Protein 1NR0 (pdb70)

Solvent-accessible surface area: 22633 Å² total; per-residue (Å²): 147,40,65,55,80,80,16,1,3,20,0,3,0,86,17,47,185,46,67,35,19,27,6,0,47,21,55,53,1,46,58,0,2,1,8,11,27,18,8,1,2,16,2,12,29,75,27,41,37,92,11,73,43,5,28,78,2,84,66,74,0,32,0,0,28,17,1,64,47,18,131,46,0,0,0,0,1,60,100,1,32,0,41,0,7,25,35,88,112,132,84,28,118,60,98,20,64,17,98,1,9,65,15,44,0,77,0,0,6,21,1,50,65,14,111,29,0,0,0,0,0,77,7,216,109,88,46,3,15,0,0,51,28,62,89,19,72,68,25,22,79,4,95,46,14,78,122,0,2,11,2,0,23,7,10,45,36,163,71,9,20,0,0,0,0,0,17,33,47,30,1,0,0,0,50,22,60,100,4,118,81,65,33,73,37,64,80,8,102,116,77,0,33,7,0,47,13,8,66,99,0,60,43,0,0,0,0,0,11,26,2,32,0,3,9,1,41,0,52,54,0,75,98,76,13,56,6,86,12,118,96,55,173,124,41,0,2,87,23,24,0,12,6,4,12,14,6,59,107,16,73,61,0,0,0,0,0,20,33,54,16,0,8,0,0,41,16,98,79,39,68,41,64,76,66,2,94,36,26,122,114,83,45,20,40,0,0,1,15,19,34,8,149,103,19,2,0,0,0,1,15,32,0,23,3,2,17,9,30,33,138,136,16,43,47,113,55,44,21,54,0,2,25,72,12,0,30,9,5,10,30,22,80,100,35,120,34,0,17,0,0,1,27,80,0,42,2,0,19,11,50,32,95,58,4,102,16,79,32,9,112,63,67,15,4,100,47,40,0,29,6,1,77,24,5,74,146,38,22,2,10,0,0,0,121,47,37,46,0,45,19,7,43,48,76,61,108,50,20,8,18,67,80,51,60,53,27,149,4,71,10,59,0,46,8,11,8,24,8,72,57,16,78,27,0,0,0,0,0,102,95,34,0,0,1,24,17,171,52,61,47,45,52,37,101,20,115,23,38,0,24,11,11,7,22,4,99,90,50,86,30,0,0,0,0,0,65,49,24,70,0,12,0,16,88,14,85,58,46,66,25,70,78,68,48,59,11,106,7,96,22,64,2,23,11,14,14,19,0,80,90,24,36,44,0,0,0,0,0,77,34,99,55,1,15,2,6,28,21,105,85,82,9,80,98,35,22,128,57,67,5,59,72,4,110,29,74,0,27,13,17,18,20,0,61,40,28,38,13,0,0,0,0,0,84,31,37,6,0,1,4,1,48,18,113,100,34,86,60,126,13,42,58,2,82,44,2,0,39,105,8,16,0,30,11,5,24,20,47,67,81,36,25,0,0,0,0,0,100,25,3,1,0,17,9,13,55,0,58,162

Sequence (610 aa):
SEFSQTALFPSLPRTARGTAVVLGNTPAGDKIQYCNGTSVYTVPVGSLTDTEIYTEHSHQTTVAKTSPSGYYCASGDVHGNVRIWDTTQTTHILKTTIPVFSGPVKDISWDSESKRIAAVGEGRERFGHVFLFDTGTSNGNLTGQARAMNSVDFKPSRPFRIISGSDDNTVAIFEGPPFKFKSTFGEHTKFVHSVRYNPDGSLFASTGGDGTIVLYNGVDGTKTGVFEDDSLKNVAHSGSVFGLTWSPDGTKIASASADKTIKIWNVATLKVEKTIPVGTRIEDQQLGIIWTKQALVSISANGFINFVNPELGSIDQVRYGHNKAITALSSSADGKTLFSADAEGHINSWDISTGISNRVFPDVHATMITGIKTTSKGDLFTVSWDDHLKVVPAGGSGVDSSKAVANKLSSQPLGLAVSADGDIAVAACYKHIAIYSHGKLTEVPISYNSSCVALSNDKQFVAVGGQDSKVHVYKLSGASVSEVKTIVHPAEITSVAFSNNGAFLVATDQSRKVIPYSVANNFELAHTNSWTFHTAKVACVSWSPDNVRLATGSLDNSVIVWNMNKPSDHPIIIKGAHAMSSVNSVIWLNETTIVSAGQDSNIKFWNVPF

Organism: Caenorhabditis elegans (NCBI:txid6239)

Radius of gyration: 26.97 Å; Cα contacts (8 Å, |Δi|>4): 1955; chains: 1; bounding box: 70×38×78 Å

B-factor: mean 19.41, std 8.91, range [6.77, 59.66]

InterPro domains:
  IPR001680 WD40 repeat [PF00400] (55-87)
  IPR001680 WD40 r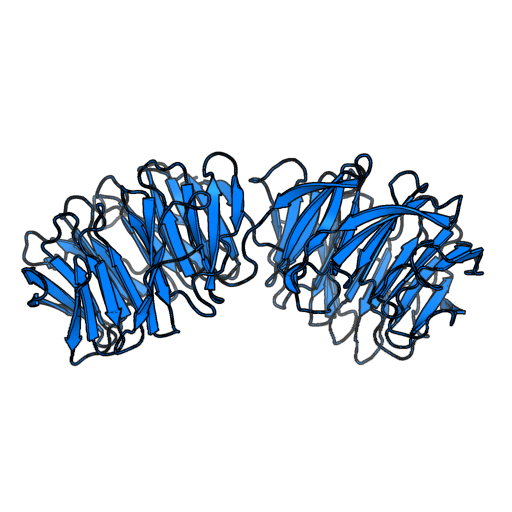epeat [PF00400] (141-175)
  IPR001680 WD40 repeat [PF00400] (181-218)
  IPR001680 WD40 repeat [PF00400] (237-267)
  IPR001680 WD40 repeat [PF00400] (320-352)
  IPR001680 WD40 repeat [PF00400] (452-475)
  IPR001680 WD40 repeat [PF00400] (486-512)
  IPR001680 WD40 repeat [PF00400] (531-564)
  IPR001680 WD40 repeat [PF00400] (578-608)
  IPR001680 WD40 repeat [PS50082] (55-96)
  IPR001680 WD40 repeat [PS50082] (186-218)
  IPR001680 WD40 repeat [PS50082] (235-276)
  IPR001680 WD40 repeat [PS50082] (320-361)
  IPR001680 WD40 repeat [PS50082] (532-566)
  IPR001680 WD40 repeat [PS50082] (595-611)
  IPR001680 WD40 repeat [SM00320] (48-87)
  IPR001680 WD40 repeat [SM00320] (92-135)
  IPR001680 WD40 repeat [SM00320] (136-176)
  IPR001680 WD40 repeat [SM00320] (179-218)
  IPR001680 WD40 repeat [SM00320] (221-267)

CATH classification: 2.130.10.10 (+1 more: 2.130.10.10)

Secondary structure (DSSP, 8-state):
---EEEEEEPPPPP--TT-----EE-TTSSEEEEEETTEEEEEETT-SS--EEE---SS-EEEEEE-TTSSEEEEEETTSEEEEEESSSTT--EEEEEE-SSS-EEEEEE-TTS-EEEEEE--SS-SEEEEETTT--B-B-----SS-EEEEEE-SSSSPEEEEEETTS-EEEEETTTBEEEEEE---SS-EEEEEE-TTSSEEEEEETTS-EEEEETTT--EEEE-B-TTSSS-SSSS-EEEEEE-TTSSEEEEEETTSEEEEEETTTTEEEEEEE--SSGGG-EEEEEE-SS-EEEEETT--EEEEETTTTEEEEEE---SS-EEEEEE-TTSSEEEEEETTS-EEEEETTT--EEE-SS-S-SS-EEEEEE-TTS-EEEEETTTEEEEE-SSSSSS-TTS--EEE-SS-EEEEEE-TTSS-EEEEESSEEEEEETTEEEEEE-SS-EEEEEE-TTS-EEEEEETTSEEEEEEEETTEEEEEEEEE-SS-EEEEEE-TTSSEEEEEETTS-EEEEEGGGTTEES--------SS-EEEEEE-TTSSEEEEEETTS-EEEEETT-TTSPPEEETTSSTTS-EEEEEEEETTEEEEEETTS-EEEEE---

Structure (mmCIF, N/CA/C/O backbone):
data_1NR0
#
_entry.id   1NR0
#
_cell.length_a   64.845
_cell.length_b   65.174
_cell.length_c   69.240
_cell.angle_alpha   90.00
_cell.angle_beta   98.28
_cell.angle_gamma   90.00
#
_symmetry.space_group_name_H-M   'P 1 21 1'
#
loop_
_entity.id
_entity.type
_entity.pdbx_description
1 polymer 'Actin interacting protein 1'
2 non-polymer 'MANGANESE (II) ION'
3 water water
#
loop_
_atom_site.group_PDB
_atom_site.id
_atom_site.type_symbol
_atom_site.label_atom_id
_atom_site.label_alt_id
_atom_site.label_comp_id
_atom_site.label_asym_id
_atom_site.label_entity_id
_atom_site.label_seq_id
_atom_site.pdbx_PDB_ins_code
_atom_site.Cartn_x
_atom_site.Cartn_y
_atom_site.Cartn_z
_atom_site.occupancy
_atom_site.B_iso_or_equiv
_atom_site.auth_seq_id
_atom_site.auth_comp_id
_atom_site.auth_asym_id
_atom_site.auth_atom_id
_atom_site.pdbx_PDB_model_num
ATOM 1 N N . SER A 1 2 ? -32.228 79.608 29.700 1.00 50.99 2 SER A N 1
ATOM 2 C CA . SER A 1 2 ? -32.665 80.856 29.014 1.00 48.77 2 SER A CA 1
ATOM 3 C C . SER A 1 2 ? -34.155 80.775 28.713 1.00 48.01 2 SER A C 1
ATOM 4 O O . SER A 1 2 ? -34.899 81.745 28.874 1.00 48.88 2 SER A O 1
ATOM 6 N N . GLU A 1 3 ? -34.582 79.593 28.291 1.00 44.63 3 GLU A N 1
ATOM 7 C CA . GLU A 1 3 ? -35.963 79.349 27.920 1.00 40.84 3 GLU A CA 1
ATOM 8 C C . GLU A 1 3 ? -36.945 79.190 29.068 1.00 36.49 3 GLU A C 1
ATOM 9 O O . GLU A 1 3 ? -38.149 79.265 28.856 1.00 36.20 3 GLU A O 1
ATOM 11 N N . PHE A 1 4 ? -36.442 78.998 30.281 1.00 30.42 4 PHE A N 1
ATOM 12 C CA . PHE A 1 4 ? -37.324 78.763 31.416 1.00 24.02 4 PHE A CA 1
ATOM 13 C C . PHE A 1 4 ? -36.543 78.957 32.698 1.00 22.24 4 PHE A C 1
ATOM 14 O O . PHE A 1 4 ? -35.320 79.014 32.674 1.00 18.66 4 PHE A O 1
ATOM 22 N N . SER A 1 5 ? -37.249 79.044 33.815 1.00 21.10 5 SER A N 1
ATOM 23 C CA . SER A 1 5 ? -36.585 79.157 35.103 1.00 20.03 5 SER A CA 1
ATOM 24 C C . SER A 1 5 ? -37.524 78.622 36.166 1.00 20.12 5 SER A C 1
ATOM 25 O O . SER A 1 5 ? -38.747 78.764 36.058 1.00 18.41 5 SER A O 1
ATOM 28 N N . GLN A 1 6 ? -36.958 77.976 37.178 1.00 20.87 6 GLN A N 1
ATOM 29 C CA . GLN A 1 6 ? -37.770 77.460 38.269 1.00 20.07 6 GLN A CA 1
ATOM 30 C C . GLN A 1 6 ? -38.002 78.647 39.187 1.00 19.54 6 GLN A C 1
ATOM 31 O O . GLN A 1 6 ? -37.048 79.246 39.659 1.00 22.39 6 GLN A O 1
ATOM 37 N N . THR A 1 7 ? -39.261 78.979 39.444 1.00 17.42 7 THR A N 1
ATOM 38 C CA . THR A 1 7 ? -39.589 80.128 40.286 1.00 17.73 7 THR A CA 1
ATOM 39 C C . THR A 1 7 ? -39.935 79.761 41.722 1.00 14.97 7 THR A C 1
ATOM 40 O O . THR A 1 7 ? -39.903 80.610 42.615 1.00 17.24 7 THR A O 1
ATOM 44 N N . ALA A 1 8 ? -40.273 78.495 41.956 1.00 14.84 8 ALA A N 1
ATOM 45 C CA . ALA A 1 8 ? -40.633 78.058 43.297 1.00 12.54 8 ALA A CA 1
ATOM 46 C C . ALA A 1 8 ? -40.601 76.544 43.410 1.00 12.54 8 ALA A C 1
ATOM 47 O O . ALA A 1 8 ? -40.704 75.838 42.410 1.00 12.93 8 ALA A O 1
ATOM 49 N N . LEU A 1 9 ? -40.470 76.075 44.647 1.00 11.12 9 LEU A N 1
ATOM 50 C CA . LEU A 1 9 ? -40.455 74.650 44.976 1.00 9.84 9 LEU A CA 1
ATOM 51 C C . LEU A 1 9 ? -41.271 74.437 46.248 1.00 10.92 9 LEU A C 1
ATOM 52 O O . LEU A 1 9 ? -41.058 75.137 47.234 1.00 11.82 9 LEU A O 1
ATOM 57 N N . PHE A 1 10 ? -42.218 73.503 46.212 1.00 12.21 10 PHE A N 1
ATOM 58 C CA . PHE A 1 10 ? -42.980 73.126 47.409 1.00 11.74 10 PHE A CA 1
ATOM 59 C C . PHE A 1 10 ? -42.305 71.770 47.564 1.00 9.96 10 PHE A C 1
ATOM 60 O O . PHE A 1 10 ? -42.651 70.821 46.890 1.00 12.31 10 PHE A O 1
ATOM 68 N N . PRO A 1 11 ? -41.312 71.679 48.455 1.00 11.30 11 PRO A N 1
ATOM 69 C CA . PRO A 1 11 ? -40.551 70.458 48.680 1.00 10.10 11 PRO A CA 1
ATOM 70 C C . PRO A 1 11 ? -41.110 69.269 49.421 1.00 9.97 11 PRO A C 1
ATOM 71 O O . PRO A 1 11 ? -41.993 69.370 50.265 1.00 12.35 11 PRO A O 1
ATOM 75 N N . SER A 1 12 ? -40.514 68.129 49.088 1.00 9.63 12 SER A N 1
ATOM 76 C CA . SER A 1 12 ? -40.812 66.855 49.712 1.00 11.53 12 SER A CA 1
ATOM 77 C C . SER A 1 12 ? -40.555 66.975 51.204 1.00 12.38 12 SER A C 1
ATOM 78 O O . SER A 1 12 ? -39.683 67.730 51.633 1.00 10.69 12 SER A O 1
ATOM 81 N N . LEU A 1 13 ? -41.313 66.212 51.979 1.00 14.09 13 LEU A N 1
ATOM 82 C CA . LEU A 1 13 ? -41.125 66.163 53.417 1.00 14.03 13 LEU A CA 1
ATOM 83 C C . LEU A 1 13 ? -40.025 65.125 53.606 1.00 13.91 13 LEU A C 1
ATOM 84 O O . LEU A 1 13 ? -39.661 64.410 52.668 1.00 14.14 13 LEU A O 1
ATOM 89 N N . PRO A 1 14 ? -39.479 65.023 54.821 1.00 14.33 14 PRO A N 1
ATOM 90 C CA . PRO A 1 14 ? -38.432 64.029 55.016 1.00 12.97 14 PRO A CA 1
ATOM 91 C C . PRO A 1 14 ? -39.010 62.620 54.977 1.00 12.37 14 PRO A C 1
ATOM 92 O O . PRO A 1 14 ? -40.179 62.402 55.312 1.00 13.15 14 PRO A O 1
ATOM 96 N N . ARG A 1 15 ? -38.190 61.681 54.540 1.00 9.55 15 ARG A N 1
ATOM 97 C CA . ARG A 1 15 ? -38.588 60.279 54.530 1.00 9.28 15 ARG A CA 1
ATOM 98 C C . ARG A 1 15 ? -38.720 59.872 55.997 1.00 15.66 15 ARG A C 1
ATOM 99 O O . ARG A 1 15 ? -37.873 60.223 56.820 1.00 16.46 15 ARG A O 1
ATOM 107 N N . THR A 1 16 ? -39.789 59.159 56.333 1.00 14.37 16 THR A N 1
ATOM 108 C CA . THR A 1 16 ? -39.973 58.691 57.706 1.00 15.15 16 THR A CA 1
ATOM 109 C C . THR A 1 16 ? -40.505 57.267 57.687 1.00 15.08 16 THR A C 1
ATOM 110 O O . THR A 1 16 ? -41.149 56.835 56.721 1.00 17.89 16 THR A O 1
ATOM 114 N N . ALA A 1 17 ? -40.234 56.545 58.761 1.00 13.43 17 ALA A N 1
ATOM 115 C CA . ALA A 1 17 ? -40.708 55.170 58.905 1.00 14.10 17 ALA A CA 1
ATOM 116 C C . ALA A 1 17 ? -41.144 55.072 60.353 1.00 17.87 17 ALA A C 1
ATOM 117 O O . ALA A 1 17 ? -40.460 55.588 61.236 1.00 18.30 17 ALA A O 1
ATOM 119 N N . ARG A 1 18 ? -42.284 54.436 60.602 1.00 17.22 18 ARG A N 1
ATOM 120 C CA . ARG A 1 18 ? -42.765 54.313 61.971 1.00 18.43 18 ARG A CA 1
ATOM 121 C C . ARG A 1 18 ? -41.685 53.802 62.914 1.00 17.08 18 ARG A C 1
ATOM 122 O O . ARG A 1 18 ? -40.923 52.887 62.570 1.00 15.70 18 ARG A O 1
ATOM 130 N N . GLY A 1 19 ? -41.633 54.400 64.104 1.00 15.91 19 GLY A N 1
ATOM 131 C CA . GLY A 1 19 ? -40.676 53.994 65.118 1.00 15.28 19 GLY A CA 1
ATOM 132 C C . GLY A 1 19 ? -39.216 54.022 64.718 1.00 13.85 19 GLY A C 1
ATOM 133 O O . GLY A 1 19 ? -38.414 53.264 65.254 1.00 14.87 19 GLY A O 1
ATOM 134 N N . THR A 1 20 ? -38.867 54.912 63.800 1.00 13.96 20 THR A N 1
ATOM 135 C CA . THR A 1 20 ? -37.493 55.031 63.313 1.00 13.92 20 THR A CA 1
ATOM 136 C C . THR A 1 20 ? -37.058 56.485 63.442 1.00 12.58 20 THR A C 1
ATOM 137 O O . THR A 1 20 ? -37.781 57.376 63.004 1.00 14.60 20 THR A O 1
ATOM 141 N N . ALA A 1 21 ? -35.888 56.729 64.033 1.00 12.64 21 ALA A N 1
ATOM 142 C CA . ALA A 1 21 ? -35.426 58.117 64.189 1.00 12.99 21 ALA A CA 1
ATOM 143 C C . ALA A 1 21 ? -35.103 58.767 62.860 1.00 13.15 21 ALA A C 1
ATOM 144 O O . ALA A 1 21 ? -34.631 58.100 61.934 1.00 15.65 21 ALA A O 1
ATOM 146 N N . VAL A 1 22 ? -35.360 60.074 62.780 1.00 12.68 22 VAL A N 1
ATOM 147 C CA . VAL A 1 22 ? -35.053 60.879 61.600 1.00 15.19 22 VAL A CA 1
ATOM 148 C C . VAL A 1 22 ? -33.976 61.846 62.087 1.00 14.69 22 VAL A C 1
ATOM 149 O O . VAL A 1 22 ? -34.134 62.464 63.137 1.00 14.93 22 VAL A O 1
ATOM 153 N N . VAL A 1 23 ? -32.882 61.969 61.348 1.00 13.97 23 VAL A N 1
ATOM 154 C CA . VAL A 1 23 ? -31.815 62.855 61.780 1.00 12.28 23 VAL A CA 1
ATOM 155 C C . VAL A 1 23 ? -31.718 64.052 60.865 1.00 12.38 23 VAL A C 1
ATOM 156 O O . VAL A 1 23 ? -31.671 63.923 59.647 1.00 13.77 23 VAL A O 1
ATOM 160 N N . LEU A 1 24 ? -31.673 65.217 61.485 1.00 8.81 24 LEU A N 1
ATOM 161 C CA . LEU A 1 24 ? -31.611 66.483 60.776 1.00 12.29 24 LEU A CA 1
ATOM 162 C C . LEU A 1 24 ? -30.233 67.146 60.825 1.00 13.36 24 LEU A C 1
ATOM 163 O O . LEU A 1 24 ? -29.441 66.907 61.734 1.00 14.51 24 LEU A O 1
ATOM 168 N N . GLY A 1 25 ? -29.987 68.021 59.848 1.00 13.48 25 GLY A N 1
ATOM 169 C CA . GLY A 1 25 ? -28.752 68.775 59.791 1.00 11.20 25 GLY A CA 1
ATOM 170 C C . GLY A 1 25 ? -29.130 70.254 59.757 1.00 9.41 25 GLY A C 1
ATOM 171 O O . GLY A 1 25 ? -30.320 70.596 59.771 1.00 12.29 25 GLY A O 1
ATOM 172 N N . ASN A 1 26 ? -28.132 71.129 59.734 1.00 9.22 26 ASN A N 1
ATOM 173 C CA . ASN A 1 26 ? -28.413 72.566 59.675 1.00 10.81 26 ASN A CA 1
ATOM 174 C C . ASN A 1 26 ? -27.216 73.388 59.239 1.00 12.20 26 ASN A C 1
ATOM 175 O O . ASN A 1 26 ? -26.079 72.949 59.353 1.00 14.42 26 ASN A O 1
ATOM 180 N N . THR A 1 27 ? -27.487 74.592 58.733 1.00 13.00 27 THR A N 1
ATOM 181 C CA . THR A 1 27 ? -26.428 75.489 58.311 1.00 15.00 27 THR A CA 1
ATOM 182 C C . THR A 1 27 ? -25.946 76.207 59.576 1.00 15.76 27 THR A C 1
ATOM 183 O O . THR A 1 27 ? -26.701 76.366 60.535 1.00 14.98 27 THR A O 1
ATOM 187 N N . PRO A 1 28 ? -24.689 76.664 59.584 1.00 17.24 28 PRO A N 1
ATOM 188 C CA . PRO A 1 28 ? -24.104 77.357 60.740 1.00 18.06 28 PRO A CA 1
ATOM 189 C C . PRO A 1 28 ? -25.007 78.386 61.429 1.00 18.15 28 PRO A C 1
ATOM 190 O O . PRO A 1 28 ? -25.171 78.372 62.658 1.00 18.75 28 PRO A O 1
ATOM 194 N N . ALA A 1 29 ? -25.588 79.280 60.641 1.00 15.20 29 ALA A N 1
ATOM 195 C CA . ALA A 1 29 ? -26.436 80.323 61.199 1.00 14.29 29 ALA A CA 1
ATOM 196 C C . ALA A 1 29 ? -27.794 79.800 61.662 1.00 13.47 29 ALA A C 1
ATOM 197 O O . ALA A 1 29 ? -28.540 80.504 62.340 1.00 13.72 29 ALA A O 1
ATOM 199 N N . GLY A 1 30 ? -28.114 78.562 61.294 1.00 12.83 30 GLY A N 1
ATOM 200 C CA . GLY A 1 30 ? -29.385 77.988 61.700 1.00 14.14 30 GLY A CA 1
ATOM 201 C C . GLY A 1 30 ? -30.565 78.426 60.859 1.00 14.83 30 GLY A C 1
ATOM 202 O O . GLY A 1 30 ? -31.700 78.171 61.220 1.00 15.24 30 GLY A O 1
ATOM 203 N N . ASP A 1 31 ? -30.299 79.076 59.729 1.00 14.45 31 ASP A N 1
ATOM 204 C CA . ASP A 1 31 ? -31.362 79.565 58.865 1.00 13.06 31 ASP A CA 1
ATOM 205 C C . ASP A 1 31 ? -31.951 78.494 57.966 1.00 12.18 31 ASP A C 1
ATOM 206 O O . ASP A 1 31 ? -32.966 78.718 57.324 1.00 13.21 31 ASP A O 1
ATOM 211 N N . LYS A 1 32 ? -31.323 77.324 57.934 1.00 11.71 32 LYS A N 1
ATOM 212 C CA . LYS A 1 32 ? -31.814 76.237 57.095 1.00 11.07 32 LYS A CA 1
ATOM 213 C C . LYS A 1 32 ? -31.591 74.920 57.799 1.00 11.07 32 LYS A C 1
ATOM 214 O O . LYS A 1 32 ? -30.590 74.742 58.489 1.00 12.47 32 LYS A O 1
ATOM 220 N N . ILE A 1 33 ? -32.531 74.004 57.612 1.00 9.70 33 ILE A N 1
ATOM 221 C CA . ILE A 1 33 ? -32.386 72.673 58.180 1.00 11.28 33 ILE A CA 1
ATOM 222 C C . ILE A 1 33 ? -32.144 71.739 57.007 1.00 11.77 33 ILE A C 1
ATOM 223 O O . ILE A 1 33 ? -32.323 72.119 55.847 1.00 14.18 33 ILE A O 1
ATOM 228 N N . GLN A 1 34 ? -31.724 70.518 57.302 1.00 11.78 34 GLN A N 1
ATOM 229 C CA . GLN A 1 34 ? -31.473 69.567 56.244 1.00 12.08 34 GLN A CA 1
ATOM 230 C C . GLN A 1 34 ? -32.039 68.229 56.615 1.00 12.73 34 GLN A C 1
ATOM 231 O O . GLN A 1 34 ? -31.980 67.827 57.776 1.00 12.81 34 GLN A O 1
ATOM 237 N N . TYR A 1 35 ? -32.631 67.569 55.624 1.00 10.70 35 TYR A N 1
ATOM 238 C CA . TYR A 1 35 ? -33.188 66.237 55.813 1.00 8.93 35 TYR A CA 1
ATOM 239 C C . TYR A 1 35 ? -33.163 65.520 54.463 1.00 9.39 35 TYR A C 1
ATOM 240 O O . TYR A 1 35 ? -32.869 66.118 53.432 1.00 11.59 35 TYR A O 1
ATOM 249 N N . CYS A 1 36 ? -33.451 64.228 54.484 1.00 10.48 36 CYS A N 1
ATOM 250 C CA . CYS A 1 36 ? -33.388 63.428 53.283 1.00 12.95 36 CYS A CA 1
ATOM 251 C C . CYS A 1 36 ? -34.661 62.726 52.861 1.00 13.74 36 CYS A C 1
ATOM 252 O O . CYS A 1 36 ? -35.508 62.400 53.681 1.00 12.65 36 CYS A O 1
ATOM 255 N N . ASN A 1 37 ? -34.778 62.508 51.557 1.00 13.51 37 ASN A N 1
ATOM 256 C CA . ASN A 1 37 ? -35.868 61.710 50.987 1.00 11.28 37 ASN A CA 1
ATOM 257 C C . ASN A 1 37 ? -35.383 61.257 49.626 1.00 8.93 37 ASN A C 1
ATOM 258 O O . ASN A 1 37 ? -34.557 61.936 49.008 1.00 10.46 37 ASN A O 1
ATOM 263 N N . GLY A 1 38 ? -35.850 60.087 49.175 1.00 10.99 38 GLY A N 1
ATOM 264 C CA . GLY A 1 38 ? -35.397 59.587 47.886 1.00 13.08 38 GLY A CA 1
ATOM 265 C C . GLY A 1 38 ? -33.880 59.470 47.906 1.00 13.96 38 GLY A C 1
ATOM 266 O O . GLY A 1 38 ? -33.316 58.947 48.877 1.00 13.56 38 GLY A O 1
ATOM 267 N N . THR A 1 39 ? -33.216 59.936 46.851 1.00 12.44 39 THR A N 1
ATOM 268 C CA . THR A 1 39 ? -31.744 59.893 46.799 1.00 12.63 39 THR A CA 1
ATOM 269 C C . THR A 1 39 ? -31.241 61.324 46.932 1.00 12.40 39 THR A C 1
ATOM 270 O O . THR A 1 39 ? -30.122 61.643 46.523 1.00 15.40 39 THR A O 1
ATOM 274 N N . SER A 1 40 ? -32.073 62.158 47.543 1.00 11.33 40 SER A N 1
ATOM 275 C CA . SER A 1 40 ? -31.772 63.572 47.686 1.00 10.37 40 SER A CA 1
ATOM 276 C C . SER A 1 40 ? -31.534 64.106 49.080 1.00 11.92 40 SER A C 1
ATOM 277 O O . SER A 1 40 ? -31.932 63.510 50.080 1.00 11.35 40 SER A O 1
ATOM 280 N N . VAL A 1 41 ? -30.904 65.281 49.116 1.00 11.45 41 VAL A N 1
ATOM 281 C CA . VAL A 1 41 ? -30.644 65.987 50.361 1.00 12.15 41 VAL A CA 1
ATOM 282 C C . VAL A 1 41 ? -31.344 67.320 50.171 1.00 12.44 41 VAL A C 1
ATOM 283 O O . VAL A 1 41 ? -31.129 67.983 49.163 1.00 11.65 41 VAL A O 1
ATOM 287 N N . TYR A 1 42 ? -32.216 67.669 51.116 1.00 10.71 42 TYR A N 1
ATOM 288 C CA . TYR A 1 42 ? -32.967 68.926 51.079 1.00 9.59 42 TYR A CA 1
ATOM 289 C C . TYR A 1 42 ? -32.429 69.908 52.103 1.00 10.46 42 TYR A C 1
ATOM 290 O O . TYR A 1 42 ? -32.270 69.553 53.265 1.00 12.21 42 TYR A O 1
ATOM 299 N N . THR A 1 43 ? -32.157 71.136 51.665 1.00 9.86 43 THR A N 1
ATOM 300 C CA . THR A 1 43 ? -31.684 72.192 52.550 1.00 12.35 43 THR A CA 1
ATOM 301 C C . THR A 1 43 ? -32.860 73.149 52.510 1.00 13.42 43 THR A C 1
ATOM 302 O O . THR A 1 43 ? -33.067 73.872 51.529 1.00 12.84 43 THR A O 1
ATOM 306 N N . VAL A 1 44 ? -33.632 73.113 53.592 1.00 12.89 44 VAL A N 1
ATOM 307 C CA . VAL A 1 44 ? -34.882 73.856 53.732 1.00 13.66 44 VAL A CA 1
ATOM 308 C C . VAL A 1 44 ? -34.773 75.086 54.612 1.00 13.05 44 VAL A C 1
ATOM 309 O O . VAL A 1 44 ? -34.446 74.988 55.789 1.00 14.47 44 VAL A O 1
ATOM 313 N N . PRO A 1 45 ? -35.062 76.263 54.046 1.00 12.39 45 PRO A N 1
ATOM 314 C CA . PRO A 1 45 ? -34.976 77.492 54.833 1.00 12.03 45 PRO A CA 1
ATOM 315 C C . PRO A 1 45 ? -36.072 77.661 55.881 1.00 14.43 45 PRO A C 1
ATOM 316 O O . PRO A 1 45 ? -37.229 77.311 55.659 1.00 12.65 45 PRO A O 1
ATOM 320 N N . VAL A 1 46 ? -35.702 78.214 57.024 1.00 14.77 46 VAL A N 1
ATOM 321 C CA . VAL A 1 46 ? -36.674 78.431 58.077 1.00 16.62 46 VAL A CA 1
ATOM 322 C C . VAL A 1 46 ? -37.579 79.608 57.704 1.00 17.66 46 VAL A C 1
ATOM 323 O O . VAL A 1 46 ? -38.736 79.657 58.124 1.00 19.97 46 VAL A O 1
ATOM 327 N N . GLY A 1 47 ? -37.064 80.544 56.909 1.00 18.36 47 GLY A N 1
ATOM 328 C CA . GLY A 1 47 ? -37.846 81.717 56.534 1.00 18.47 47 GLY A CA 1
ATOM 329 C C . GLY A 1 47 ? -38.434 81.777 55.131 1.00 18.11 47 GLY A C 1
ATOM 330 O O . GLY A 1 47 ? -38.812 82.853 54.657 1.00 20.97 47 GLY A O 1
ATOM 331 N N . SER A 1 48 ? -38.508 80.643 54.448 1.00 17.36 48 SER A N 1
ATOM 332 C CA . SER A 1 48 ? -39.068 80.620 53.102 1.00 17.85 48 SER A CA 1
ATOM 333 C C . SER A 1 48 ? -39.732 79.286 52.807 1.00 15.08 48 SER A C 1
ATOM 334 O O . SER A 1 48 ? -39.212 78.225 53.167 1.00 15.03 48 SER A O 1
ATOM 337 N N . LEU A 1 49 ? -40.887 79.347 52.154 1.00 14.64 49 LEU A N 1
ATOM 338 C CA . LEU A 1 49 ? -41.621 78.143 51.787 1.00 14.20 49 LEU A CA 1
ATOM 339 C C . LEU A 1 49 ? -41.415 77.789 50.320 1.00 14.06 49 LEU A C 1
ATOM 340 O O . LEU A 1 49 ? -41.962 76.791 49.832 1.00 14.77 49 LEU A O 1
ATOM 345 N N . THR A 1 50 ? -40.611 78.579 49.620 1.00 16.27 50 THR A N 1
ATOM 346 C CA . THR A 1 50 ? -40.399 78.355 48.195 1.00 16.20 50 THR A CA 1
ATOM 347 C C . THR A 1 50 ? -38.967 78.206 47.700 1.00 17.71 50 THR A C 1
ATOM 348 O O . THR A 1 50 ? -38.754 77.828 46.544 1.00 17.04 50 THR A O 1
ATOM 352 N N . ASP A 1 51 ? -37.987 78.473 48.557 1.00 16.11 51 ASP A N 1
ATOM 353 C CA . ASP A 1 51 ? -36.594 78.421 48.124 1.00 16.86 51 ASP A CA 1
ATOM 354 C C . ASP A 1 51 ? -35.732 77.281 48.629 1.00 14.66 51 ASP A C 1
ATOM 355 O O . ASP A 1 51 ? -34.518 77.421 48.763 1.00 17.25 51 ASP A O 1
ATOM 360 N N . THR A 1 52 ? -36.348 76.141 48.903 1.00 14.09 52 THR A N 1
ATOM 361 C CA . THR A 1 52 ? -35.573 74.993 49.334 1.00 14.60 52 THR A CA 1
ATOM 362 C C . THR A 1 52 ? -34.610 74.589 48.210 1.00 15.08 52 THR A C 1
ATOM 363 O O . THR A 1 52 ? -34.921 74.752 47.029 1.00 13.02 52 THR A O 1
ATOM 367 N N . GLU A 1 53 ? -33.422 74.122 48.593 1.00 13.98 53 GLU A N 1
ATOM 368 C CA . GLU A 1 53 ? -32.405 73.679 47.646 1.00 12.03 53 GLU A CA 1
ATOM 369 C C . GLU A 1 53 ? -32.369 72.154 47.724 1.00 11.80 53 GLU A C 1
ATOM 370 O O . GLU A 1 53 ? -32.630 71.585 48.778 1.00 14.34 53 GLU A O 1
ATOM 376 N N . ILE A 1 54 ? -32.017 71.514 46.619 1.00 10.36 54 ILE A N 1
ATOM 377 C CA . ILE A 1 54 ? -31.957 70.052 46.584 1.00 10.16 54 ILE A CA 1
ATOM 378 C C . ILE A 1 54 ? -30.634 69.591 45.982 1.00 12.80 54 ILE A C 1
ATOM 379 O O . ILE A 1 54 ? -30.172 70.170 44.998 1.00 14.49 54 ILE A O 1
ATOM 384 N N . TYR A 1 55 ? -30.038 68.541 46.551 1.00 12.83 55 TYR A N 1
ATOM 385 C CA . TYR A 1 55 ? -28.781 67.984 46.029 1.00 12.00 55 TYR A CA 1
ATOM 386 C C . TYR A 1 55 ? -29.157 66.559 45.672 1.00 11.67 55 TYR A C 1
ATOM 387 O O . TYR A 1 55 ? -29.581 65.814 46.555 1.00 13.87 55 TYR A O 1
ATOM 396 N N . THR A 1 56 ? -29.011 66.164 44.411 1.00 12.20 56 THR A N 1
ATOM 397 C CA . THR A 1 56 ? -29.408 64.804 44.043 1.00 12.75 56 THR A CA 1
ATOM 398 C C . THR A 1 56 ? -28.315 64.075 43.279 1.00 15.68 56 THR A C 1
ATOM 399 O O . THR A 1 56 ? -28.317 64.065 42.050 1.00 17.58 56 THR A O 1
ATOM 403 N N . GLU A 1 57 ? -27.387 63.456 44.003 1.00 14.89 57 GLU A N 1
ATOM 404 C CA . GLU A 1 57 ? -26.284 62.759 43.351 1.00 13.38 57 GLU A CA 1
ATOM 405 C C . GLU A 1 57 ? -26.033 61.365 43.889 1.00 12.63 57 GLU A C 1
ATOM 406 O O . GLU A 1 57 ? -25.300 60.603 43.270 1.00 13.87 57 GLU A O 1
ATOM 412 N N . HIS A 1 58 ? -26.617 61.043 45.039 1.00 13.30 58 HIS A N 1
ATOM 413 C CA . HIS A 1 58 ? -26.495 59.685 45.602 1.00 11.95 58 HIS A CA 1
ATOM 414 C C . HIS A 1 58 ? -27.287 58.768 44.684 1.00 12.22 58 HIS A C 1
ATOM 415 O O . HIS A 1 58 ? -28.299 59.181 44.115 1.00 14.13 58 HIS A O 1
ATOM 422 N N . SER A 1 59 ? -26.851 57.516 44.555 1.00 14.08 59 SER A N 1
ATOM 423 C CA . SER A 1 59 ? -27.571 56.561 43.720 1.00 16.59 59 SER A CA 1
ATOM 424 C C . SER A 1 59 ? -28.465 55.713 44.623 1.00 15.60 59 SER A C 1
ATOM 425 O O . SER A 1 59 ? -29.437 55.115 44.166 1.00 15.91 59 SER A O 1
ATOM 428 N N . HIS A 1 60 ? -28.141 55.695 45.916 1.00 15.04 60 HIS A N 1
ATOM 429 C CA . HIS A 1 60 ? -28.911 54.954 46.900 1.00 13.34 60 HIS A CA 1
ATOM 430 C C . HIS A 1 60 ? -29.682 55.918 47.796 1.00 11.71 60 HIS A C 1
ATOM 431 O O . HIS A 1 60 ? -29.334 57.116 47.891 1.00 12.00 60 HIS A O 1
ATOM 438 N N . GLN A 1 61 ? -30.719 55.404 48.455 1.00 13.20 61 GLN A N 1
ATOM 439 C CA . GLN A 1 61 ? -31.541 56.217 49.347 1.00 14.36 61 GLN A CA 1
ATOM 440 C C . GLN A 1 61 ? -30.700 56.910 50.410 1.00 12.50 61 GLN A C 1
ATOM 441 O O . GLN A 1 61 ? -29.879 56.291 51.087 1.00 13.05 61 GLN A O 1
ATOM 447 N N . THR A 1 62 ? -30.901 58.218 50.525 1.00 10.84 62 THR A N 1
ATOM 448 C CA . THR A 1 62 ? -30.181 59.027 51.487 1.00 11.14 62 THR A CA 1
ATOM 449 C C . THR A 1 62 ? -30.735 58.849 52.894 1.00 13.63 62 THR A C 1
ATOM 450 O O . THR A 1 62 ? -31.933 58.674 53.087 1.00 13.12 62 THR A O 1
ATOM 454 N N . THR A 1 63 ? -29.850 58.911 53.880 1.00 13.63 63 THR A N 1
ATOM 455 C CA . THR A 1 63 ? -30.234 58.714 55.262 1.00 12.48 63 THR A CA 1
ATOM 456 C C . THR A 1 63 ? -30.085 59.949 56.138 1.00 13.22 63 THR A C 1
ATOM 457 O O . THR A 1 63 ? -31.037 60.376 56.783 1.00 14.75 63 THR A O 1
ATOM 461 N N . VAL A 1 64 ? -28.880 60.500 56.170 1.00 10.68 64 VAL A N 1
ATOM 462 C CA . VAL A 1 64 ? -28.600 61.682 56.980 1.00 11.16 64 VAL A CA 1
ATOM 463 C C . VAL A 1 64 ? -27.653 62.649 56.263 1.00 9.99 64 VAL A C 1
ATOM 464 O O . VAL A 1 64 ? -26.777 62.217 55.518 1.00 12.57 64 VAL A O 1
ATOM 468 N N . ALA A 1 65 ? -27.828 63.955 56.482 1.00 10.64 65 ALA A N 1
ATOM 469 C CA . ALA A 1 65 ? -26.960 64.940 55.856 1.00 12.24 65 ALA A CA 1
ATOM 470 C C . ALA A 1 65 ? -26.642 66.044 56.867 1.00 11.93 65 ALA A C 1
ATOM 471 O O . ALA A 1 65 ? -27.538 66.546 57.561 1.00 11.07 65 ALA A O 1
ATOM 473 N N . LYS A 1 66 ? -25.361 66.403 56.956 1.00 11.11 66 LYS A N 1
ATOM 474 C CA . LYS A 1 66 ? -24.914 67.451 57.878 1.00 12.82 66 LYS A CA 1
ATOM 475 C C . LYS A 1 66 ? -23.978 68.455 57.202 1.00 9.91 66 LYS A C 1
ATOM 476 O O . LYS A 1 66 ? -23.048 68.079 56.490 1.00 13.22 66 LYS A O 1
ATOM 482 N N . THR A 1 67 ? -24.209 69.740 57.448 1.00 10.62 67 THR A N 1
ATOM 483 C CA . THR A 1 67 ? -23.341 70.772 56.902 1.00 14.92 67 THR A CA 1
ATOM 484 C C . THR A 1 67 ? -22.260 71.088 57.938 1.00 17.44 67 THR A C 1
ATOM 485 O O . THR A 1 67 ? -22.532 71.165 59.142 1.00 15.82 67 THR A O 1
ATOM 489 N N . SER A 1 68 ? -21.032 71.260 57.463 1.00 16.35 68 SER A N 1
ATOM 490 C CA . SER A 1 68 ? -19.896 71.559 58.337 1.00 14.85 68 SER A CA 1
ATOM 491 C C . SER A 1 68 ? -20.089 72.874 59.091 1.00 13.12 68 SER A C 1
ATOM 492 O O . SER A 1 68 ? -20.890 73.714 58.691 1.00 13.22 68 SER A O 1
ATOM 495 N N . PRO A 1 69 ? -19.362 73.053 60.204 1.00 13.08 69 PRO A N 1
ATOM 496 C CA . PRO A 1 69 ? -19.471 74.290 60.987 1.00 12.29 69 PRO A CA 1
ATOM 497 C C . PRO A 1 69 ? -19.074 75.493 60.143 1.00 10.65 69 PRO A C 1
ATOM 498 O O . PRO A 1 69 ? -19.562 76.605 60.365 1.00 13.29 69 PRO A O 1
ATOM 502 N N . SER A 1 70 ? -18.181 75.275 59.180 1.00 11.96 70 SER A N 1
ATOM 503 C CA . SER A 1 70 ? -17.718 76.357 58.306 1.00 13.25 70 SER A CA 1
ATOM 504 C C . SER A 1 70 ? -18.797 76.729 57.308 1.00 12.14 70 SER A C 1
ATOM 505 O O . SER A 1 70 ? -18.753 77.812 56.710 1.00 13.61 70 SER A O 1
ATOM 508 N N . GLY A 1 71 ? -19.748 75.812 57.114 1.00 14.38 71 GLY A N 1
ATOM 509 C CA . GLY A 1 71 ? -20.841 76.023 56.178 1.00 13.54 71 GLY A CA 1
ATOM 510 C C . GLY A 1 71 ? -20.508 75.725 54.722 1.00 14.42 71 GLY A C 1
ATOM 511 O O . GLY A 1 71 ? -21.398 75.757 53.884 1.00 14.15 71 GLY A O 1
ATOM 512 N N . TYR A 1 72 ? -19.250 75.395 54.431 1.00 14.43 72 TYR A N 1
ATOM 513 C CA . TYR A 1 72 ? -18.795 75.147 53.059 1.00 13.75 72 TYR A CA 1
ATOM 514 C C . TYR A 1 72 ? -19.012 73.761 52.470 1.00 13.21 72 TYR A C 1
ATOM 515 O O . TYR A 1 72 ? -18.958 73.588 51.249 1.00 13.44 72 TYR A O 1
ATOM 524 N N . TYR A 1 73 ? -19.223 72.773 53.322 1.00 12.18 73 TYR A N 1
ATOM 525 C CA . TYR A 1 73 ? -19.397 71.402 52.840 1.00 12.91 73 TYR A CA 1
ATOM 526 C C . TYR A 1 73 ? -20.536 70.712 53.544 1.00 15.36 73 TYR A C 1
ATOM 527 O O . TYR A 1 73 ? -20.868 71.037 54.681 1.00 15.39 73 TYR A O 1
ATOM 536 N N . CYS A 1 74 ? -21.120 69.740 52.855 1.00 13.97 74 CYS A N 1
ATOM 537 C CA . CYS A 1 74 ? -22.187 68.954 53.422 1.00 12.38 74 CYS A CA 1
ATOM 538 C C . CYS A 1 74 ? -21.724 67.523 53.257 1.00 12.92 74 CYS A C 1
ATOM 539 O O . CYS A 1 74 ? -21.200 67.169 52.205 1.00 13.00 74 CYS A O 1
ATOM 542 N N . ALA A 1 75 ? -21.869 66.728 54.309 1.00 11.43 75 ALA A N 1
ATOM 543 C CA . ALA A 1 75 ? -21.514 65.305 54.259 1.00 12.73 75 ALA A CA 1
ATOM 544 C C . ALA A 1 75 ? -22.853 64.570 54.354 1.00 13.59 75 ALA A C 1
ATOM 545 O O . ALA A 1 75 ? -23.607 64.772 55.302 1.00 13.00 75 ALA A O 1
ATOM 547 N N . SER A 1 76 ? -23.164 63.726 53.371 1.00 11.65 76 SER A N 1
ATOM 548 C CA . SER A 1 76 ? -24.447 63.031 53.392 1.00 11.36 76 SER A CA 1
ATOM 549 C C . SER A 1 76 ? -24.233 61.543 53.204 1.00 10.36 76 SER A C 1
ATOM 550 O O . SER A 1 76 ? -23.397 61.122 52.403 1.00 13.37 76 SER A O 1
ATOM 553 N N . GLY A 1 77 ? -24.992 60.765 53.955 1.00 6.77 77 GLY A N 1
ATOM 554 C CA . GLY A 1 77 ? -24.864 59.319 53.865 1.00 6.89 77 GLY A CA 1
ATOM 555 C C . GLY A 1 77 ? -26.047 58.663 53.193 1.00 7.09 77 GLY A C 1
ATOM 556 O O . GLY A 1 77 ? -27.103 59.268 53.028 1.00 10.90 77 GLY A O 1
ATOM 557 N N . ASP A 1 78 ? -25.889 57.391 52.826 1.00 11.13 78 ASP A N 1
ATOM 558 C CA . ASP A 1 78 ? -26.987 56.670 52.210 1.00 10.63 78 ASP A CA 1
ATOM 559 C C . ASP A 1 78 ? -27.035 55.248 52.776 1.00 11.33 78 ASP A C 1
ATOM 560 O O . ASP A 1 78 ? -26.193 54.858 53.588 1.00 13.29 78 ASP A O 1
ATOM 565 N N . VAL A 1 79 ? -28.037 54.487 52.361 1.00 9.89 79 VAL A N 1
ATOM 566 C CA . VAL A 1 79 ? -28.214 53.132 52.883 1.00 9.98 79 VAL A CA 1
ATOM 567 C C . VAL A 1 79 ? -27.150 52.136 52.468 1.00 9.38 79 VAL A C 1
ATOM 568 O O . VAL A 1 79 ? -27.102 51.008 52.995 1.00 11.38 79 VAL A O 1
ATOM 572 N N . HIS A 1 80 ? -26.294 52.539 51.538 1.00 12.24 80 HIS A N 1
ATOM 573 C CA . HIS A 1 80 ? -25.231 51.679 51.043 1.00 12.43 80 HIS A CA 1
ATOM 574 C C . HIS A 1 80 ? -23.965 51.820 51.892 1.00 11.48 80 HIS A C 1
ATOM 575 O O . HIS A 1 80 ? -23.106 50.941 51.898 1.00 14.99 80 HIS A O 1
ATOM 582 N N . GLY A 1 81 ? -23.846 52.932 52.613 1.00 13.26 81 GLY A N 1
ATOM 583 C CA . GLY A 1 81 ? -22.666 53.125 53.433 1.00 13.34 81 GLY A CA 1
ATOM 584 C C . GLY A 1 81 ? -21.726 54.167 52.869 1.00 14.02 81 GLY A C 1
ATOM 585 O O . GLY A 1 81 ? -20.576 54.269 53.305 1.00 14.44 81 GLY A O 1
ATOM 586 N N . ASN A 1 82 ? -22.201 54.926 51.885 1.00 14.82 82 ASN A N 1
ATOM 587 C CA . ASN A 1 82 ? -21.397 55.986 51.284 1.00 14.96 82 ASN A CA 1
ATOM 588 C C . ASN A 1 82 ? -21.638 57.273 52.039 1.00 13.27 82 ASN A C 1
ATOM 589 O O . ASN A 1 82 ? -22.743 57.515 52.510 1.00 15.96 82 ASN A O 1
ATOM 594 N N . VAL A 1 83 ? -20.585 58.075 52.172 1.00 12.42 83 VAL A N 1
ATOM 595 C CA . VAL A 1 83 ? -20.725 59.408 52.746 1.00 11.30 83 VAL A CA 1
ATOM 596 C C . VAL A 1 83 ? -20.104 60.295 51.677 1.00 12.51 83 VAL A C 1
ATOM 597 O O . VAL A 1 83 ? -18.900 60.218 51.408 1.00 13.26 83 VAL A O 1
ATOM 601 N N . ARG A 1 84 ? -20.931 61.114 51.035 1.00 13.51 84 ARG A N 1
ATOM 602 C CA . ARG A 1 84 ? -20.442 62.017 49.997 1.00 12.61 84 ARG A CA 1
ATOM 603 C C . ARG A 1 84 ? -20.247 63.353 50.666 1.00 11.76 84 ARG A C 1
ATOM 604 O O . ARG A 1 84 ? -21.100 63.767 51.437 1.00 12.41 84 ARG A O 1
ATOM 612 N N . ILE A 1 85 ? -19.113 63.998 50.392 1.00 9.70 85 ILE A N 1
ATOM 613 C CA . ILE A 1 85 ? -18.822 65.308 50.976 1.00 10.78 85 ILE A CA 1
ATOM 614 C C . ILE A 1 85 ? -18.724 66.246 49.799 1.00 11.57 85 ILE A C 1
ATOM 615 O O . ILE A 1 85 ? -17.836 66.107 48.947 1.00 13.89 85 ILE A O 1
ATOM 620 N N . TRP A 1 86 ? -19.634 67.211 49.753 1.00 11.75 86 TRP A N 1
ATOM 621 C CA . TRP A 1 86 ? -19.699 68.097 48.609 1.00 11.44 86 TRP A CA 1
ATOM 622 C C . TRP A 1 86 ? -19.780 69.565 48.947 1.00 10.81 86 TRP A C 1
ATOM 623 O O . TRP A 1 86 ? -20.178 69.952 50.055 1.00 12.94 86 TRP A O 1
ATOM 634 N N . ASP A 1 87 ? -19.401 70.372 47.968 1.00 9.33 87 ASP A N 1
ATOM 635 C CA . ASP A 1 87 ? -19.451 71.832 48.103 1.00 9.35 87 ASP A CA 1
ATOM 636 C C . ASP A 1 87 ? -20.903 72.300 48.187 1.00 11.74 87 ASP A C 1
ATOM 637 O O . ASP A 1 87 ? -21.740 71.882 47.386 1.00 11.26 87 ASP A O 1
ATOM 642 N N . THR A 1 88 ? -21.180 73.208 49.128 1.00 12.56 88 THR A N 1
ATOM 643 C CA . THR A 1 88 ? -22.526 73.732 49.343 1.00 12.37 88 THR A CA 1
ATOM 644 C C . THR A 1 88 ? -22.677 75.124 48.746 1.00 12.18 88 THR A C 1
ATOM 645 O O . THR A 1 88 ? -23.781 75.586 48.509 1.00 13.58 88 THR A O 1
ATOM 649 N N . THR A 1 89 ? -21.551 75.765 48.478 1.00 14.60 89 THR A N 1
ATOM 650 C CA . THR A 1 89 ? -21.570 77.151 48.009 1.00 14.45 89 THR A CA 1
ATOM 651 C C . THR A 1 89 ? -22.021 77.427 46.590 1.00 11.81 89 THR A C 1
ATOM 652 O O . THR A 1 89 ? -22.490 78.535 46.296 1.00 11.29 89 THR A O 1
ATOM 656 N N . GLN A 1 90 ? -21.875 76.448 45.704 1.00 13.69 90 GLN A N 1
ATOM 657 C CA . GLN A 1 90 ? -22.259 76.653 44.312 1.00 15.21 90 GLN A CA 1
ATOM 658 C C . GLN A 1 90 ? -23.226 75.591 43.815 1.00 14.58 90 GLN A C 1
ATOM 659 O O . GLN A 1 90 ? -23.211 74.448 44.299 1.00 15.00 90 GLN A O 1
ATOM 665 N N . THR A 1 91 ? -24.051 75.958 42.840 1.00 16.35 91 THR A N 1
ATOM 666 C CA . THR A 1 91 ? -25.054 75.030 42.311 1.00 17.64 91 THR A CA 1
ATOM 667 C C . THR A 1 91 ? -24.457 73.786 41.675 1.00 16.39 91 THR A C 1
ATOM 668 O O . THR A 1 91 ? -25.154 72.783 41.486 1.00 16.59 91 THR A O 1
ATOM 672 N N . THR A 1 92 ? -23.172 73.837 41.336 1.00 15.32 92 THR A N 1
ATOM 673 C CA . THR A 1 92 ? -22.510 72.680 40.742 1.00 13.73 92 THR A CA 1
ATOM 674 C C . THR A 1 92 ? -22.217 71.617 41.803 1.00 11.57 92 THR A C 1
ATOM 675 O O . THR A 1 92 ? -22.021 70.440 41.473 1.00 13.12 92 THR A O 1
ATOM 679 N N . HIS A 1 93 ? -22.177 72.028 43.070 1.00 11.64 93 HIS A N 1
ATOM 680 C CA . HIS A 1 93 ? -21.953 71.107 44.199 1.00 11.46 93 HIS A CA 1
ATOM 681 C C . HIS A 1 93 ? -20.853 70.073 43.971 1.00 11.39 93 HIS A C 1
ATOM 682 O O . HIS A 1 93 ? -21.025 68.878 44.277 1.00 13.40 93 HIS A O 1
ATOM 689 N N . ILE A 1 94 ? -19.709 70.513 43.467 1.00 12.91 94 ILE A N 1
ATOM 690 C CA . ILE A 1 94 ? -18.624 69.591 43.191 1.00 12.65 94 ILE A CA 1
ATOM 691 C C . ILE A 1 94 ? -18.242 68.684 44.354 1.00 11.46 94 ILE A C 1
ATOM 692 O O . ILE A 1 94 ? -18.034 69.130 45.484 1.00 13.89 94 ILE A O 1
ATOM 697 N N . LEU A 1 95 ? -18.159 67.394 44.063 1.00 10.79 95 LEU A N 1
ATOM 698 C CA . LEU A 1 95 ? -17.799 66.408 45.063 1.00 12.41 95 LEU A CA 1
ATOM 699 C C . LEU A 1 95 ? -16.350 66.538 45.512 1.00 15.15 95 LEU A C 1
ATOM 700 O O . LEU A 1 95 ? -15.437 66.531 44.699 1.00 16.61 95 LEU A O 1
ATOM 705 N N . LYS A 1 96 ? -16.142 66.643 46.815 1.00 14.78 96 LYS A N 1
ATOM 706 C CA . LYS A 1 96 ? -14.792 66.736 47.350 1.00 14.93 96 LYS A CA 1
ATOM 707 C C . LYS A 1 96 ? -14.226 65.330 47.553 1.00 16.29 96 LYS A C 1
ATOM 708 O O . LYS A 1 96 ? -13.098 65.023 47.139 1.00 17.95 96 LYS A O 1
ATOM 714 N N . THR A 1 97 ? -15.033 64.479 48.173 1.00 15.64 97 THR A N 1
ATOM 715 C CA . THR A 1 97 ? -14.628 63.116 48.505 1.00 17.49 97 THR A CA 1
ATOM 716 C C . THR A 1 97 ? -15.878 62.267 48.679 1.00 15.25 97 THR A C 1
ATOM 717 O O . THR A 1 97 ? -16.915 62.777 49.073 1.00 15.48 97 THR A O 1
ATOM 721 N N . THR A 1 98 ? -15.789 60.978 48.367 1.00 15.72 98 THR A N 1
ATOM 722 C CA . THR A 1 98 ? -16.900 60.093 48.673 1.00 15.75 98 THR A CA 1
ATOM 723 C C . THR A 1 98 ? -16.185 58.922 49.307 1.00 16.28 98 THR A C 1
ATOM 724 O O . THR A 1 98 ? -15.193 58.418 48.768 1.00 15.80 98 THR A O 1
ATOM 728 N N . ILE A 1 99 ? -16.646 58.524 50.483 1.00 15.56 99 ILE A N 1
ATOM 729 C CA . ILE A 1 99 ? -15.991 57.436 51.183 1.00 17.65 99 ILE A CA 1
ATOM 730 C C . ILE A 1 99 ? -16.926 56.338 51.638 1.00 14.76 99 ILE A C 1
ATOM 731 O O . ILE A 1 99 ? -17.953 56.590 52.266 1.00 18.87 99 ILE A O 1
ATOM 736 N N . PRO A 1 100 ? -16.590 55.090 51.297 1.00 14.49 100 PRO A N 1
ATOM 737 C CA . PRO A 1 100 ? -17.429 53.967 51.706 1.00 15.61 100 PRO A CA 1
ATOM 738 C C . PRO A 1 100 ? -17.026 53.655 53.150 1.00 15.99 100 PRO A C 1
ATOM 739 O O . PRO A 1 100 ? -16.052 52.939 53.394 1.00 16.58 100 PRO A O 1
ATOM 743 N N . VAL A 1 101 ? -17.761 54.211 54.108 1.00 15.62 101 VAL A N 1
ATOM 744 C CA . VAL A 1 101 ? -17.408 54.016 55.509 1.00 14.34 101 VAL A CA 1
ATOM 745 C C . VAL A 1 101 ? -17.591 52.594 56.005 1.00 13.28 101 VAL A C 1
ATOM 746 O O . VAL A 1 101 ? -16.845 52.144 56.865 1.00 17.66 101 VAL A O 1
ATOM 750 N N . PHE A 1 102 ? -18.590 51.907 55.468 1.00 12.97 102 PHE A N 1
ATOM 751 C CA . PHE A 1 102 ? -18.858 50.519 55.836 1.00 13.76 102 PHE A CA 1
ATOM 752 C C . PHE A 1 102 ? -19.977 50.021 54.937 1.00 14.38 102 PHE A C 1
ATOM 753 O O . PHE A 1 102 ? -20.574 50.806 54.213 1.00 16.15 102 PHE A O 1
ATOM 761 N N . SER A 1 103 ? -20.230 48.715 54.944 1.00 14.92 103 SER A N 1
ATOM 762 C CA . SER A 1 103 ? -21.284 48.143 54.116 1.00 16.16 103 SER A CA 1
ATOM 763 C C . SER A 1 103 ? -22.575 48.120 54.920 1.00 16.97 103 SER A C 1
ATOM 764 O O . SER A 1 103 ? -22.788 47.225 55.733 1.00 18.10 103 SER A O 1
ATOM 767 N N . GLY A 1 104 ? -23.439 49.097 54.685 1.00 16.89 104 GLY A N 1
ATOM 768 C CA . GLY A 1 104 ? -24.685 49.162 55.418 1.00 12.65 104 GLY A CA 1
ATOM 769 C C . GLY A 1 104 ? -25.110 50.602 55.542 1.00 12.96 104 GLY A C 1
ATOM 770 O O . GLY A 1 104 ? -24.365 51.491 55.148 1.00 13.50 104 GLY A O 1
ATOM 771 N N . PRO A 1 105 ? -26.297 50.868 56.098 1.00 11.52 105 PRO A N 1
ATOM 772 C CA . PRO A 1 105 ? -26.761 52.247 56.230 1.00 10.28 105 PRO A CA 1
ATOM 773 C C . PRO A 1 105 ? -26.094 53.162 57.250 1.00 11.74 105 PRO A C 1
ATOM 774 O O . PRO A 1 105 ? -25.839 52.785 58.403 1.00 14.61 105 PRO A O 1
ATOM 778 N N . VAL A 1 106 ? -25.819 54.383 56.804 1.00 11.17 106 VAL A N 1
ATOM 779 C CA . VAL A 1 106 ? -25.237 55.391 57.671 1.00 12.40 106 VAL A CA 1
ATOM 780 C C . VAL A 1 106 ? -26.432 55.963 58.445 1.00 15.00 106 VAL A C 1
ATOM 781 O O . VAL A 1 106 ? -27.411 56.408 57.832 1.00 15.18 106 VAL A O 1
ATOM 785 N N . LYS A 1 107 ? -26.353 55.963 59.772 1.00 13.79 107 LYS A N 1
ATOM 786 C CA . LYS A 1 107 ? -27.438 56.477 60.595 1.00 11.42 107 LYS A CA 1
ATOM 787 C C . LYS A 1 107 ? -27.192 57.898 61.105 1.00 11.38 107 LYS A C 1
ATOM 788 O O . LYS A 1 107 ? -28.135 58.651 61.268 1.00 11.49 107 LYS A O 1
ATOM 794 N N . ASP A 1 108 ? -25.934 58.254 61.368 1.00 10.37 108 ASP A N 1
ATOM 795 C CA . ASP A 1 108 ? -25.639 59.619 61.832 1.00 11.04 108 ASP A CA 1
ATOM 796 C C . ASP A 1 108 ? -24.241 60.051 61.393 1.00 6.77 108 ASP A C 1
ATOM 797 O O . ASP A 1 108 ? -23.358 59.233 61.152 1.00 10.44 108 ASP A O 1
ATOM 802 N N . ILE A 1 109 ? -24.048 61.368 61.293 1.00 8.05 109 ILE A N 1
ATOM 803 C CA . ILE A 1 109 ? -22.780 61.920 60.852 1.00 10.12 109 ILE A CA 1
ATOM 804 C C . ILE A 1 109 ? -22.485 63.127 61.738 1.00 11.05 109 ILE A C 1
ATOM 805 O O . ILE A 1 109 ? -23.402 63.847 62.113 1.00 13.03 109 ILE A O 1
ATOM 810 N N . SER A 1 110 ? -21.218 63.312 62.100 1.00 10.27 110 SER A N 1
ATOM 811 C CA . SER A 1 110 ? -20.824 64.448 62.924 1.00 11.16 110 SER A CA 1
ATOM 812 C C . SER A 1 110 ? -19.525 65.069 62.431 1.00 8.91 110 SER A C 1
ATOM 813 O O . SER A 1 110 ? -18.544 64.364 62.198 1.00 12.48 110 SER A O 1
ATOM 816 N N . TRP A 1 111 ? -19.531 66.390 62.261 1.00 9.98 111 TRP A N 1
ATOM 817 C CA . TRP A 1 111 ? -18.335 67.128 61.873 1.00 13.91 111 TRP A CA 1
ATOM 818 C C . TRP A 1 111 ? -17.692 67.648 63.162 1.00 15.59 111 TRP A C 1
ATOM 819 O O . TRP A 1 111 ? -18.399 68.009 64.112 1.00 12.61 111 TRP A O 1
ATOM 830 N N . ASP A 1 112 ? -16.364 67.706 63.199 1.00 16.09 112 ASP A N 1
ATOM 831 C CA . ASP A 1 112 ? -15.716 68.226 64.386 1.00 14.97 112 ASP A CA 1
ATOM 832 C C . ASP A 1 112 ? -15.790 69.742 64.249 1.00 15.10 112 ASP A C 1
ATOM 833 O O . ASP A 1 112 ? -16.180 70.256 63.199 1.00 16.12 112 ASP A O 1
ATOM 838 N N . SER A 1 113 ? -15.432 70.461 65.302 1.00 13.65 113 SER A N 1
ATOM 839 C CA . SER A 1 113 ? -15.538 71.921 65.279 1.00 13.36 113 SER A CA 1
ATOM 840 C C . SER A 1 113 ? -14.643 72.643 64.283 1.00 12.99 113 SER A C 1
ATOM 841 O O . SER A 1 113 ? -14.918 73.794 63.909 1.00 14.12 113 SER A O 1
ATOM 844 N N . GLU A 1 114 ? -13.581 71.985 63.844 1.00 16.55 114 GLU A N 1
ATOM 845 C CA . GLU A 1 114 ? -12.655 72.605 62.902 1.00 19.68 114 GLU A CA 1
ATOM 846 C C . GLU A 1 114 ? -13.043 72.342 61.451 1.00 19.18 114 GLU A C 1
ATOM 847 O O . GLU A 1 114 ? -12.353 72.782 60.530 1.00 18.94 114 GLU A O 1
ATOM 853 N N . SER A 1 115 ? -14.154 71.637 61.248 1.00 18.16 115 SER A N 1
ATOM 854 C CA . SER A 1 115 ? -14.606 71.291 59.897 1.00 17.99 115 SER A CA 1
ATOM 855 C C . SER A 1 115 ? -13.496 70.502 59.204 1.00 20.63 115 SER A C 1
ATOM 856 O O . SER A 1 115 ? -13.273 70.647 57.998 1.00 21.27 115 SER A O 1
ATOM 859 N N . LYS A 1 116 ? -12.804 69.658 59.969 1.00 20.06 116 LYS A N 1
ATOM 860 C CA . LYS A 1 116 ? -11.713 68.846 59.424 1.00 19.41 116 LYS A CA 1
ATOM 861 C C . LYS A 1 116 ? -11.954 67.348 59.484 1.00 17.94 116 LYS A C 1
ATOM 862 O O . LYS A 1 116 ? -11.427 66.593 58.661 1.00 19.70 116 LYS A O 1
ATOM 868 N N . ARG A 1 117 ? -12.727 66.913 60.469 1.00 16.29 117 ARG A N 1
ATOM 869 C CA . ARG A 1 117 ? -12.974 65.490 60.650 1.00 14.08 117 ARG A CA 1
ATOM 870 C C . ARG A 1 117 ? -14.456 65.152 60.581 1.00 13.41 117 ARG A C 1
ATOM 871 O O . ARG A 1 117 ? -15.314 65.987 60.846 1.00 15.03 117 ARG A O 1
ATOM 879 N N . ILE A 1 118 ? -14.737 63.899 60.248 1.00 15.90 118 ILE A N 1
ATOM 880 C CA . ILE A 1 118 ? -16.106 63.426 60.165 1.00 16.39 118 ILE A CA 1
ATOM 881 C C . ILE A 1 118 ? -16.174 62.050 60.802 1.00 14.43 118 ILE A C 1
ATOM 882 O O . ILE A 1 118 ? -15.325 61.205 60.545 1.00 13.67 118 ILE A O 1
ATOM 887 N N . ALA A 1 119 ? -17.161 61.855 61.672 1.00 13.82 119 ALA A N 1
ATOM 888 C CA . ALA A 1 119 ? -17.387 60.561 62.294 1.00 12.60 119 ALA A CA 1
ATOM 889 C C . ALA A 1 119 ? -18.720 60.129 61.696 1.00 11.07 119 ALA A C 1
ATOM 890 O O . ALA A 1 119 ? -19.676 60.895 61.697 1.00 15.39 119 ALA A O 1
ATOM 892 N N . ALA A 1 120 ? -18.783 58.918 61.157 1.00 13.24 120 ALA A N 1
ATOM 893 C CA . ALA A 1 120 ? -20.032 58.434 60.587 1.00 11.62 120 ALA A CA 1
ATOM 894 C C . ALA A 1 120 ? -20.322 57.095 61.235 1.00 10.29 120 ALA A C 1
ATOM 895 O O . ALA A 1 120 ? -19.423 56.286 61.415 1.00 10.93 120 ALA A O 1
ATOM 897 N N . VAL A 1 121 ? -21.577 56.871 61.602 1.00 11.70 121 VAL A N 1
ATOM 898 C CA . VAL A 1 121 ? -21.963 55.626 62.267 1.00 11.31 121 VAL A CA 1
ATOM 899 C C . VAL A 1 121 ? -23.213 55.033 61.665 1.00 9.50 121 VAL A C 1
ATOM 900 O O . VAL A 1 121 ? -24.015 55.742 61.061 1.00 12.74 121 VAL A O 1
ATOM 904 N N . GLY A 1 122 ? -23.370 53.724 61.832 1.00 10.94 122 GLY A N 1
ATOM 905 C CA . GLY A 1 122 ? -24.553 53.068 61.313 1.00 14.62 122 GLY A CA 1
ATOM 906 C C . GLY A 1 122 ? -24.487 51.572 61.577 1.00 16.47 122 GLY A C 1
ATOM 907 O O . GLY A 1 122 ? -23.924 51.100 62.548 1.00 16.48 122 GLY A O 1
ATOM 908 N N . GLU A 1 123 ? -25.110 50.821 60.686 1.00 16.63 123 GLU A N 1
ATOM 909 C CA . GLU A 1 123 ? -25.164 49.361 60.734 1.00 19.34 123 GLU A CA 1
ATOM 910 C C . GLU A 1 123 ? -24.184 48.942 59.642 1.00 21.70 123 GLU A C 1
ATOM 911 O O . GLU A 1 123 ? -24.456 49.112 58.482 1.00 26.34 123 GLU A O 1
ATOM 917 N N . GLY A 1 124 ? -23.020 48.436 59.990 1.00 20.22 124 GLY A N 1
ATOM 918 C CA . GLY A 1 124 ? -22.074 48.071 58.950 1.00 20.60 124 GLY A CA 1
ATOM 919 C C . GLY A 1 124 ? -21.584 46.655 59.143 1.00 20.46 124 GLY A C 1
ATOM 920 O O . GLY A 1 124 ? -21.489 46.186 60.276 1.00 20.03 124 GLY A O 1
ATOM 921 N N . ARG A 1 125 ? -21.269 45.960 58.056 1.00 20.67 125 ARG A N 1
ATOM 922 C CA . ARG A 1 125 ? -20.797 44.585 58.189 1.00 20.32 125 ARG A CA 1
ATOM 923 C C . ARG A 1 125 ? -19.424 44.495 58.853 1.00 20.84 125 ARG A C 1
ATOM 924 O O . ARG A 1 125 ? -19.204 43.648 59.724 1.00 19.88 125 ARG A O 1
ATOM 932 N N . GLU A 1 126 ? -18.500 45.359 58.446 1.00 23.41 126 GLU A N 1
ATOM 933 C CA . GLU A 1 126 ? -17.155 45.292 58.999 1.00 26.05 126 GLU A CA 1
ATOM 934 C C . GLU A 1 126 ? -16.885 46.153 60.232 1.00 25.18 126 GLU A C 1
ATOM 935 O O . GLU A 1 126 ? -15.918 45.916 60.956 1.00 26.33 126 GLU A O 1
ATOM 941 N N . ARG A 1 127 ? -17.744 47.137 60.472 1.00 23.61 127 ARG A N 1
ATOM 942 C CA . ARG A 1 127 ? -17.621 48.022 61.630 1.00 20.84 127 ARG A CA 1
ATOM 943 C C . ARG A 1 127 ? -18.895 48.867 61.701 1.00 21.33 127 ARG A C 1
ATOM 944 O O . ARG A 1 127 ? -19.644 48.932 60.725 1.00 18.73 127 ARG A O 1
ATOM 952 N N . PHE A 1 128 ? -19.138 49.513 62.844 1.00 18.41 128 PHE A N 1
ATOM 953 C CA . PHE A 1 128 ? -20.339 50.319 63.000 1.00 15.43 128 PHE A CA 1
ATOM 954 C C . PHE A 1 128 ? -20.038 51.806 62.936 1.00 16.69 128 PHE A C 1
ATOM 955 O O . PHE A 1 128 ? -20.960 52.621 62.904 1.00 17.27 128 PHE A O 1
ATOM 963 N N . GLY A 1 129 ? -18.755 52.155 62.922 1.00 15.58 129 GLY A N 1
ATOM 964 C CA . GLY A 1 129 ? -18.392 53.562 62.876 1.00 14.83 129 GLY A CA 1
ATOM 965 C C . GLY A 1 129 ? -17.024 53.792 62.272 1.00 14.54 129 GLY A C 1
ATOM 966 O O . GLY A 1 129 ? -16.174 52.904 62.296 1.00 14.86 129 GLY A O 1
ATOM 967 N N . HIS A 1 130 ? -16.810 54.992 61.744 1.00 14.97 130 HIS A N 1
ATOM 968 C CA . HIS A 1 130 ? -15.534 55.344 61.128 1.00 16.99 130 HIS A CA 1
ATOM 969 C C . HIS A 1 130 ? -15.329 56.850 61.293 1.00 15.47 130 HIS A C 1
ATOM 970 O O . HIS A 1 130 ? -16.283 57.626 61.149 1.00 15.91 130 HIS A O 1
ATOM 977 N N . VAL A 1 131 ? -14.100 57.259 61.608 1.00 13.93 131 VAL A N 1
ATOM 978 C CA . VAL A 1 131 ? -13.788 58.681 61.755 1.00 13.49 131 VAL A CA 1
ATOM 979 C C . VAL A 1 131 ? -12.659 58.942 60.751 1.00 13.14 131 VAL A C 1
ATOM 980 O O . VAL A 1 131 ? -11.744 58.126 60.629 1.00 15.81 131 VAL A O 1
ATOM 984 N N . PHE A 1 132 ? -12.722 60.062 60.030 1.00 14.22 132 PHE A N 1
ATOM 985 C CA . PHE A 1 132 ? -11.738 60.337 58.974 1.00 15.83 132 PHE A CA 1
ATOM 986 C C . PHE A 1 132 ? -11.661 61.811 58.588 1.00 15.85 132 PHE A C 1
ATOM 987 O O . PHE A 1 132 ? -12.427 62.629 59.095 1.00 15.98 132 PHE A O 1
ATOM 995 N N . LEU A 1 133 ? -10.730 62.164 57.697 1.00 17.92 133 LEU A N 1
ATOM 996 C CA . LEU A 1 133 ? -10.617 63.561 57.256 1.00 17.41 133 LEU A CA 1
ATOM 997 C C . LEU A 1 133 ? -11.565 63.794 56.066 1.00 17.72 133 LEU A C 1
ATOM 998 O O . LEU A 1 133 ? -11.542 63.021 55.114 1.00 17.41 133 LEU A O 1
ATOM 1003 N N . PHE A 1 134 ? -12.376 64.856 56.122 1.00 19.61 134 PHE A N 1
ATOM 1004 C CA . PHE A 1 134 ? -13.395 65.159 55.095 1.00 21.63 134 PHE A CA 1
ATOM 1005 C C . PHE A 1 134 ? -12.894 65.316 53.681 1.00 22.88 134 PHE A C 1
ATOM 1006 O O . PHE A 1 134 ? -13.575 64.982 52.709 1.00 23.10 134 PHE A O 1
ATOM 1014 N N . ASP A 1 135 ? -11.686 65.852 53.598 1.00 23.83 135 ASP A N 1
ATOM 1015 C CA . ASP A 1 135 ? -11.071 66.167 52.336 1.00 25.12 135 ASP A CA 1
ATOM 1016 C C . ASP A 1 135 ? -10.222 65.082 51.707 1.00 25.14 135 ASP A C 1
ATOM 1017 O O . ASP A 1 135 ? -9.954 65.131 50.511 1.00 27.34 135 ASP A O 1
ATOM 1022 N N . THR A 1 136 ? -9.797 64.094 52.480 1.00 23.47 136 THR A N 1
ATOM 1023 C CA . THR A 1 136 ? -8.989 63.051 51.876 1.00 21.51 136 THR A CA 1
ATOM 1024 C C . THR A 1 136 ? -9.477 61.641 52.164 1.00 20.67 136 THR A C 1
ATOM 1025 O O . THR A 1 136 ? -9.107 60.696 51.463 1.00 21.93 136 THR A O 1
ATOM 1029 N N . GLY A 1 137 ? -10.314 61.499 53.188 1.00 18.73 137 GLY A N 1
ATOM 1030 C CA . GLY A 1 137 ? -10.809 60.186 53.546 1.00 18.17 137 GLY A CA 1
ATOM 1031 C C . GLY A 1 137 ? -9.821 59.479 54.456 1.00 19.61 137 GLY A C 1
ATOM 1032 O O . GLY A 1 137 ? -10.012 58.317 54.796 1.00 22.37 137 GLY A O 1
ATOM 1033 N N . THR A 1 138 ? -8.763 60.183 54.854 1.00 22.28 138 THR A N 1
ATOM 1034 C CA . THR A 1 138 ? -7.738 59.616 55.731 1.00 22.48 138 THR A CA 1
ATOM 1035 C C . THR A 1 138 ? -8.305 59.210 57.103 1.00 21.05 138 THR A C 1
ATOM 1036 O O . THR A 1 138 ? -8.892 60.030 57.800 1.00 20.98 138 THR A O 1
ATOM 1040 N N . SER A 1 139 ? -8.128 57.949 57.490 1.00 20.46 139 SER A N 1
ATOM 1041 C CA . SER A 1 139 ? -8.601 57.478 58.808 1.00 22.40 139 SER A CA 1
ATOM 1042 C C . SER A 1 139 ? -7.984 58.288 59.942 1.00 23.71 139 SER A C 1
ATOM 1043 O O . SER A 1 139 ? -6.784 58.558 59.938 1.00 23.42 139 SER A O 1
ATOM 1046 N N . ASN A 1 140 ? -8.805 58.691 60.907 1.00 20.74 140 ASN A N 1
ATOM 1047 C CA . ASN A 1 140 ? -8.323 59.523 62.008 1.00 19.75 140 ASN A CA 1
ATOM 1048 C C . ASN A 1 140 ? -8.545 58.828 63.335 1.00 17.70 140 ASN A C 1
ATOM 1049 O O . ASN A 1 140 ? -8.581 59.460 64.388 1.00 19.27 140 ASN A O 1
ATOM 1054 N N . GLY A 1 141 ? -8.665 57.509 63.288 1.00 17.95 141 GLY A N 1
ATOM 1055 C CA . GLY A 1 141 ? -8.870 56.766 64.504 1.00 21.56 141 GLY A CA 1
ATOM 1056 C C . GLY A 1 141 ? -9.619 55.477 64.263 1.00 22.29 141 GLY A C 1
ATOM 1057 O O . GLY A 1 141 ? -9.690 54.962 63.146 1.00 22.03 141 GLY A O 1
ATOM 1058 N N . ASN A 1 142 ? -10.180 54.952 65.341 1.00 22.20 142 ASN A N 1
ATOM 1059 C CA . ASN A 1 142 ? -10.935 53.718 65.293 1.00 22.96 142 ASN A CA 1
ATOM 1060 C C . ASN A 1 142 ? -12.098 53.936 66.245 1.00 23.48 142 ASN A C 1
ATOM 1061 O O . ASN A 1 142 ? -11.923 54.534 67.306 1.00 23.54 142 ASN A O 1
ATOM 1066 N N . LEU A 1 143 ? -13.289 53.488 65.865 1.00 22.20 143 LEU A N 1
ATOM 1067 C CA . LEU A 1 143 ? -14.445 53.652 66.741 1.00 20.06 143 LEU A CA 1
ATOM 1068 C C . LEU A 1 143 ? -14.982 52.310 67.216 1.00 19.11 143 LEU A C 1
ATOM 1069 O O . LEU A 1 143 ? -16.165 52.187 67.535 1.00 20.19 143 LEU A O 1
ATOM 1074 N N . THR A 1 144 ? -14.108 51.311 67.277 1.00 20.58 144 THR A N 1
ATOM 1075 C CA . THR A 1 144 ? -14.495 49.977 67.731 1.00 21.95 144 THR A CA 1
ATOM 1076 C C . THR A 1 144 ? -14.894 50.047 69.198 1.00 22.35 144 THR A C 1
ATOM 1077 O O . THR A 1 144 ? -14.319 50.821 69.958 1.00 23.08 144 THR A O 1
ATOM 1081 N N . GLY A 1 145 ? -15.875 49.249 69.602 1.00 21.84 145 GLY A N 1
ATOM 1082 C CA . GLY A 1 145 ? -16.272 49.278 70.998 1.00 22.52 145 GLY A CA 1
ATOM 1083 C C . GLY A 1 145 ? -17.711 48.909 71.288 1.00 23.28 145 GLY A C 1
ATOM 1084 O O . GLY A 1 145 ? -18.019 48.429 72.383 1.00 23.93 145 GLY A O 1
ATOM 1085 N N . GLN A 1 146 ? -18.606 49.151 70.336 1.00 20.81 146 GLN A N 1
ATOM 1086 C CA . GLN A 1 146 ? -19.998 48.797 70.554 1.00 19.82 146 GLN A CA 1
ATOM 1087 C C . GLN A 1 146 ? -20.338 47.557 69.741 1.00 18.91 146 GLN A C 1
ATOM 1088 O O . GLN A 1 146 ? -19.759 47.328 68.681 1.00 19.61 146 GLN A O 1
ATOM 1094 N N . ALA A 1 147 ? -21.256 46.753 70.270 1.00 17.07 147 ALA A N 1
ATOM 1095 C CA . ALA A 1 147 ? -21.622 45.460 69.685 1.00 16.50 147 ALA A CA 1
ATOM 1096 C C . ALA A 1 147 ? -22.724 45.396 68.638 1.00 15.61 147 ALA A C 1
ATOM 1097 O O . ALA A 1 147 ? -22.920 44.360 68.000 1.00 17.11 147 ALA A O 1
ATOM 1099 N N . ARG A 1 148 ? -23.462 46.482 68.469 1.00 16.52 148 ARG A N 1
ATOM 1100 C CA . ARG A 1 148 ? -24.537 46.519 67.491 1.00 16.66 148 ARG A CA 1
ATOM 1101 C C . ARG A 1 148 ? -24.553 47.907 66.875 1.00 15.51 148 ARG A C 1
ATOM 1102 O O . ARG A 1 148 ? -23.795 48.774 67.296 1.00 16.03 148 ARG A O 1
ATOM 1110 N N . ALA A 1 149 ? -25.420 48.104 65.889 1.00 14.69 149 ALA A N 1
ATOM 1111 C CA . ALA A 1 149 ? -25.513 49.375 65.178 1.00 14.27 149 ALA A CA 1
ATOM 1112 C C . ALA A 1 149 ? -25.356 50.603 66.054 1.00 14.52 149 ALA A C 1
ATOM 1113 O O . ALA A 1 149 ? -25.951 50.692 67.129 1.00 15.37 149 ALA A O 1
ATOM 1115 N N . MET A 1 150 ? -24.554 51.551 65.567 1.00 14.25 150 MET A N 1
ATOM 1116 C CA . MET A 1 150 ? -24.330 52.824 66.250 1.00 12.83 150 MET A CA 1
ATOM 1117 C C . MET A 1 150 ? -25.325 53.744 65.559 1.00 14.57 150 MET A C 1
ATOM 1118 O O . MET A 1 150 ? -25.287 53.913 64.334 1.00 14.11 150 MET A O 1
ATOM 1123 N N . ASN A 1 151 ? -26.216 54.321 66.365 1.00 12.62 151 ASN A N 1
ATOM 1124 C CA . ASN A 1 151 ? -27.325 55.141 65.894 1.00 11.04 151 ASN A CA 1
ATOM 1125 C C . ASN A 1 151 ? -27.134 56.639 65.937 1.00 11.09 151 ASN A C 1
ATOM 1126 O O . ASN A 1 151 ? -27.822 57.373 65.236 1.00 10.41 151 ASN A O 1
ATOM 1131 N N . SER A 1 152 ? -26.198 57.088 66.751 1.00 9.25 152 SER A N 1
ATOM 1132 C CA . SER A 1 152 ? -26.006 58.530 66.921 1.00 9.30 152 SER A CA 1
ATOM 1133 C C . SER A 1 152 ? -24.541 58.757 67.266 1.00 8.53 152 SER A C 1
ATOM 1134 O O . SER A 1 152 ? -23.941 57.945 67.959 1.00 11.80 152 SER A O 1
ATOM 1137 N N . VAL A 1 153 ? -23.971 59.858 66.785 1.00 10.35 153 VAL A N 1
ATOM 1138 C CA . VAL A 1 153 ? -22.566 60.164 67.059 1.00 10.41 153 VAL A CA 1
ATOM 1139 C C . VAL A 1 153 ? -22.424 61.675 67.146 1.00 9.81 153 VAL A C 1
ATOM 1140 O O . VAL A 1 153 ? -23.175 62.395 66.505 1.00 12.50 153 VAL A O 1
ATOM 1144 N N . ASP A 1 154 ? -21.455 62.147 67.934 1.00 8.93 154 ASP A N 1
ATOM 1145 C CA . ASP A 1 154 ? -21.256 63.588 68.058 1.00 10.56 154 ASP A CA 1
ATOM 1146 C C . ASP A 1 154 ? -19.865 63.912 68.596 1.00 12.62 154 ASP A C 1
ATOM 1147 O O . ASP A 1 154 ? -19.381 63.266 69.517 1.00 15.07 154 ASP A O 1
ATOM 1152 N N . PHE A 1 155 ? -19.237 64.920 68.001 1.00 14.02 155 PHE A N 1
ATOM 1153 C CA . PHE A 1 155 ? -17.917 65.389 68.411 1.00 15.49 155 PHE A CA 1
ATOM 1154 C C . PHE A 1 155 ? -18.059 66.388 69.568 1.00 15.82 155 PHE A C 1
ATOM 1155 O O . PHE A 1 155 ? -19.047 67.127 69.636 1.00 14.86 155 PHE A O 1
ATOM 1163 N N . LYS A 1 156 ? -17.074 66.409 70.467 1.00 16.21 156 LYS A N 1
ATOM 1164 C CA . LYS A 1 156 ? -17.055 67.394 71.540 1.00 14.34 156 LYS A CA 1
ATOM 1165 C C . LYS A 1 156 ? -16.519 68.604 70.772 1.00 15.51 156 LYS A C 1
ATOM 1166 O O . LYS A 1 156 ? -15.472 68.512 70.134 1.00 18.52 156 LYS A O 1
ATOM 1172 N N . PRO A 1 157 ? -17.227 69.745 70.807 1.00 15.75 157 PRO A N 1
ATOM 1173 C CA . PRO A 1 157 ? -16.751 70.925 70.072 1.00 16.50 157 PRO A CA 1
ATOM 1174 C C . PRO A 1 157 ? -15.531 71.626 70.655 1.00 19.84 157 PRO A C 1
ATOM 1175 O O . PRO A 1 157 ? -14.958 72.524 70.035 1.00 22.04 157 PRO A O 1
ATOM 1179 N N . SER A 1 158 ? -15.131 71.210 71.844 1.00 19.34 158 SER A N 1
ATOM 1180 C CA . SER A 1 158 ? -13.993 71.832 72.503 1.00 19.83 158 SER A CA 1
ATOM 1181 C C . SER A 1 158 ? -12.899 70.831 72.817 1.00 16.61 158 SER A C 1
ATOM 1182 O O . SER A 1 158 ? -13.083 69.616 72.723 1.00 16.84 158 SER A O 1
ATOM 1185 N N . ARG A 1 159 ? -11.736 71.348 73.185 1.00 19.87 159 ARG A N 1
ATOM 1186 C CA . ARG A 1 159 ? -10.651 70.467 73.552 1.00 19.72 159 ARG A CA 1
ATOM 1187 C C . ARG A 1 159 ? -10.668 70.241 75.042 1.00 19.19 159 ARG A C 1
ATOM 1188 O O . ARG A 1 159 ? -11.164 71.085 75.795 1.00 19.43 159 ARG A O 1
ATOM 1196 N N . PRO A 1 160 ? -10.183 69.072 75.487 1.00 19.28 160 PRO A N 1
ATOM 1197 C CA . PRO A 1 160 ? -9.654 68.020 74.613 1.00 19.10 160 PRO A CA 1
ATOM 1198 C C . PRO A 1 160 ? -10.795 67.361 73.824 1.00 19.50 160 PRO A C 1
ATOM 1199 O O . PRO A 1 160 ? -11.922 67.250 74.310 1.00 19.08 160 PRO A O 1
ATOM 1203 N N . PHE A 1 161 ? -10.495 66.935 72.602 1.00 20.07 161 PHE A N 1
ATOM 1204 C CA . PHE A 1 161 ? -11.497 66.332 71.732 1.00 17.81 161 PHE A CA 1
ATOM 1205 C C . PHE A 1 161 ? -11.972 64.939 72.116 1.00 14.66 161 PHE A C 1
ATOM 1206 O O . PHE A 1 161 ? -11.195 64.084 72.551 1.00 14.02 161 PHE A O 1
ATOM 1214 N N . ARG A 1 162 ? -13.273 64.722 71.933 1.00 13.11 162 ARG A N 1
ATOM 1215 C CA . ARG A 1 162 ? -13.906 63.441 72.230 1.00 12.37 162 ARG A CA 1
ATOM 1216 C C . ARG A 1 162 ? -15.001 63.194 71.196 1.00 11.25 162 ARG A C 1
ATOM 1217 O O . ARG A 1 162 ? -15.468 64.114 70.525 1.00 14.48 162 ARG A O 1
ATOM 1225 N N . ILE A 1 163 ? -15.405 61.939 71.089 1.00 11.34 163 ILE A N 1
ATOM 1226 C CA . ILE A 1 163 ? -16.506 61.555 70.216 1.00 13.47 163 ILE A CA 1
ATOM 1227 C C . ILE A 1 163 ? -17.397 60.664 71.090 1.00 13.35 163 ILE A C 1
ATOM 1228 O O . ILE A 1 163 ? -16.897 59.807 71.822 1.00 13.54 163 ILE A O 1
ATOM 1233 N N . ILE A 1 164 ? -18.708 60.875 71.027 1.00 14.13 164 ILE A N 1
ATOM 1234 C CA . ILE A 1 164 ? -19.622 60.043 71.790 1.00 13.58 164 ILE A CA 1
ATOM 1235 C C . ILE A 1 164 ? -20.547 59.332 70.822 1.00 12.85 164 ILE A C 1
ATOM 1236 O O . ILE A 1 164 ? -20.799 59.823 69.724 1.00 14.54 164 ILE A O 1
ATOM 1241 N N . SER A 1 165 ? -21.025 58.158 71.212 1.00 12.83 165 SER A N 1
ATOM 1242 C CA . SER A 1 165 ? -21.930 57.411 70.351 1.00 14.65 165 SER A CA 1
ATOM 1243 C C . SER A 1 165 ? -22.964 56.641 71.160 1.00 16.04 165 SER A C 1
ATOM 1244 O O . SER A 1 165 ? -22.728 56.306 72.320 1.00 15.98 165 SER A O 1
ATOM 1247 N N . GLY A 1 166 ? -24.114 56.386 70.534 1.00 14.17 166 GLY A N 1
ATOM 1248 C CA . GLY A 1 166 ? -25.184 55.630 71.164 1.00 12.82 166 GLY A CA 1
ATOM 1249 C C . GLY A 1 166 ? -25.421 54.414 70.287 1.00 13.91 166 GLY A C 1
ATOM 1250 O O . GLY A 1 166 ? -25.382 54.521 69.058 1.00 13.63 166 GLY A O 1
ATOM 1251 N N . SER A 1 167 ? -25.691 53.264 70.894 1.00 13.27 167 SER A N 1
ATOM 1252 C CA . SER A 1 167 ? -25.864 52.043 70.108 1.00 14.18 167 SER A CA 1
ATOM 1253 C C . SER A 1 167 ? -27.064 51.156 70.473 1.00 16.04 167 SER A C 1
ATOM 1254 O O . SER A 1 167 ? -27.663 51.292 71.546 1.00 15.79 167 SER A O 1
ATOM 1257 N N . ASP A 1 168 ? -27.401 50.246 69.559 1.00 14.26 168 ASP A N 1
ATOM 1258 C CA . ASP A 1 168 ? -28.490 49.298 69.764 1.00 16.56 168 ASP A CA 1
ATOM 1259 C C . ASP A 1 168 ? -28.103 48.307 70.864 1.00 16.97 168 ASP A C 1
ATOM 1260 O O . ASP A 1 168 ? -28.924 47.488 71.280 1.00 17.29 168 ASP A O 1
ATOM 1265 N N . ASP A 1 169 ? -26.850 48.352 71.317 1.00 19.46 169 ASP A N 1
ATOM 1266 C CA . ASP A 1 169 ? -26.438 47.450 72.391 1.00 18.14 169 ASP A CA 1
ATOM 1267 C C . ASP A 1 169 ? -26.742 48.088 73.750 1.00 16.86 169 ASP A C 1
ATOM 1268 O O . ASP A 1 169 ? -26.330 47.593 74.798 1.00 16.50 169 ASP A O 1
ATOM 1273 N N . ASN A 1 170 ? -27.475 49.200 73.700 1.00 15.93 170 ASN A N 1
ATOM 1274 C CA . ASN A 1 170 ? -27.905 49.957 74.879 1.00 16.03 170 ASN A CA 1
ATOM 1275 C C . ASN A 1 170 ? -26.853 50.820 75.554 1.00 16.47 170 ASN A C 1
ATOM 1276 O O . ASN A 1 170 ? -27.159 51.473 76.548 1.00 15.38 170 ASN A O 1
ATOM 1281 N N . THR A 1 171 ? -25.636 50.839 75.021 1.00 17.07 171 THR A N 1
ATOM 1282 C CA . THR A 1 171 ? -24.576 51.616 75.646 1.00 16.21 171 THR A CA 1
ATOM 1283 C C . THR A 1 171 ? -24.288 52.951 74.987 1.00 16.34 171 THR A C 1
ATOM 1284 O O . THR A 1 171 ? -24.679 53.206 73.849 1.00 17.90 171 THR A O 1
ATOM 1288 N N . VAL A 1 172 ? -23.600 53.800 75.738 1.00 14.08 172 VAL A N 1
ATOM 1289 C CA . VAL A 1 172 ? -23.144 55.095 75.242 1.00 14.29 172 VAL A CA 1
ATOM 1290 C C . VAL A 1 172 ? -21.632 54.943 75.361 1.00 17.40 172 VAL A C 1
ATOM 1291 O O . VAL A 1 172 ? -21.132 54.526 76.412 1.00 17.44 172 VAL A O 1
ATOM 1295 N N . ALA A 1 173 ? -20.904 55.236 74.293 1.00 15.00 173 ALA A N 1
ATOM 1296 C CA . ALA A 1 173 ? -19.449 55.101 74.321 1.00 13.31 173 ALA A CA 1
ATOM 1297 C C . ALA A 1 173 ? -18.779 56.444 74.109 1.00 12.33 173 ALA A C 1
ATOM 1298 O O . ALA A 1 173 ? -19.354 57.348 73.498 1.00 13.10 173 ALA A O 1
ATOM 1300 N N . ILE A 1 174 ? -17.564 56.588 74.631 1.00 13.29 174 ILE A N 1
ATOM 1301 C CA . ILE A 1 174 ? -16.845 57.834 74.441 1.00 14.17 174 ILE A CA 1
ATOM 1302 C C . ILE A 1 174 ? -15.450 57.471 73.975 1.00 14.02 174 ILE A C 1
ATOM 1303 O O . ILE A 1 174 ? -14.876 56.471 74.428 1.00 14.51 174 ILE A O 1
ATOM 1308 N N . PHE A 1 175 ? -14.940 58.259 73.035 1.00 15.40 175 PHE A N 1
ATOM 1309 C CA . PHE A 1 175 ? -13.620 58.044 72.446 1.00 13.12 175 PHE A CA 1
ATOM 1310 C C . PHE A 1 175 ? -12.793 59.310 72.608 1.00 12.21 175 PHE A C 1
ATOM 1311 O O . PHE A 1 175 ? -13.327 60.425 72.548 1.00 12.57 175 PHE A O 1
ATOM 1319 N N . GLU A 1 176 ? -11.487 59.148 72.826 1.00 15.88 176 GLU A N 1
ATOM 1320 C CA . GLU A 1 176 ? -10.633 60.309 72.979 1.00 15.79 176 GLU A CA 1
ATOM 1321 C C . GLU A 1 176 ? -9.651 60.349 71.821 1.00 14.22 176 GLU A C 1
ATOM 1322 O O . GLU A 1 176 ? -9.305 59.311 71.264 1.00 16.33 176 GLU A O 1
ATOM 1328 N N . GLY A 1 177 ? -9.231 61.551 71.442 1.00 16.34 177 GLY A N 1
ATOM 1329 C CA . GLY A 1 177 ? -8.295 61.700 70.344 1.00 15.12 177 GLY A CA 1
ATOM 1330 C C . GLY A 1 177 ? -8.042 63.158 70.021 1.00 18.14 177 GLY A C 1
ATOM 1331 O O . GLY A 1 177 ? -8.436 64.052 70.782 1.00 19.72 177 GLY A O 1
ATOM 1332 N N . PRO A 1 178 ? -7.429 63.444 68.863 1.00 20.37 178 PRO A N 1
ATOM 1333 C CA . PRO A 1 178 ? -6.977 62.478 67.863 1.00 20.69 178 PRO A CA 1
ATOM 1334 C C . PRO A 1 178 ? -5.566 61.952 68.094 1.00 22.51 178 PRO A C 1
ATOM 1335 O O . PRO A 1 178 ? -4.762 62.591 68.763 1.00 23.47 178 PRO A O 1
ATOM 1339 N N . PRO A 1 179 ? -5.265 60.750 67.580 1.00 23.06 179 PRO A N 1
ATOM 1340 C CA . PRO A 1 179 ? -6.176 59.886 66.822 1.00 22.47 179 PRO A CA 1
ATOM 1341 C C . PRO A 1 179 ? -7.199 59.320 67.791 1.00 21.27 179 PRO A C 1
ATOM 1342 O O . PRO A 1 179 ? -6.896 59.117 68.956 1.00 21.90 179 PRO A O 1
ATOM 1346 N N . PHE A 1 180 ? -8.409 59.059 67.316 1.00 19.66 180 PHE A N 1
ATOM 1347 C CA . PHE A 1 180 ? -9.455 58.564 68.198 1.00 17.23 180 PHE A CA 1
ATOM 1348 C C . PHE A 1 180 ? -9.424 57.087 68.531 1.00 17.21 180 PHE A C 1
ATOM 1349 O O . PHE A 1 180 ? -9.178 56.239 67.672 1.00 17.83 180 PHE A O 1
ATOM 1357 N N . LYS A 1 181 ? -9.654 56.803 69.810 1.00 18.36 181 LYS A N 1
ATOM 1358 C CA . LYS A 1 181 ? -9.669 55.439 70.317 1.00 19.30 181 LYS A CA 1
ATOM 1359 C C . LYS A 1 181 ? -10.643 55.343 71.489 1.00 19.61 181 LYS A C 1
ATOM 1360 O O . LYS A 1 181 ? -10.934 56.335 72.165 1.00 17.46 181 LYS A O 1
ATOM 1366 N N . PHE A 1 182 ? -11.136 54.136 71.726 1.00 21.05 182 PHE A N 1
ATOM 1367 C CA . PHE A 1 182 ? -12.087 53.885 72.799 1.00 21.78 182 PHE A CA 1
ATOM 1368 C C . PHE A 1 182 ? -11.564 54.336 74.161 1.00 23.51 182 PHE A C 1
ATOM 1369 O O . PHE A 1 182 ? -10.399 54.115 74.494 1.00 24.13 182 PHE A O 1
ATOM 1377 N N . LYS A 1 183 ? -12.432 54.964 74.947 1.00 23.12 183 LYS A N 1
ATOM 1378 C CA . LYS A 1 183 ? -12.071 55.410 76.294 1.00 23.57 183 LYS A CA 1
ATOM 1379 C C . LYS A 1 183 ? -12.960 54.681 77.299 1.00 25.39 183 LYS A C 1
ATOM 1380 O O . LYS A 1 183 ? -12.475 53.907 78.126 1.00 26.72 183 LYS A O 1
ATOM 1386 N N . SER A 1 184 ? -14.272 54.888 77.211 1.00 28.44 184 SER A N 1
ATOM 1387 C CA . SER A 1 184 ? -15.181 54.225 78.144 1.00 31.83 184 SER A CA 1
ATOM 1388 C C . SER A 1 184 ? -16.550 53.919 77.545 1.00 33.19 184 SER A C 1
ATOM 1389 O O . SER A 1 184 ? -16.919 54.424 76.488 1.00 32.00 184 SER A O 1
ATOM 1392 N N . THR A 1 185 ? -17.294 53.077 78.246 1.00 33.97 185 THR A N 1
ATOM 1393 C CA . THR A 1 185 ? -18.643 52.721 77.847 1.00 33.02 185 THR A CA 1
ATOM 1394 C C . THR A 1 185 ? -19.480 53.022 79.073 1.00 31.04 185 THR A C 1
ATOM 1395 O O . THR A 1 185 ? -18.969 53.007 80.191 1.00 30.48 185 THR A O 1
ATOM 1399 N N . PHE A 1 186 ? -20.758 53.301 78.871 1.00 27.44 186 PHE A N 1
ATOM 1400 C CA . PHE A 1 186 ? -21.649 53.611 79.980 1.00 24.20 186 PHE A CA 1
ATOM 1401 C C . PHE A 1 186 ? -22.955 52.868 79.784 1.00 22.56 186 PHE A C 1
ATOM 1402 O O . PHE A 1 186 ? -23.509 52.864 78.688 1.00 22.11 186 PHE A O 1
ATOM 1410 N N . GLY A 1 187 ? -23.439 52.239 80.852 1.00 21.54 187 GLY A N 1
ATOM 1411 C CA . GLY A 1 187 ? -24.655 51.449 80.762 1.00 21.32 187 GLY A CA 1
ATOM 1412 C C . GLY A 1 187 ? -25.877 51.954 81.503 1.00 20.50 187 GLY A C 1
ATOM 1413 O O . GLY A 1 187 ? -26.638 51.166 82.062 1.00 21.63 187 GLY A O 1
ATOM 1414 N N . GLU A 1 188 ? -26.088 53.262 81.507 1.00 20.22 188 GLU A N 1
ATOM 1415 C CA . GLU A 1 188 ? -27.259 53.810 82.179 1.00 22.97 188 GLU A CA 1
ATOM 1416 C C . GLU A 1 188 ? -28.557 53.374 81.484 1.00 22.13 188 GLU A C 1
ATOM 1417 O O . GLU A 1 188 ? -29.590 53.193 82.141 1.00 21.38 188 GLU A O 1
ATOM 1423 N N . HIS A 1 189 ? -28.505 53.192 80.164 1.00 18.46 189 HIS A N 1
ATOM 1424 C CA . HIS A 1 189 ? -29.702 52.827 79.413 1.00 15.05 189 HIS A CA 1
ATOM 1425 C C . HIS A 1 189 ? -30.016 51.345 79.383 1.00 12.47 189 HIS A C 1
ATOM 1426 O O . HIS A 1 189 ? -29.116 50.504 79.420 1.00 15.60 189 HIS A O 1
ATOM 1433 N N . THR A 1 190 ? -31.305 51.039 79.280 1.00 13.85 190 THR A N 1
ATOM 1434 C CA . THR A 1 190 ? -31.748 49.650 79.258 1.00 12.87 190 THR A CA 1
ATOM 1435 C C . THR A 1 190 ? -32.340 49.249 77.908 1.00 13.96 190 THR A C 1
ATOM 1436 O O . THR A 1 190 ? -32.738 48.096 77.711 1.00 13.30 190 THR A O 1
ATOM 1440 N N . LYS A 1 191 ? -32.404 50.206 76.984 1.00 15.70 191 LYS A N 1
ATOM 1441 C CA . LYS A 1 191 ? -32.914 49.953 75.637 1.00 18.42 191 LYS A CA 1
ATOM 1442 C C . LYS A 1 191 ? -32.064 50.733 74.627 1.00 17.42 191 LYS A C 1
ATOM 1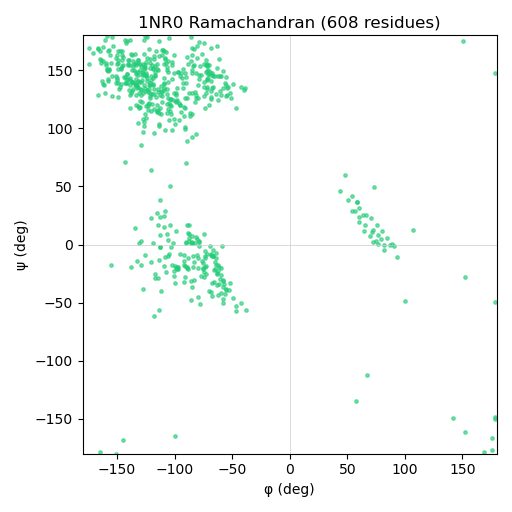443 O O . LYS A 1 191 ? -31.174 51.484 75.019 1.00 15.41 191 LYS A O 1
ATOM 1449 N N . PHE A 1 192 ? -32.327 50.541 73.337 1.00 17.68 192 PHE A N 1
ATOM 1450 C CA . PHE A 1 192 ? -31.569 51.214 72.283 1.00 14.31 192 PHE A CA 1
ATOM 1451 C C . PHE A 1 192 ? -31.307 52.676 72.604 1.00 13.24 192 PHE A C 1
ATOM 1452 O O . PHE A 1 192 ? -32.207 53.363 73.040 1.00 11.81 192 PHE A O 1
ATOM 1460 N N . VAL A 1 193 ? -30.082 53.142 72.378 1.00 11.85 193 VAL A N 1
ATOM 1461 C CA . VAL A 1 193 ? -29.783 54.568 72.581 1.00 11.48 193 VAL A CA 1
ATOM 1462 C C . VAL A 1 193 ? -29.942 55.196 71.193 1.00 13.80 193 VAL A C 1
ATOM 1463 O O . VAL A 1 193 ? -29.243 54.823 70.250 1.00 13.93 193 VAL A O 1
ATOM 1467 N N . HIS A 1 194 ? -30.859 56.151 71.071 1.00 12.25 194 HIS A N 1
ATOM 1468 C CA . HIS A 1 194 ? -31.144 56.788 69.782 1.00 13.38 194 HIS A CA 1
ATOM 1469 C C . HIS A 1 194 ? -30.468 58.123 69.544 1.00 13.39 194 HIS A C 1
ATOM 1470 O O . HIS A 1 194 ? -30.292 58.547 68.389 1.00 14.91 194 HIS A O 1
ATOM 1477 N N . SER A 1 195 ? -30.056 58.774 70.617 1.00 13.34 195 SER A N 1
ATOM 1478 C CA . SER A 1 195 ? -29.500 60.110 70.448 1.00 12.63 195 SER A CA 1
ATOM 1479 C C . SER A 1 195 ? -28.523 60.544 71.533 1.00 15.25 195 SER A C 1
ATOM 1480 O O . SER A 1 195 ? -28.821 60.449 72.732 1.00 15.23 195 SER A O 1
ATOM 1483 N N . VAL A 1 196 ? -27.343 60.987 71.104 1.00 13.42 196 VAL A N 1
ATOM 1484 C CA . VAL A 1 196 ? -26.337 61.514 72.028 1.00 13.11 196 VAL A CA 1
ATOM 1485 C C . VAL A 1 196 ? -25.862 62.847 71.438 1.00 12.14 196 VAL A C 1
ATOM 1486 O O . VAL A 1 196 ? -25.537 62.930 70.255 1.00 13.06 196 VAL A O 1
ATOM 1490 N N . ARG A 1 197 ? -25.842 63.896 72.254 1.00 12.71 197 ARG A N 1
ATOM 1491 C CA . ARG A 1 197 ? -25.426 65.208 71.759 1.00 13.43 197 ARG A CA 1
ATOM 1492 C C . ARG A 1 197 ? -24.694 66.033 72.805 1.00 14.91 197 ARG A C 1
ATOM 1493 O O . ARG A 1 197 ? -25.099 66.060 73.973 1.00 14.87 197 ARG A O 1
ATOM 1501 N N . TYR A 1 198 ? -23.626 66.703 72.373 1.00 14.49 198 TYR A N 1
ATOM 1502 C CA . TYR A 1 198 ? -22.855 67.602 73.238 1.00 14.21 198 TYR A CA 1
ATOM 1503 C C . TYR A 1 198 ? -23.538 68.959 73.251 1.00 14.90 198 TYR A C 1
ATOM 1504 O O . TYR A 1 198 ? -24.230 69.306 72.297 1.00 16.40 198 TYR A O 1
ATOM 1513 N N . ASN A 1 199 ? -23.363 69.724 74.326 1.00 13.66 199 ASN A N 1
ATOM 1514 C CA . ASN A 1 199 ? -23.940 71.061 74.339 1.00 13.41 199 ASN A CA 1
ATOM 1515 C C . ASN A 1 199 ? -22.993 71.925 73.505 1.00 14.42 199 ASN A C 1
ATOM 1516 O O . ASN A 1 199 ? -21.944 71.461 73.065 1.00 15.62 199 ASN A O 1
ATOM 1521 N N . PRO A 1 200 ? -23.357 73.189 73.253 1.00 14.60 200 PRO A N 1
ATOM 1522 C CA . PRO A 1 200 ? -22.472 74.034 72.448 1.00 16.38 200 PRO A CA 1
ATOM 1523 C C . PRO A 1 200 ? -21.019 74.211 72.917 1.00 19.14 200 PRO A C 1
ATOM 1524 O O . PRO A 1 200 ? -20.106 74.170 72.094 1.00 19.38 200 PRO A O 1
ATOM 1528 N N . ASP A 1 201 ? -20.788 74.403 74.217 1.00 19.23 201 ASP A N 1
ATOM 1529 C CA . ASP A 1 201 ? -19.413 74.594 74.676 1.00 15.58 201 ASP A CA 1
ATOM 1530 C C . ASP A 1 201 ? -18.643 73.323 75.014 1.00 14.03 201 ASP A C 1
ATOM 1531 O O . ASP A 1 201 ? -17.474 73.380 75.427 1.00 17.06 201 ASP A O 1
ATOM 1536 N N . GLY A 1 202 ? -19.287 72.180 74.798 1.00 11.28 202 GLY A N 1
ATOM 1537 C CA . GLY A 1 202 ? -18.649 70.899 75.053 1.00 11.50 202 GLY A CA 1
ATOM 1538 C C . GLY A 1 202 ? -18.484 70.457 76.502 1.00 13.30 202 GLY A C 1
ATOM 1539 O O . GLY A 1 202 ? -17.894 69.394 76.764 1.00 13.50 202 GLY A O 1
ATOM 1540 N N . SER A 1 203 ? -18.996 71.242 77.442 1.00 14.44 203 SER A N 1
ATOM 1541 C CA . SER A 1 203 ? -18.868 70.890 78.855 1.00 16.16 203 SER A CA 1
ATOM 1542 C C . SER A 1 203 ? -19.754 69.727 79.299 1.00 17.45 203 SER A C 1
ATOM 1543 O O . SER A 1 203 ? -19.496 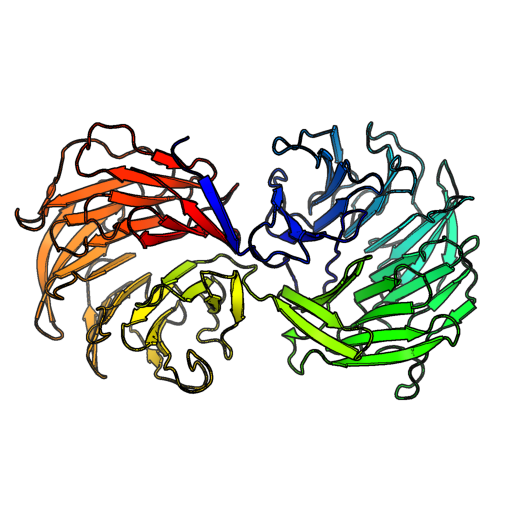69.114 80.338 1.00 17.08 203 SER A O 1
ATOM 1546 N N . LEU A 1 204 ? -20.792 69.418 78.519 1.00 16.69 204 LEU A N 1
ATOM 1547 C CA . LEU A 1 204 ? -21.710 68.334 78.875 1.00 15.15 204 LEU A CA 1
ATOM 1548 C C . LEU A 1 204 ? -22.294 67.675 77.632 1.00 13.67 204 LEU A C 1
ATOM 1549 O O . LEU A 1 204 ? -22.287 68.264 76.557 1.00 13.83 204 LEU A O 1
ATOM 1554 N N . PHE A 1 205 ? -22.775 66.441 77.786 1.00 13.38 205 PHE A N 1
ATOM 1555 C CA . PHE A 1 205 ? -23.489 65.778 76.699 1.00 14.49 205 PHE A CA 1
ATOM 1556 C C . PHE A 1 205 ? -24.657 65.032 77.333 1.00 15.11 205 PHE A C 1
ATOM 1557 O O . PHE A 1 205 ? -24.650 64.784 78.544 1.00 16.26 205 PHE A O 1
ATOM 1565 N N . ALA A 1 206 ? -25.671 64.717 76.531 1.00 13.54 206 ALA A N 1
ATOM 1566 C CA . ALA A 1 206 ? -26.851 64.019 77.029 1.00 12.82 206 ALA A CA 1
ATOM 1567 C C . ALA A 1 206 ? -27.158 62.835 76.129 1.00 14.25 206 ALA A C 1
ATOM 1568 O O . ALA A 1 206 ? -26.777 62.827 74.961 1.00 15.17 206 ALA A O 1
ATOM 1570 N N . SER A 1 207 ? -27.843 61.840 76.678 1.00 10.85 207 SER A N 1
ATOM 1571 C CA . SER A 1 207 ? -28.204 60.656 75.906 1.00 11.91 207 SER A CA 1
ATOM 1572 C C . SER A 1 207 ? -29.656 60.312 76.195 1.00 14.08 207 SER A C 1
ATOM 1573 O O . SER A 1 207 ? -30.195 60.661 77.251 1.00 12.08 207 SER A O 1
ATOM 1576 N N . THR A 1 208 ? -30.291 59.629 75.250 1.00 15.32 208 THR A N 1
ATOM 1577 C CA . THR A 1 208 ? -31.664 59.200 75.444 1.00 14.11 208 THR A CA 1
ATOM 1578 C C . THR A 1 208 ? -31.981 58.106 74.452 1.00 14.04 208 THR A C 1
ATOM 1579 O O . THR A 1 208 ? -31.215 57.874 73.518 1.00 12.06 208 THR A O 1
ATOM 1583 N N . GLY A 1 209 ? -33.129 57.471 74.631 1.00 11.59 209 GLY A N 1
ATOM 1584 C CA . GLY A 1 209 ? -33.484 56.395 73.724 1.00 11.98 209 GLY A CA 1
ATOM 1585 C C . GLY A 1 209 ? -34.786 55.709 74.049 1.00 9.30 209 GLY A C 1
ATOM 1586 O O . GLY A 1 209 ? -35.705 56.310 74.586 1.00 12.51 209 GLY A O 1
ATOM 1587 N N . GLY A 1 210 ? -34.848 54.417 73.743 1.00 9.88 210 GLY A N 1
ATOM 1588 C CA . GLY A 1 210 ? -36.072 53.675 73.958 1.00 13.03 210 GLY A CA 1
ATOM 1589 C C . GLY A 1 210 ? -36.584 53.524 75.374 1.00 14.68 210 GLY A C 1
ATOM 1590 O O . GLY A 1 210 ? -37.784 53.341 75.558 1.00 15.31 210 GLY A O 1
ATOM 1591 N N . ASP A 1 211 ? -35.707 53.602 76.373 1.00 15.38 211 ASP A N 1
ATOM 1592 C CA . ASP A 1 211 ? -36.157 53.429 77.757 1.00 14.91 211 ASP A CA 1
ATOM 1593 C C . ASP A 1 211 ? -36.827 54.671 78.342 1.00 14.12 211 ASP A C 1
ATOM 1594 O O . ASP A 1 211 ? -37.215 54.688 79.508 1.00 14.50 211 ASP A O 1
ATOM 1599 N N . GLY A 1 212 ? -36.971 55.703 77.521 1.00 12.70 212 GLY A N 1
ATOM 1600 C CA . GLY A 1 212 ? -37.635 56.914 77.969 1.00 12.43 212 GLY A CA 1
ATOM 1601 C C . GLY A 1 212 ? -36.920 57.811 78.962 1.00 12.13 212 GLY A C 1
ATOM 1602 O O . GLY A 1 212 ? -37.525 58.746 79.490 1.00 12.61 212 GLY A O 1
ATOM 1603 N N . THR A 1 213 ? -35.641 57.565 79.217 1.00 13.09 213 THR A N 1
ATOM 1604 C CA . THR A 1 213 ? -34.910 58.421 80.147 1.00 13.27 213 THR A CA 1
ATOM 1605 C C . THR A 1 213 ? -33.926 59.326 79.405 1.00 13.55 213 THR A C 1
ATOM 1606 O O . THR A 1 213 ? -33.504 59.027 78.286 1.00 13.74 213 THR A O 1
ATOM 1610 N N . ILE A 1 214 ? -33.582 60.449 80.022 1.00 13.27 214 ILE A N 1
ATOM 1611 C CA . ILE A 1 214 ? -32.592 61.339 79.431 1.00 13.92 214 ILE A CA 1
ATOM 1612 C C . ILE A 1 214 ? -31.498 61.539 80.479 1.00 15.86 214 ILE A C 1
ATOM 1613 O O . ILE A 1 214 ? -31.763 62.047 81.583 1.00 14.20 214 ILE A O 1
ATOM 1618 N N . VAL A 1 215 ? -30.280 61.145 80.127 1.00 13.27 215 VAL A N 1
ATOM 1619 C CA . VAL A 1 215 ? -29.137 61.240 81.030 1.00 13.44 215 VAL A CA 1
ATOM 1620 C C . VAL A 1 215 ? -28.165 62.371 80.667 1.00 14.40 215 VAL A C 1
ATOM 1621 O O . VAL A 1 215 ? -27.884 62.614 79.486 1.00 15.92 215 VAL A O 1
ATOM 1625 N N . LEU A 1 216 ? -27.658 63.065 81.686 1.00 13.54 216 LEU A N 1
ATOM 1626 C CA . LEU A 1 216 ? -26.703 64.150 81.480 1.00 12.09 216 LEU A CA 1
ATOM 1627 C C . LEU A 1 216 ? -25.330 63.679 81.984 1.00 13.14 216 LEU A C 1
ATOM 1628 O O . LEU A 1 216 ? -25.242 63.041 83.036 1.00 13.80 216 LEU A O 1
ATOM 1633 N N . TYR A 1 217 ? -24.271 64.009 81.246 1.00 14.08 217 TYR A N 1
ATOM 1634 C CA . TYR A 1 217 ? -22.908 63.601 81.601 1.00 13.65 217 TYR A CA 1
ATOM 1635 C C . TYR A 1 217 ? -21.870 64.709 81.463 1.00 15.27 217 TYR A C 1
ATOM 1636 O O . TYR A 1 217 ? -22.045 65.662 80.693 1.00 13.95 217 TYR A O 1
ATOM 1645 N N . ASN A 1 218 ? -20.763 64.546 82.188 1.00 15.82 218 ASN A N 1
ATOM 1646 C CA . ASN A 1 218 ? -19.640 65.478 82.125 1.00 17.44 218 ASN A CA 1
ATOM 1647 C C . ASN A 1 218 ? -19.032 65.310 80.723 1.00 11.93 218 ASN A C 1
ATOM 1648 O O . ASN A 1 218 ? -18.769 64.193 80.283 1.00 12.69 218 ASN A O 1
ATOM 1653 N N . GLY A 1 219 ? -18.792 66.418 80.035 1.00 15.09 219 GLY A N 1
ATOM 1654 C CA . GLY A 1 219 ? -18.274 66.343 78.680 1.00 17.22 219 GLY A CA 1
ATOM 1655 C C . GLY A 1 219 ? -16.926 65.694 78.417 1.00 18.83 219 GLY A C 1
ATOM 1656 O O . GLY A 1 219 ? -16.739 65.067 77.373 1.00 18.95 219 GLY A O 1
ATOM 1657 N N . VAL A 1 220 ? -15.982 65.824 79.344 1.00 18.99 220 VAL A N 1
ATOM 1658 C CA . VAL A 1 220 ? -14.663 65.266 79.111 1.00 19.93 220 VAL A CA 1
ATOM 1659 C C . VAL A 1 220 ? -14.480 63.791 79.461 1.00 18.57 220 VAL A C 1
ATOM 1660 O O . VAL A 1 220 ? -13.780 63.087 78.747 1.00 21.92 220 VAL A O 1
ATOM 1664 N N . ASP A 1 221 ? -15.120 63.315 80.526 1.00 18.63 221 ASP A N 1
ATOM 1665 C CA . ASP A 1 221 ? -14.951 61.918 80.928 1.00 18.54 221 ASP A CA 1
ATOM 1666 C C . ASP A 1 221 ? -16.199 61.038 80.938 1.00 14.90 221 ASP A C 1
ATOM 1667 O O . ASP A 1 221 ? -16.137 59.854 81.298 1.00 14.34 221 ASP A O 1
ATOM 1672 N N . GLY A 1 222 ? -17.336 61.601 80.563 1.00 15.21 222 GLY A N 1
ATOM 1673 C CA . GLY A 1 222 ? -18.555 60.808 80.510 1.00 16.10 222 GLY A CA 1
ATOM 1674 C C . GLY A 1 222 ? -19.188 60.399 81.828 1.00 15.91 222 GLY A C 1
ATOM 1675 O O . GLY A 1 222 ? -20.072 59.551 81.851 1.00 17.50 222 GLY A O 1
ATOM 1676 N N . THR A 1 223 ? -18.751 60.989 82.934 1.00 16.97 223 THR A N 1
ATOM 1677 C CA . THR A 1 223 ? -19.337 60.647 84.218 1.00 17.39 223 THR A CA 1
ATOM 1678 C C . THR A 1 223 ? -20.753 61.239 84.317 1.00 14.01 223 THR A C 1
ATOM 1679 O O . THR A 1 223 ? -20.959 62.433 84.062 1.00 12.81 223 THR A O 1
ATOM 1683 N N . LYS A 1 224 ? -21.712 60.406 84.702 1.00 15.17 224 LYS A N 1
ATOM 1684 C CA . LYS A 1 224 ? -23.096 60.850 84.851 1.00 15.81 224 LYS A CA 1
ATOM 1685 C C . LYS A 1 224 ? -23.227 61.957 85.897 1.00 16.99 224 LYS A C 1
ATOM 1686 O O . LYS A 1 224 ? -22.701 61.842 87.015 1.00 18.58 224 LYS A O 1
ATOM 1692 N N . THR A 1 225 ? -23.932 63.026 85.543 1.00 16.85 225 THR A N 1
ATOM 1693 C CA . THR A 1 225 ? -24.146 64.130 86.475 1.00 19.51 225 THR A CA 1
ATOM 1694 C C . THR A 1 225 ? -25.601 64.170 86.949 1.00 19.82 225 THR A C 1
ATOM 1695 O O . THR A 1 225 ? -25.906 64.794 87.965 1.00 20.60 225 THR A O 1
ATOM 1699 N N . GLY A 1 226 ? -26.500 63.519 86.211 1.00 17.79 226 GLY A N 1
ATOM 1700 C CA . GLY A 1 226 ? -27.900 63.490 86.613 1.00 17.15 226 GLY A CA 1
ATOM 1701 C C . GLY A 1 226 ? -28.837 62.952 85.546 1.00 17.09 226 GLY A C 1
ATOM 1702 O O . GLY A 1 226 ? -28.390 62.545 84.483 1.00 17.77 226 GLY A O 1
ATOM 1703 N N . VAL A 1 227 ? -30.133 62.925 85.843 1.00 17.11 227 VAL A N 1
ATOM 1704 C CA . VAL A 1 227 ? -31.137 62.478 84.886 1.00 17.69 227 VAL A CA 1
ATOM 1705 C C . VAL A 1 227 ? -32.278 63.484 84.905 1.00 17.01 227 VAL A C 1
ATOM 1706 O O . VAL A 1 227 ? -32.560 64.106 85.935 1.00 18.82 227 VAL A O 1
ATOM 1710 N N . PHE A 1 228 ? -32.939 63.661 83.771 1.00 15.74 228 PHE A N 1
ATOM 1711 C CA . PHE A 1 228 ? -34.026 64.631 83.722 1.00 15.37 228 PHE A CA 1
ATOM 1712 C C . PHE A 1 228 ? -35.308 64.095 84.336 1.00 13.84 228 PHE A C 1
ATOM 1713 O O . PHE A 1 228 ? -35.635 62.906 84.215 1.00 14.41 228 PHE A O 1
ATOM 1721 N N . GLU A 1 229 ? -36.023 64.977 85.025 1.00 16.94 229 GLU A N 1
ATOM 1722 C CA . GLU A 1 229 ? -37.252 64.580 85.694 1.00 18.17 229 GLU A CA 1
ATOM 1723 C C . GLU A 1 229 ? -38.484 65.340 85.256 1.00 12.02 229 GLU A C 1
ATOM 1724 O O . GLU A 1 229 ? -38.445 66.567 85.054 1.00 12.15 229 GLU A O 1
ATOM 1730 N N . ASP A 1 230 ? -39.569 64.594 85.123 1.00 13.82 230 ASP A N 1
ATOM 1731 C CA . ASP A 1 230 ? -40.896 65.123 84.793 1.00 13.71 230 ASP A CA 1
ATOM 1732 C C . ASP A 1 230 ? -41.682 64.646 86.026 1.00 9.20 230 ASP A C 1
ATOM 1733 O O . ASP A 1 230 ? -41.832 63.446 86.241 1.00 9.80 230 ASP A O 1
ATOM 1738 N N . ASP A 1 231 ? -42.174 65.574 86.833 1.00 13.68 231 ASP A N 1
ATOM 1739 C CA . ASP A 1 231 ? -42.894 65.188 88.046 1.00 14.84 231 ASP A CA 1
ATOM 1740 C C . ASP A 1 231 ? -44.225 64.468 87.830 1.00 16.61 231 ASP A C 1
ATOM 1741 O O . ASP A 1 231 ? -44.834 64.009 88.796 1.00 15.77 231 ASP A O 1
ATOM 1746 N N . SER A 1 232 ? -44.666 64.337 86.579 1.00 16.13 232 SER A N 1
ATOM 1747 C CA . SER A 1 232 ? -45.926 63.646 86.307 1.00 13.60 232 SER A CA 1
ATOM 1748 C C . SER A 1 232 ? -45.687 62.179 85.965 1.00 13.58 232 SER A C 1
ATOM 1749 O O . SER A 1 232 ? -46.635 61.407 85.860 1.00 14.43 232 SER A O 1
ATOM 1752 N N . LEU A 1 233 ? -44.420 61.811 85.795 1.00 12.66 233 LEU A N 1
ATOM 1753 C CA . LEU A 1 233 ? -44.062 60.432 85.438 1.00 13.12 233 LEU A CA 1
ATOM 1754 C C . LEU A 1 233 ? -43.205 59.773 86.500 1.00 14.69 233 LEU A C 1
ATOM 1755 O O . LEU A 1 233 ? -42.592 60.444 87.325 1.00 17.58 233 LEU A O 1
ATOM 1760 N N . LYS A 1 234 ? -43.134 58.445 86.471 1.00 13.53 234 LYS A N 1
ATOM 1761 C CA . LYS A 1 234 ? -42.317 57.757 87.456 1.00 18.44 234 LYS A CA 1
ATOM 1762 C C . LYS A 1 234 ? -40.947 57.342 86.905 1.00 16.64 234 LYS A C 1
ATOM 1763 O O . LYS A 1 234 ? -40.836 56.380 86.149 1.00 18.07 234 LYS A O 1
ATOM 1769 N N . ASN A 1 235 ? -39.914 58.090 87.278 1.00 17.99 235 ASN A N 1
ATOM 1770 C CA . ASN A 1 235 ? -38.533 57.799 86.888 1.00 19.23 235 ASN A CA 1
ATOM 1771 C C . ASN A 1 235 ? -38.185 57.782 85.406 1.00 18.84 235 ASN A C 1
ATOM 1772 O O . ASN A 1 235 ? -37.211 57.129 84.998 1.00 21.11 235 ASN A O 1
ATOM 1777 N N . VAL A 1 236 ? -38.971 58.484 84.601 1.00 16.82 236 VAL A N 1
ATOM 1778 C CA . VAL A 1 236 ? -38.708 58.559 83.176 1.00 15.00 236 VAL A CA 1
ATOM 1779 C C . VAL A 1 236 ? -38.993 59.979 82.719 1.00 15.01 236 VAL A C 1
ATOM 1780 O O . VAL A 1 236 ? -39.768 60.694 83.351 1.00 15.21 236 VAL A O 1
ATOM 1784 N N . ALA A 1 237 ? -38.353 60.370 81.623 1.00 12.60 237 ALA A N 1
ATOM 1785 C CA . ALA A 1 237 ? -38.529 61.700 81.041 1.00 11.41 237 ALA A CA 1
ATOM 1786 C C . ALA A 1 237 ? -39.740 61.688 80.102 1.00 7.87 237 ALA A C 1
ATOM 1787 O O . ALA A 1 237 ? -40.402 62.705 79.929 1.00 11.23 237 ALA A O 1
ATOM 1789 N N . HIS A 1 238 ? -39.992 60.537 79.479 1.00 10.85 238 HIS A N 1
ATOM 1790 C CA . HIS A 1 238 ? -41.097 60.364 78.535 1.00 11.58 238 HIS A CA 1
ATOM 1791 C C . HIS A 1 238 ? -41.712 58.990 78.773 1.00 11.21 238 HIS A C 1
ATOM 1792 O O . HIS A 1 238 ? -41.025 58.084 79.229 1.00 14.44 238 HIS A O 1
ATOM 1799 N N . SER A 1 239 ? -42.991 58.833 78.429 1.00 14.73 239 SER A N 1
ATOM 1800 C CA . SER A 1 239 ? -43.680 57.561 78.623 1.00 17.71 239 SER A CA 1
ATOM 1801 C C . SER A 1 239 ? -43.558 56.632 77.424 1.00 17.32 239 SER A C 1
ATOM 1802 O O . SER A 1 239 ? -44.295 55.654 77.297 1.00 21.36 239 SER A O 1
ATOM 1805 N N . GLY A 1 240 ? -42.604 56.928 76.558 1.00 18.39 240 GLY A N 1
ATOM 1806 C CA . GLY A 1 240 ? -42.380 56.114 75.385 1.00 15.09 240 GLY A CA 1
ATOM 1807 C C . GLY A 1 240 ? -40.971 56.380 74.912 1.00 14.11 240 GLY A C 1
ATOM 1808 O O . GLY A 1 240 ? -40.265 57.189 75.510 1.00 14.84 240 GLY A O 1
ATOM 1809 N N . SER A 1 241 ? -40.563 55.715 73.839 1.00 15.08 241 SER A N 1
ATOM 1810 C CA . SER A 1 241 ? -39.226 55.883 73.285 1.00 11.89 241 SER A CA 1
ATOM 1811 C C . SER A 1 241 ? -38.955 57.357 72.978 1.00 11.34 241 SER A C 1
ATOM 1812 O O . SER A 1 241 ? -39.860 58.071 72.545 1.00 11.80 241 SER A O 1
ATOM 1815 N N . VAL A 1 242 ? -37.714 57.788 73.185 1.00 10.75 242 VAL A N 1
ATOM 1816 C CA . VAL A 1 242 ? -37.309 59.168 72.883 1.00 12.14 242 VAL A CA 1
ATOM 1817 C C . VAL A 1 242 ? -36.349 59.008 71.701 1.00 12.53 242 VAL A C 1
ATOM 1818 O O . VAL A 1 242 ? -35.256 58.441 71.848 1.00 11.00 242 VAL A O 1
ATOM 1822 N N . PHE A 1 243 ? -36.770 59.499 70.538 1.00 12.85 243 PHE A N 1
ATOM 1823 C CA . PHE A 1 243 ? -35.998 59.362 69.304 1.00 12.20 243 PHE A CA 1
ATOM 1824 C C . PHE A 1 243 ? -34.897 60.364 69.061 1.00 11.89 243 PHE A C 1
ATOM 1825 O O . PHE A 1 243 ? -34.043 60.158 68.199 1.00 13.33 243 PHE A O 1
ATOM 1833 N N . GLY A 1 244 ? -34.908 61.460 69.810 1.00 12.57 244 GLY A N 1
ATOM 1834 C CA . GLY A 1 244 ? -33.852 62.433 69.632 1.00 13.18 244 GLY A CA 1
ATOM 1835 C C . GLY A 1 244 ? -33.917 63.555 70.637 1.00 12.87 244 GLY A C 1
ATOM 1836 O O . GLY A 1 244 ? -34.973 63.818 71.213 1.00 12.50 244 GLY A O 1
ATOM 1837 N N . LEU A 1 245 ? -32.767 64.170 70.887 1.00 11.43 245 LEU A N 1
ATOM 1838 C CA . LEU A 1 245 ? -32.695 65.334 71.767 1.00 13.36 245 LEU A CA 1
ATOM 1839 C C . LEU A 1 245 ? -31.770 66.336 71.105 1.00 11.87 245 LEU A C 1
ATOM 1840 O O . LEU A 1 245 ? -31.022 65.996 70.189 1.00 12.69 245 LEU A O 1
ATOM 1845 N N . THR A 1 246 ? -31.832 67.585 71.554 1.00 12.43 246 THR A N 1
ATOM 1846 C CA . THR A 1 246 ? -31.016 68.626 70.964 1.00 12.95 246 THR A CA 1
ATOM 1847 C C . THR A 1 246 ? -30.890 69.753 71.985 1.00 12.44 246 THR A C 1
ATOM 1848 O O . THR A 1 246 ? -31.791 69.934 72.810 1.00 13.90 246 THR A O 1
ATOM 1852 N N . TRP A 1 247 ? -29.783 70.488 71.936 1.00 12.06 247 TRP A N 1
ATOM 1853 C CA . TRP A 1 247 ? -29.553 71.587 72.884 1.00 11.21 247 TRP A CA 1
ATOM 1854 C C . TRP A 1 247 ? -29.861 72.950 72.296 1.00 12.85 247 TRP A C 1
ATOM 1855 O O . TRP A 1 247 ? -29.670 73.171 71.099 1.00 14.19 247 TRP A O 1
ATOM 1866 N N . SER A 1 248 ? -30.322 73.861 73.147 1.00 11.31 248 SER A N 1
ATOM 1867 C CA . SER A 1 248 ? -30.609 75.227 72.713 1.00 11.29 248 SER A CA 1
ATOM 1868 C C . SER A 1 248 ? -29.255 75.878 72.429 1.00 14.33 248 SER A C 1
ATOM 1869 O O . SER A 1 248 ? -28.239 75.491 73.000 1.00 13.81 248 SER A O 1
ATOM 1872 N N . PRO A 1 249 ? -29.221 76.888 71.549 1.00 15.28 249 PRO A N 1
ATOM 1873 C CA . PRO A 1 249 ? -27.946 77.540 71.235 1.00 17.54 249 PRO A CA 1
ATOM 1874 C C . PRO A 1 249 ? -27.149 78.022 72.448 1.00 16.87 249 PRO A C 1
ATOM 1875 O O . PRO A 1 249 ? -25.914 77.990 72.425 1.00 15.05 249 PRO A O 1
ATOM 1879 N N . ASP A 1 250 ? -27.831 78.447 73.508 1.00 17.07 250 ASP A N 1
ATOM 1880 C CA . ASP A 1 250 ? -27.094 78.921 74.684 1.00 17.59 250 ASP A CA 1
ATOM 1881 C C . ASP A 1 250 ? -26.782 77.826 75.695 1.00 16.42 250 ASP A C 1
ATOM 1882 O O . ASP A 1 250 ? -26.183 78.088 76.739 1.00 19.26 250 ASP A O 1
ATOM 1887 N N . GLY A 1 251 ? -27.171 76.597 75.365 1.00 12.74 251 GLY A N 1
ATOM 1888 C CA . GLY A 1 251 ? -26.903 75.467 76.233 1.00 13.44 251 GLY A CA 1
ATOM 1889 C C . GLY A 1 251 ? -27.716 75.367 77.513 1.00 13.63 251 GLY A C 1
ATOM 1890 O O . GLY A 1 251 ? -27.512 74.437 78.297 1.00 14.84 251 GLY A O 1
ATOM 1891 N N . THR A 1 252 ? -28.641 76.291 77.739 1.00 15.72 252 THR A N 1
ATOM 1892 C CA . THR A 1 252 ? -29.425 76.241 78.968 1.00 18.15 252 THR A CA 1
ATOM 1893 C C . THR A 1 252 ? -30.613 75.314 78.897 1.00 18.93 252 THR A C 1
ATOM 1894 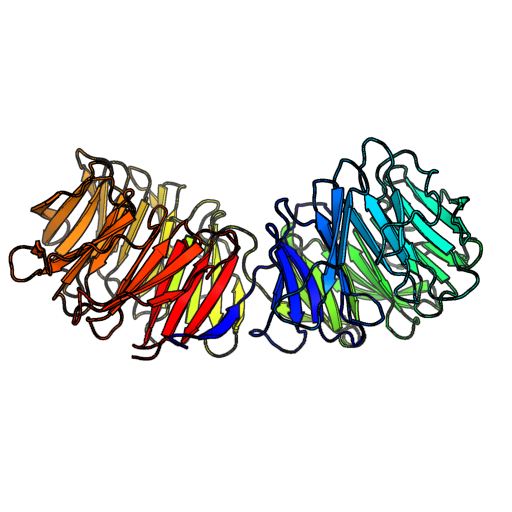O O . THR A 1 252 ? -31.243 75.048 79.920 1.00 18.83 252 THR A O 1
ATOM 1898 N N . LYS A 1 253 ? -30.930 74.825 77.700 1.00 17.98 253 LYS A N 1
ATOM 1899 C CA . LYS A 1 253 ? -32.069 73.931 77.552 1.00 16.09 253 LYS A CA 1
ATOM 1900 C C . LYS A 1 253 ? -31.842 72.793 76.581 1.00 13.93 253 LYS A C 1
ATOM 1901 O O . LYS A 1 253 ? -30.957 72.853 75.724 1.00 14.25 253 LYS A O 1
ATOM 1907 N N . ILE A 1 254 ? -32.641 71.744 76.749 1.00 10.91 254 ILE A N 1
ATOM 1908 C CA . ILE A 1 254 ? -32.610 70.585 75.866 1.00 11.43 254 ILE A CA 1
ATOM 1909 C C . ILE A 1 254 ? -34.049 70.338 75.408 1.00 13.46 254 ILE A C 1
ATOM 1910 O O . ILE A 1 254 ? -34.989 70.512 76.189 1.00 11.89 254 ILE A O 1
ATOM 1915 N N . ALA A 1 255 ? -34.218 69.959 74.145 1.00 12.54 255 ALA A N 1
ATOM 1916 C CA . ALA A 1 255 ? -35.542 69.648 73.618 1.00 10.44 255 ALA A CA 1
ATOM 1917 C C . ALA A 1 255 ? -35.478 68.182 73.199 1.00 10.15 255 ALA A C 1
ATOM 1918 O O . ALA A 1 255 ? -34.479 67.751 72.616 1.00 12.45 255 ALA A O 1
ATOM 1920 N N . SER A 1 256 ? -36.537 67.441 73.496 1.00 8.51 256 SER A N 1
ATOM 1921 C CA . SER A 1 256 ? -36.592 66.013 73.157 1.00 8.63 256 SER A CA 1
ATOM 1922 C C . SER A 1 256 ? -37.858 65.686 72.356 1.00 11.10 256 SER A C 1
ATOM 1923 O O . SER A 1 256 ? -38.886 66.338 72.513 1.00 13.94 256 SER A O 1
ATOM 1926 N N . ALA A 1 257 ? -37.766 64.668 71.501 1.00 11.12 257 ALA A N 1
ATOM 1927 C CA . ALA A 1 257 ? -38.887 64.240 70.656 1.00 10.25 257 ALA A CA 1
ATOM 1928 C C . ALA A 1 257 ? -39.192 62.791 71.013 1.00 9.14 257 ALA A C 1
ATOM 1929 O O . ALA A 1 257 ? -38.299 61.963 70.998 1.00 9.01 257 ALA A O 1
ATOM 1931 N N . SER A 1 258 ? -40.463 62.495 71.280 1.00 8.55 258 SER A N 1
ATOM 1932 C CA . SER A 1 258 ? -40.841 61.156 71.729 1.00 8.92 258 SER A CA 1
ATOM 1933 C C . SER A 1 258 ? -42.012 60.467 71.046 1.00 6.77 258 SER A C 1
ATOM 1934 O O . SER A 1 258 ? -42.897 61.093 70.494 1.00 11.25 258 SER A O 1
ATOM 1937 N N . ALA A 1 259 ? -42.011 59.136 71.127 1.00 6.97 259 ALA A N 1
ATOM 1938 C CA . ALA A 1 259 ? -43.098 58.370 70.594 1.00 9.88 259 ALA A CA 1
ATOM 1939 C C . ALA A 1 259 ? -44.356 58.705 71.398 1.00 12.96 259 ALA A C 1
ATOM 1940 O O . ALA A 1 259 ? -45.469 58.401 70.962 1.00 15.44 259 ALA A O 1
ATOM 1942 N N . ASP A 1 260 ? -44.195 59.331 72.567 1.00 14.01 260 ASP A N 1
ATOM 1943 C CA . ASP A 1 260 ? -45.367 59.678 73.364 1.00 15.48 260 ASP A CA 1
ATOM 1944 C C . ASP A 1 260 ? -46.123 60.870 72.767 1.00 14.72 260 ASP A C 1
ATOM 1945 O O . ASP A 1 260 ? -47.048 61.410 73.386 1.00 15.26 260 ASP A O 1
ATOM 1950 N N . LYS A 1 261 ? -45.721 61.257 71.557 1.00 12.98 261 LYS A N 1
ATOM 1951 C CA . LYS A 1 261 ? -46.358 62.352 70.814 1.00 11.07 261 LYS A CA 1
ATOM 1952 C C . LYS A 1 261 ? -46.132 63.751 71.359 1.00 11.49 261 LYS A C 1
ATOM 1953 O O . LYS A 1 261 ? -46.914 64.656 71.082 1.00 13.41 261 LYS A O 1
ATOM 1959 N N . THR A 1 262 ? -45.066 63.939 72.127 1.00 12.18 262 THR A N 1
ATOM 1960 C CA . THR A 1 262 ? -44.780 65.263 72.654 1.00 11.34 262 THR A CA 1
ATOM 1961 C C . THR A 1 262 ? -43.368 65.704 72.325 1.00 10.45 262 THR A C 1
ATOM 1962 O O . THR A 1 262 ? -42.517 64.911 71.932 1.00 11.62 262 THR A O 1
ATOM 1966 N N . ILE A 1 263 ? -43.153 67.006 72.473 1.00 11.97 263 ILE A N 1
ATOM 1967 C CA . ILE A 1 263 ? -41.839 67.587 72.357 1.00 14.06 263 ILE A CA 1
ATOM 1968 C C . ILE A 1 263 ? -41.722 68.135 73.778 1.00 13.62 263 ILE A C 1
ATOM 1969 O O . ILE A 1 263 ? -42.676 68.702 74.295 1.00 14.78 263 ILE A O 1
ATOM 1974 N N . LYS A 1 264 ? -40.597 67.925 74.439 1.00 14.41 264 LYS A N 1
ATOM 1975 C CA . LYS A 1 264 ? -40.455 68.476 75.779 1.00 14.95 264 LYS A CA 1
ATOM 1976 C C . LYS A 1 264 ? -39.218 69.352 75.836 1.00 14.94 264 LYS A C 1
ATOM 1977 O O . LYS A 1 264 ? -38.204 69.058 75.209 1.00 16.72 264 LYS A O 1
ATOM 1983 N N . ILE A 1 265 ? -39.326 70.468 76.543 1.00 12.92 265 ILE A N 1
ATOM 1984 C CA . ILE A 1 265 ? -38.197 71.353 76.710 1.00 14.04 265 ILE A CA 1
ATOM 1985 C C . ILE A 1 265 ? -37.762 71.215 78.165 1.00 15.94 265 ILE A C 1
ATOM 1986 O O . ILE A 1 265 ? -38.586 71.253 79.078 1.00 13.92 265 ILE A O 1
ATOM 1991 N N . TRP A 1 266 ? -36.461 71.057 78.361 1.00 14.43 266 TRP A N 1
ATOM 1992 C CA . TRP A 1 266 ? -35.906 70.849 79.688 1.00 14.78 266 TRP A CA 1
ATOM 1993 C C . TRP A 1 266 ? -34.957 71.939 80.153 1.00 15.94 266 TRP A C 1
ATOM 1994 O O . TRP A 1 266 ? -34.202 72.500 79.362 1.00 13.46 266 TRP A O 1
ATOM 2005 N N . ASN A 1 267 ? -34.988 72.205 81.455 1.00 16.86 267 ASN A N 1
ATOM 2006 C CA . ASN A 1 267 ? -34.114 73.188 82.075 1.00 16.83 267 ASN A CA 1
ATOM 2007 C C . ASN A 1 267 ? -32.893 72.391 82.526 1.00 16.03 267 ASN A C 1
ATOM 2008 O O . ASN A 1 267 ? -32.981 71.578 83.440 1.00 15.57 267 ASN A O 1
ATOM 2013 N N . VAL A 1 268 ? -31.762 72.610 81.868 1.00 14.07 268 VAL A N 1
ATOM 2014 C CA . VAL A 1 268 ? -30.535 71.887 82.177 1.00 14.88 268 VAL A CA 1
ATOM 2015 C C . VAL A 1 268 ? -30.051 72.084 83.616 1.00 13.45 268 VAL A C 1
ATOM 2016 O O . VAL A 1 268 ? -29.668 71.130 84.281 1.00 14.96 268 VAL A O 1
ATOM 2020 N N . ALA A 1 269 ? -30.115 73.308 84.116 1.00 15.25 269 ALA A N 1
ATOM 2021 C CA . ALA A 1 269 ? -29.656 73.588 85.473 1.00 16.51 269 ALA A CA 1
ATOM 2022 C C . ALA A 1 269 ? -30.435 72.859 86.568 1.00 18.27 269 ALA A C 1
ATOM 2023 O O . ALA A 1 269 ? -29.839 72.311 87.504 1.00 20.10 269 ALA A O 1
ATOM 2025 N N . THR A 1 270 ? -31.760 72.839 86.445 1.00 17.80 270 THR A N 1
ATOM 2026 C CA . THR A 1 270 ? -32.612 72.207 87.441 1.00 15.70 270 THR A CA 1
ATOM 2027 C C . THR A 1 270 ? -32.912 70.749 87.119 1.00 15.46 270 THR A C 1
ATOM 2028 O O . THR A 1 270 ? -33.389 70.010 87.973 1.00 15.69 270 THR A O 1
ATOM 2032 N N . LEU A 1 271 ? -32.628 70.350 85.883 1.00 14.93 271 LEU A N 1
ATOM 2033 C CA . LEU A 1 271 ? -32.902 68.990 85.422 1.00 14.53 271 LEU A CA 1
ATOM 2034 C C . LEU A 1 271 ? -34.417 68.680 85.439 1.00 13.15 271 LEU A C 1
ATOM 2035 O O . LEU A 1 271 ? -34.829 67.519 85.542 1.00 16.30 271 LEU A O 1
ATOM 2040 N N . LYS A 1 272 ? -35.246 69.712 85.329 1.00 14.48 272 LYS A N 1
ATOM 2041 C CA . LYS A 1 272 ? -36.699 69.521 85.350 1.00 15.86 272 LYS A CA 1
ATOM 2042 C C . LYS A 1 272 ? -37.323 69.904 84.018 1.00 15.44 272 LYS A C 1
ATOM 2043 O O . LYS A 1 272 ? -36.796 70.770 83.313 1.00 18.49 272 LYS A O 1
ATOM 2049 N N . VAL A 1 273 ? -38.444 69.273 83.670 1.00 15.53 273 VAL A N 1
ATOM 2050 C CA . VAL A 1 273 ? -39.125 69.599 82.424 1.00 14.28 273 VAL A CA 1
ATOM 2051 C C . VAL A 1 273 ? -39.625 71.026 82.600 1.00 15.48 273 VAL A C 1
ATOM 2052 O O . VAL A 1 273 ? -39.989 71.438 83.714 1.00 15.35 273 VAL A O 1
ATOM 2056 N N . GLU A 1 274 ? -39.612 71.793 81.517 1.00 12.10 274 GLU A N 1
ATOM 2057 C CA . GLU A 1 274 ? -40.055 73.192 81.559 1.00 12.87 274 GLU A CA 1
ATOM 2058 C C . GLU A 1 274 ? -41.352 73.372 80.766 1.00 15.02 274 GLU A C 1
ATOM 2059 O O . GLU A 1 274 ? -42.254 74.100 81.186 1.00 16.38 274 GLU A O 1
ATOM 2065 N N . LYS A 1 275 ? -41.441 72.700 79.622 1.00 15.24 275 LYS A N 1
ATOM 2066 C CA . LYS A 1 275 ? -42.635 72.756 78.781 1.00 14.88 275 LYS A CA 1
ATOM 2067 C C . LYS A 1 275 ? -42.879 71.378 78.193 1.00 13.39 275 LYS A C 1
ATOM 2068 O O . LYS A 1 275 ? -41.930 70.675 77.851 1.00 12.50 275 LYS A O 1
ATOM 2074 N N . THR A 1 276 ? -44.149 70.998 78.090 1.00 13.72 276 THR A N 1
ATOM 2075 C CA . THR A 1 276 ? -44.516 69.729 77.477 1.00 15.12 276 THR A CA 1
ATOM 2076 C C . THR A 1 276 ? -45.434 70.163 76.347 1.00 16.23 276 THR A C 1
ATOM 2077 O O . THR A 1 276 ? -46.461 70.820 76.568 1.00 14.94 276 THR A O 1
ATOM 2081 N N . ILE A 1 277 ? -45.055 69.799 75.129 1.00 16.13 277 ILE A N 1
ATOM 2082 C CA . ILE A 1 277 ? -45.804 70.215 73.960 1.00 16.40 277 ILE A CA 1
ATOM 2083 C C . ILE A 1 277 ? -46.402 69.056 73.166 1.00 17.39 277 ILE A C 1
ATOM 2084 O O . ILE A 1 277 ? -45.727 68.445 72.341 1.00 17.93 277 ILE A O 1
ATOM 2089 N N . PRO A 1 278 ? -47.682 68.734 73.414 1.00 17.91 278 PRO A N 1
ATOM 2090 C CA . PRO A 1 278 ? -48.318 67.631 72.683 1.00 18.03 278 PRO A CA 1
ATOM 2091 C C . PRO A 1 278 ? -48.560 68.048 71.233 1.00 17.66 278 PRO A C 1
ATOM 2092 O O . PRO A 1 278 ? -49.041 69.155 70.971 1.00 17.47 278 PRO A O 1
ATOM 2096 N N . VAL A 1 279 ? -48.217 67.165 70.297 1.00 17.60 279 VAL A N 1
ATOM 2097 C CA . VAL A 1 279 ? -48.383 67.444 68.876 1.00 20.21 279 VAL A CA 1
ATOM 2098 C C . VAL A 1 279 ? -49.738 66.956 68.363 1.00 20.23 279 VAL A C 1
ATOM 2099 O O . VAL A 1 279 ? -50.325 67.561 67.471 1.00 21.82 279 VAL A O 1
ATOM 2103 N N . GLY A 1 280 ? -50.231 65.866 68.940 1.00 20.66 280 GLY A N 1
ATOM 2104 C CA . GLY A 1 280 ? -51.510 65.322 68.525 1.00 21.83 280 GLY A CA 1
ATOM 2105 C C . GLY A 1 280 ? -51.770 64.029 69.265 1.00 21.51 280 GLY A C 1
ATOM 2106 O O . GLY A 1 280 ? -50.973 63.633 70.114 1.00 23.51 280 GLY A O 1
ATOM 2107 N N . THR A 1 281 ? -52.881 63.367 68.952 1.00 22.27 281 THR A N 1
ATOM 2108 C CA . THR A 1 281 ? -53.221 62.115 69.621 1.00 24.70 281 THR A CA 1
ATOM 2109 C C . THR A 1 281 ? -53.169 60.906 68.699 1.00 23.09 281 THR A C 1
ATOM 2110 O O . THR A 1 281 ? -53.392 59.770 69.139 1.00 21.25 281 THR A O 1
ATOM 2114 N N . ARG A 1 282 ? -52.878 61.138 67.423 1.00 22.87 282 ARG A N 1
ATOM 2115 C CA . ARG A 1 282 ? -52.817 60.037 66.466 1.00 23.08 282 ARG A CA 1
ATOM 2116 C C . ARG A 1 282 ? -51.444 59.372 66.437 1.00 21.24 282 ARG A C 1
ATOM 2117 O O . ARG A 1 282 ? -50.445 59.965 66.832 1.00 20.50 282 ARG A O 1
ATOM 2125 N N . ILE A 1 283 ? -51.407 58.132 65.967 1.00 20.36 283 ILE A N 1
ATOM 2126 C CA . ILE A 1 283 ? -50.160 57.396 65.883 1.00 22.66 283 ILE A CA 1
ATOM 2127 C C . ILE A 1 283 ? -49.132 58.130 65.018 1.00 22.82 283 ILE A C 1
ATOM 2128 O O . ILE A 1 283 ? -47.927 58.046 65.270 1.00 23.86 283 ILE A O 1
ATOM 2133 N N . GLU A 1 284 ? -49.607 58.866 64.014 1.00 20.88 284 GLU A N 1
ATOM 2134 C CA . GLU A 1 284 ? -48.709 59.604 63.127 1.00 20.30 284 GLU A CA 1
ATOM 2135 C C . GLU A 1 284 ? -48.107 60.831 63.815 1.00 17.80 284 GLU A C 1
ATOM 2136 O O . GLU A 1 284 ? -47.198 61.442 63.273 1.00 15.53 284 GLU A O 1
ATOM 2142 N N . ASP A 1 285 ? -48.611 61.185 64.996 1.00 15.66 285 ASP A N 1
ATOM 2143 C CA . ASP A 1 285 ? -48.089 62.343 65.702 1.00 12.82 285 ASP A CA 1
ATOM 2144 C C . ASP A 1 285 ? -46.878 62.029 66.562 1.00 10.81 285 ASP A C 1
ATOM 2145 O O . ASP A 1 285 ? -46.371 62.903 67.259 1.00 13.77 285 ASP A O 1
ATOM 2150 N N . GLN A 1 286 ? -46.421 60.778 66.550 1.00 11.26 286 GLN A N 1
ATOM 2151 C CA . GLN A 1 286 ? -45.217 60.470 67.314 1.00 14.08 286 GLN A CA 1
ATOM 2152 C C . GLN A 1 286 ? -44.093 61.345 66.731 1.00 14.65 286 GLN A C 1
ATOM 2153 O O . GLN A 1 286 ? -44.057 61.603 65.527 1.00 14.61 286 GLN A O 1
ATOM 2159 N N . GLN A 1 287 ? -43.183 61.803 67.580 1.00 12.78 287 GLN A N 1
ATOM 2160 C CA . GLN A 1 287 ? -42.081 62.637 67.116 1.00 13.93 287 GLN A CA 1
ATOM 2161 C C . GLN A 1 287 ? -40.835 61.787 66.952 1.00 14.23 287 GLN A C 1
ATOM 2162 O O . GLN A 1 287 ? -40.371 61.142 67.905 1.00 14.80 287 GLN A O 1
ATOM 2168 N N . LEU A 1 288 ? -40.278 61.812 65.743 1.00 12.29 288 LEU A N 1
ATOM 2169 C CA . LEU A 1 288 ? -39.133 60.973 65.409 1.00 12.20 288 LEU A CA 1
ATOM 2170 C C . LEU A 1 288 ? -37.767 61.636 65.287 1.00 9.87 288 LEU A C 1
ATOM 2171 O O . LEU A 1 288 ? -36.763 60.954 65.167 1.00 13.89 288 LEU A O 1
ATOM 2176 N N . GLY A 1 289 ? -37.724 62.964 65.288 1.00 10.89 289 GLY A N 1
ATOM 2177 C CA . GLY A 1 289 ? -36.435 63.618 65.169 1.00 10.05 289 GLY A CA 1
ATOM 2178 C C . GLY A 1 289 ? -36.606 65.064 65.571 1.00 8.60 289 GLY A C 1
ATOM 2179 O O . GLY A 1 289 ? -37.717 65.587 65.551 1.00 11.97 289 GLY A O 1
ATOM 2180 N N . ILE A 1 290 ? -35.503 65.703 65.929 1.00 7.78 290 ILE A N 1
ATOM 2181 C CA . ILE A 1 290 ? -35.591 67.084 66.367 1.00 8.23 290 ILE A CA 1
ATOM 2182 C C . ILE A 1 290 ? -34.249 67.781 66.254 1.00 7.34 290 ILE A C 1
ATOM 2183 O O . ILE A 1 290 ? -33.208 67.151 66.271 1.00 11.01 290 ILE A O 1
ATOM 2188 N N . ILE A 1 291 ? -34.265 69.105 66.105 1.00 7.74 291 ILE A N 1
ATOM 2189 C CA . ILE A 1 291 ? -33.021 69.839 66.065 1.00 9.12 291 ILE A CA 1
ATOM 2190 C C . ILE A 1 291 ? -33.324 71.287 66.433 1.00 9.77 291 ILE A C 1
ATOM 2191 O O . ILE A 1 291 ? -34.356 71.837 66.046 1.00 11.51 291 ILE A O 1
ATOM 2196 N N . TRP A 1 292 ? -32.428 71.886 67.199 1.00 9.80 292 TRP A N 1
ATOM 2197 C CA . TRP A 1 292 ? -32.593 73.275 67.645 1.00 11.66 292 TRP A CA 1
ATOM 2198 C C . TRP A 1 292 ? -31.473 74.084 67.022 1.00 11.78 292 TRP A C 1
ATOM 2199 O O . TRP A 1 292 ? -30.295 73.820 67.265 1.00 13.03 292 TRP A O 1
ATOM 2210 N N . THR A 1 293 ? -31.834 75.079 66.221 1.00 13.47 293 THR A N 1
ATOM 2211 C CA . THR A 1 293 ? -30.828 75.908 65.581 1.00 13.86 293 THR A CA 1
ATOM 2212 C C . THR A 1 293 ? -30.940 77.308 66.155 1.00 14.46 293 THR A C 1
ATOM 2213 O O . THR A 1 293 ? -31.841 77.591 66.947 1.00 17.26 293 THR A O 1
ATOM 2217 N N . LYS A 1 294 ? -30.020 78.175 65.752 1.00 13.84 294 LYS A N 1
ATOM 2218 C CA . LYS A 1 294 ? -30.021 79.556 66.229 1.00 14.86 294 LYS A CA 1
ATOM 2219 C C . LYS A 1 294 ? -31.258 80.331 65.782 1.00 16.09 294 LYS A C 1
ATOM 2220 O O . LYS A 1 294 ? -31.518 81.430 66.278 1.00 17.69 294 LYS A O 1
ATOM 2226 N N . GLN A 1 295 ? -32.028 79.776 64.850 1.00 15.60 295 GLN A N 1
ATOM 2227 C CA . GLN A 1 295 ? -33.220 80.459 64.378 1.00 14.31 295 GLN A CA 1
ATOM 2228 C C . GLN A 1 295 ? -34.523 79.699 64.576 1.00 13.54 295 GLN A C 1
ATOM 2229 O O . GLN A 1 295 ? -35.598 80.293 64.451 1.00 15.94 295 GLN A O 1
ATOM 2235 N N . ALA A 1 296 ? -34.455 78.396 64.862 1.00 11.47 296 ALA A N 1
ATOM 2236 C CA . ALA A 1 296 ? -35.683 77.645 65.067 1.00 12.68 296 ALA A CA 1
ATOM 2237 C C . ALA A 1 296 ? -35.490 76.292 65.745 1.00 11.46 296 ALA A C 1
ATOM 2238 O O . ALA A 1 296 ? -34.401 75.730 65.719 1.00 14.11 296 ALA A O 1
ATOM 2240 N N . LEU A 1 297 ? -36.560 75.813 66.375 1.00 9.78 297 LEU A N 1
ATOM 2241 C CA . LEU A 1 297 ? -36.580 74.497 67.015 1.00 10.75 297 LEU A CA 1
ATOM 2242 C C . LEU A 1 297 ? -37.582 73.697 66.181 1.00 12.62 297 LEU A C 1
ATOM 2243 O O . LEU A 1 297 ? -38.776 73.994 66.195 1.00 14.14 297 LEU A O 1
ATOM 2248 N N . VAL A 1 298 ? -37.109 72.680 65.463 1.00 12.86 298 VAL A N 1
ATOM 2249 C CA . VAL A 1 298 ? -37.992 71.888 64.616 1.00 12.42 298 VAL A CA 1
ATOM 2250 C C . VAL A 1 298 ? -38.037 70.416 65.014 1.00 10.25 298 VAL A C 1
ATOM 2251 O O . VAL A 1 298 ? -37.008 69.825 65.338 1.00 11.48 298 VAL A O 1
ATOM 2255 N N . SER A 1 299 ? -39.246 69.864 65.019 1.00 9.39 299 SER A N 1
ATOM 2256 C CA . SER A 1 299 ? -39.472 68.454 65.357 1.00 9.33 299 SER A CA 1
ATOM 2257 C C . SER A 1 299 ? -40.225 67.815 64.190 1.00 10.78 299 SER A C 1
ATOM 2258 O O . SER A 1 299 ? -41.062 68.456 63.562 1.00 14.27 299 SER A O 1
ATOM 2261 N N . ILE A 1 300 ? -39.950 66.539 63.918 1.00 11.80 300 ILE A N 1
ATOM 2262 C CA . ILE A 1 300 ? -40.575 65.835 62.796 1.00 12.58 300 ILE A CA 1
ATOM 2263 C C . ILE A 1 300 ? -41.558 64.758 63.240 1.00 11.10 300 ILE A C 1
ATOM 2264 O O . ILE A 1 300 ? -41.214 63.910 64.063 1.00 12.94 300 ILE A O 1
ATOM 2269 N N . SER A 1 301 ? -42.777 64.801 62.705 1.00 11.64 301 SER A N 1
ATOM 2270 C CA . SER A 1 301 ? -43.792 63.799 63.021 1.00 12.60 301 SER A CA 1
ATOM 2271 C C . SER A 1 301 ? -43.560 62.528 62.195 1.00 12.76 301 SER A C 1
ATOM 2272 O O . SER A 1 301 ? -42.874 62.545 61.164 1.00 14.00 301 SER A O 1
ATOM 2275 N N . ALA A 1 302 ? -44.142 61.426 62.649 1.00 11.91 302 ALA A N 1
ATOM 2276 C CA . ALA A 1 302 ? -43.987 60.157 61.951 1.00 11.41 302 ALA A CA 1
ATOM 2277 C C . ALA A 1 302 ? -44.579 60.236 60.540 1.00 14.03 302 ALA A C 1
ATOM 2278 O O . ALA A 1 302 ? -44.192 59.465 59.662 1.00 13.71 302 ALA A O 1
ATOM 2280 N N . ASN A 1 303 ? -45.501 61.172 60.327 1.00 14.79 303 ASN A N 1
ATOM 2281 C CA . ASN A 1 303 ? -46.122 61.350 59.022 1.00 17.64 303 ASN A CA 1
ATOM 2282 C C . ASN A 1 303 ? -45.265 62.250 58.123 1.00 16.22 303 ASN A C 1
ATOM 2283 O O . ASN A 1 303 ? -45.637 62.542 56.991 1.00 18.31 303 ASN A O 1
ATOM 2288 N N . GLY A 1 304 ? -44.118 62.685 58.640 1.00 15.19 304 GLY A N 1
ATOM 2289 C CA . GLY A 1 304 ? -43.217 63.525 57.869 1.00 11.69 304 GLY A CA 1
ATOM 2290 C C . GLY A 1 304 ? -43.410 65.018 58.074 1.00 10.80 304 GLY A C 1
ATOM 2291 O O . GLY A 1 304 ? -42.581 65.805 57.620 1.00 11.74 304 GLY A O 1
ATOM 2292 N N . PHE A 1 305 ? -44.493 65.415 58.745 1.00 11.73 305 PHE A N 1
ATOM 2293 C CA . PHE A 1 305 ? -44.753 66.841 58.971 1.00 11.85 305 PHE A CA 1
ATOM 2294 C C . PHE A 1 305 ? -43.616 67.483 59.744 1.00 11.90 305 PHE A C 1
ATOM 2295 O O . PHE A 1 305 ? -43.035 66.858 60.634 1.00 11.56 305 PHE A O 1
ATOM 2303 N N . ILE A 1 306 ? -43.332 68.742 59.419 1.00 12.35 306 ILE A N 1
ATOM 2304 C CA . ILE A 1 306 ? -42.258 69.490 60.062 1.00 14.16 306 ILE A CA 1
ATOM 2305 C C . ILE A 1 306 ? -42.931 70.475 61.009 1.00 13.97 306 ILE A C 1
ATOM 2306 O O . ILE A 1 306 ? -43.657 71.360 60.574 1.00 13.31 306 ILE A O 1
ATOM 2311 N N . ASN A 1 307 ? -42.675 70.318 62.300 1.00 13.55 307 ASN A N 1
ATOM 2312 C CA . ASN A 1 307 ? -43.283 71.165 63.311 1.00 11.71 307 ASN A CA 1
ATOM 2313 C C . ASN A 1 307 ? -42.330 72.211 63.840 1.00 11.37 307 ASN A C 1
ATOM 2314 O O . ASN A 1 307 ? -41.281 71.881 64.393 1.00 15.13 307 ASN A O 1
ATOM 2319 N N . PHE A 1 308 ? -42.677 73.479 63.657 1.00 11.94 308 PHE A N 1
ATOM 2320 C CA . PHE A 1 308 ? -41.832 74.539 64.191 1.00 13.38 308 PHE A CA 1
ATOM 2321 C C . PHE A 1 308 ? -42.371 74.835 65.585 1.00 15.50 308 PHE A C 1
ATOM 2322 O O . PHE A 1 308 ? -43.517 75.249 65.750 1.00 15.38 308 PHE A O 1
ATOM 2330 N N . VAL A 1 309 ? -41.524 74.598 66.576 1.00 16.44 309 VAL A N 1
ATOM 2331 C CA . VAL A 1 309 ? -41.883 74.756 67.979 1.00 16.21 309 VAL A CA 1
ATOM 2332 C C . VAL A 1 309 ? -41.624 76.139 68.551 1.00 17.10 309 VAL A C 1
ATOM 2333 O O . VAL A 1 309 ? -40.598 76.749 68.265 1.00 19.60 309 VAL A O 1
ATOM 2337 N N . ASN A 1 310 ? -42.561 76.624 69.361 1.00 17.55 310 ASN A N 1
ATOM 2338 C CA . ASN A 1 310 ? -42.394 77.912 70.030 1.00 18.16 310 ASN A CA 1
ATOM 2339 C C . ASN A 1 310 ? -42.017 77.511 71.454 1.00 19.33 310 ASN A C 1
ATOM 2340 O O . ASN A 1 310 ? -42.879 77.188 72.276 1.00 19.18 310 ASN A O 1
ATOM 2345 N N . PRO A 1 311 ? -40.715 77.523 71.762 1.00 18.99 311 PRO A N 1
ATOM 2346 C CA . PRO A 1 311 ? -40.201 77.148 73.080 1.00 19.44 311 PRO A CA 1
ATOM 2347 C C . PRO A 1 311 ? -40.598 78.067 74.228 1.00 17.88 311 PRO A C 1
ATOM 2348 O O . PRO A 1 311 ? -40.572 77.665 75.385 1.00 19.52 311 PRO A O 1
ATOM 2352 N N . GLU A 1 312 ? -40.957 79.302 73.908 1.00 18.90 312 GLU A N 1
ATOM 2353 C CA . GLU A 1 312 ? -41.353 80.255 74.942 1.00 20.83 312 GLU A CA 1
ATOM 2354 C C . GLU A 1 312 ? -42.776 79.956 75.395 1.00 21.13 312 GLU A C 1
ATOM 2355 O O . GLU A 1 312 ? -43.059 79.825 76.585 1.00 21.20 312 GLU A O 1
ATOM 2361 N N . LEU A 1 313 ? -43.673 79.853 74.427 1.00 19.98 313 LEU A N 1
ATOM 2362 C CA . LEU A 1 313 ? -45.070 79.587 74.697 1.00 17.84 313 LEU A CA 1
ATOM 2363 C C . LEU A 1 313 ? -45.330 78.117 74.973 1.00 17.19 313 LEU A C 1
ATOM 2364 O O . LEU A 1 313 ? -46.347 77.770 75.559 1.00 20.26 313 LEU A O 1
ATOM 2369 N N . GLY A 1 314 ? -44.418 77.256 74.534 1.00 16.13 314 GLY A N 1
ATOM 2370 C CA . GLY A 1 314 ? -44.608 75.829 74.737 1.00 15.31 314 GLY A CA 1
ATOM 2371 C C . GLY A 1 314 ? -45.696 75.313 73.812 1.00 18.17 314 GLY A C 1
ATOM 2372 O O . GLY A 1 314 ? -46.619 74.605 74.238 1.00 17.73 314 GLY A O 1
ATOM 2373 N N . SER A 1 315 ? -45.595 75.658 72.534 1.00 18.17 315 SER A N 1
ATOM 2374 C CA . SER A 1 315 ? -46.600 75.227 71.569 1.00 18.42 315 SER A CA 1
ATOM 2375 C C . SER A 1 315 ? -46.013 75.083 70.180 1.00 19.63 315 SER A C 1
ATOM 2376 O O . SER A 1 315 ? -44.824 75.303 69.976 1.00 18.56 315 SER A O 1
ATOM 2379 N N . ILE A 1 316 ? -46.853 74.695 69.229 1.00 19.14 316 ILE A N 1
ATOM 2380 C CA . ILE A 1 316 ? -46.399 74.563 67.858 1.00 18.02 316 ILE A CA 1
ATOM 2381 C C . ILE A 1 316 ? -46.810 75.817 67.110 1.00 18.12 316 ILE A C 1
ATOM 2382 O O . ILE A 1 316 ? -47.994 76.169 67.063 1.00 19.31 316 ILE A O 1
ATOM 2387 N N . ASP A 1 317 ? -45.822 76.493 66.536 1.00 16.19 317 ASP A N 1
ATOM 2388 C CA . ASP A 1 317 ? -46.054 77.712 65.733 1.00 18.38 317 ASP A CA 1
ATOM 2389 C C . ASP A 1 317 ? -46.531 77.641 64.281 1.00 18.70 317 ASP A C 1
ATOM 2390 O O . ASP A 1 317 ? -47.566 78.278 63.956 1.00 17.84 317 ASP A O 1
ATOM 2395 N N . GLN A 1 318 ? -45.889 76.728 63.514 1.00 15.75 318 GLN A N 1
ATOM 2396 C CA . GLN A 1 318 ? -46.169 76.497 62.045 1.00 18.10 318 GLN A CA 1
ATOM 2397 C C . GLN A 1 318 ? -46.198 75.001 61.749 1.00 15.89 318 GLN A C 1
ATOM 2398 O O . GLN A 1 318 ? -45.209 74.392 62.373 1.00 16.23 318 GLN A O 1
ATOM 2404 N N . VAL A 1 319 ? -47.098 74.397 60.910 1.00 14.16 319 VAL A N 1
ATOM 2405 C CA . VAL A 1 319 ? -46.765 73.002 60.735 1.00 14.04 319 VAL A CA 1
ATOM 2406 C C . VAL A 1 319 ? -46.575 72.981 59.203 1.00 15.24 319 VAL A C 1
ATOM 2407 O O . VAL A 1 319 ? -47.428 73.519 58.499 1.00 14.48 319 VAL A O 1
ATOM 2411 N N . ARG A 1 320 ? -45.483 72.444 58.627 1.00 13.22 320 ARG A N 1
ATOM 2412 C CA . ARG A 1 320 ? -45.368 72.388 57.150 1.00 11.45 320 ARG A CA 1
ATOM 2413 C C . ARG A 1 320 ? -45.791 70.992 56.733 1.00 10.86 320 ARG A C 1
ATOM 2414 O O . ARG A 1 320 ? -45.257 69.999 57.245 1.00 11.62 320 ARG A O 1
ATOM 2422 N N . TYR A 1 321 ? -46.773 70.913 55.841 1.00 12.11 321 TYR A N 1
ATOM 2423 C CA . TYR A 1 321 ? -47.241 69.609 55.386 1.00 10.65 321 TYR A CA 1
ATOM 2424 C C . TYR A 1 321 ? -46.628 69.263 54.035 1.00 15.04 321 TYR A C 1
ATOM 2425 O O . TYR A 1 321 ? -45.630 69.864 53.619 1.00 15.74 321 TYR A O 1
ATOM 2434 N N . GLY A 1 322 ? -47.207 68.257 53.382 1.00 14.77 322 GLY A N 1
ATOM 2435 C CA . GLY A 1 322 ? -46.717 67.841 52.084 1.00 12.64 322 GLY A CA 1
ATOM 2436 C C . GLY A 1 322 ? -46.748 66.343 51.910 1.00 10.64 322 GLY A C 1
ATOM 2437 O O . GLY A 1 322 ? -47.603 65.668 52.483 1.00 11.70 322 GLY A O 1
ATOM 2438 N N . HIS A 1 323 ? -45.797 65.852 51.121 1.00 9.33 323 HIS A N 1
ATOM 2439 C CA . HIS A 1 323 ? -45.681 64.444 50.778 1.00 8.93 323 HIS A CA 1
ATOM 2440 C C . HIS A 1 323 ? -44.253 63.937 50.927 1.00 9.61 323 HIS A C 1
ATOM 2441 O O . HIS A 1 323 ? -43.300 64.699 50.813 1.00 10.73 323 HIS A O 1
ATOM 2448 N N . ASN A 1 324 ? -44.114 62.632 51.166 1.00 11.20 324 ASN A N 1
ATOM 2449 C CA . ASN A 1 324 ? -42.805 62.029 51.145 1.00 13.56 324 ASN A CA 1
ATOM 2450 C C . ASN A 1 324 ? -42.930 60.784 50.266 1.00 14.21 324 ASN A C 1
ATOM 2451 O O . ASN A 1 324 ? -41.954 60.083 50.037 1.00 14.23 324 ASN A O 1
ATOM 2456 N N . LYS A 1 325 ? -44.137 60.557 49.728 1.00 11.81 325 LYS A N 1
ATOM 2457 C CA . LYS A 1 325 ? -44.379 59.443 48.807 1.00 12.27 325 LYS A CA 1
ATOM 2458 C C . LYS A 1 325 ? -44.639 60.060 47.426 1.00 8.13 325 LYS A C 1
ATOM 2459 O O . LYS A 1 325 ? -44.928 61.249 47.324 1.00 8.64 325 LYS A O 1
ATOM 2465 N N . ALA A 1 326 ? -44.538 59.249 46.378 1.00 13.65 326 ALA A N 1
ATOM 2466 C CA . ALA A 1 326 ? -44.715 59.706 44.998 1.00 12.43 326 ALA A CA 1
ATOM 2467 C C . ALA A 1 326 ? -45.997 60.493 44.740 1.00 13.72 326 ALA A C 1
ATOM 2468 O O . ALA A 1 326 ? -47.093 60.050 45.075 1.00 14.32 326 ALA A O 1
ATOM 2470 N N . ILE A 1 327 ? -45.866 61.696 44.174 1.00 14.27 327 ILE A N 1
ATOM 2471 C CA . ILE A 1 327 ? -47.061 62.469 43.869 1.00 13.92 327 ILE A CA 1
ATOM 2472 C C . ILE A 1 327 ? -47.577 61.935 42.547 1.00 15.63 327 ILE A C 1
ATOM 2473 O O . ILE A 1 327 ? -46.822 61.780 41.579 1.00 13.06 327 ILE A O 1
ATOM 2478 N N . THR A 1 328 ? -48.868 61.642 42.509 1.00 14.79 328 THR A N 1
ATOM 2479 C CA . THR A 1 328 ? -49.462 61.059 41.319 1.00 17.12 328 THR A CA 1
ATOM 2480 C C . THR A 1 328 ? -50.464 61.919 40.578 1.00 17.46 328 THR A C 1
ATOM 2481 O O . THR A 1 328 ? -50.815 61.611 39.445 1.00 16.68 328 THR A O 1
ATOM 2485 N N . ALA A 1 329 ? -50.919 63.005 41.196 1.00 16.88 329 ALA A N 1
ATOM 2486 C CA . ALA A 1 329 ? -51.878 63.862 40.525 1.00 17.81 329 ALA A CA 1
ATOM 2487 C C . ALA A 1 329 ? -51.865 65.271 41.070 1.00 17.39 329 ALA A C 1
ATOM 2488 O O . ALA A 1 329 ? -51.547 65.497 42.238 1.00 18.08 329 ALA A O 1
ATOM 2490 N N . LEU A 1 330 ? -52.212 66.211 40.202 1.00 16.79 330 LEU A N 1
ATOM 2491 C CA . LEU A 1 330 ? -52.292 67.622 40.554 1.00 16.30 330 LEU A CA 1
ATOM 2492 C C . LEU A 1 330 ? -53.555 68.226 39.938 1.00 19.00 330 LEU A C 1
ATOM 2493 O O . LEU A 1 330 ? -54.015 67.794 38.881 1.00 20.29 330 LEU A O 1
ATOM 2498 N N . SER A 1 331 ? -54.109 69.232 40.603 1.00 18.21 331 SER A N 1
ATOM 2499 C CA . SER A 1 331 ? -55.279 69.929 40.094 1.00 18.30 331 SER A CA 1
ATOM 2500 C C . SER A 1 331 ? -55.329 71.273 40.810 1.00 18.47 331 SER A C 1
ATOM 2501 O O . SER A 1 331 ? -55.214 71.320 42.041 1.00 18.31 331 SER A O 1
ATOM 2504 N N . SER A 1 332 ? -55.483 72.352 40.046 1.00 16.39 332 SER A N 1
ATOM 2505 C CA . SER A 1 332 ? -55.552 73.685 40.629 1.00 20.32 332 SER A CA 1
ATOM 2506 C C . SER A 1 332 ? -56.999 74.163 40.673 1.00 22.33 332 SER A C 1
ATOM 2507 O O . SER A 1 332 ? -57.825 73.728 39.871 1.00 23.86 332 SER A O 1
ATOM 2510 N N . SER A 1 333 ? -57.294 75.063 41.607 1.00 22.80 333 SER A N 1
ATOM 2511 C CA . SER A 1 333 ? -58.645 75.596 41.756 1.00 24.36 333 SER A CA 1
ATOM 2512 C C . SER A 1 333 ? -58.983 76.549 40.614 1.00 25.40 333 SER A C 1
ATOM 2513 O O . SER A 1 333 ? -58.094 77.105 39.964 1.00 25.28 333 SER A O 1
ATOM 2516 N N . ALA A 1 334 ? -60.277 76.750 40.382 1.00 26.37 334 ALA A N 1
ATOM 2517 C CA . ALA A 1 334 ? -60.718 77.630 39.310 1.00 26.46 334 ALA A CA 1
ATOM 2518 C C . ALA A 1 334 ? -60.174 79.043 39.474 1.00 27.66 334 ALA A C 1
ATOM 2519 O O . ALA A 1 334 ? -59.829 79.692 38.490 1.00 28.22 334 ALA A O 1
ATOM 2521 N N . ASP A 1 335 ? -60.074 79.523 40.713 1.00 28.96 335 ASP A N 1
ATOM 2522 C CA . ASP A 1 335 ? -59.559 80.873 40.932 1.00 29.59 335 ASP A CA 1
ATOM 2523 C C . ASP A 1 335 ? -58.036 80.935 40.852 1.00 28.33 335 ASP A C 1
ATOM 2524 O O . ASP A 1 335 ? -57.454 82.004 40.990 1.00 28.23 335 ASP A O 1
ATOM 2529 N N . GLY A 1 336 ? -57.395 79.788 40.631 1.00 28.29 336 GLY A N 1
ATOM 2530 C CA . GLY A 1 336 ? -55.944 79.759 40.520 1.00 28.01 336 GLY A CA 1
ATOM 2531 C C . GLY A 1 336 ? -55.182 80.115 41.786 1.00 26.77 336 GLY A C 1
ATOM 2532 O O . GLY A 1 336 ? -53.985 80.415 41.739 1.00 27.67 336 GLY A O 1
ATOM 2533 N N . LYS A 1 337 ? -55.862 80.085 42.924 1.00 26.95 337 LYS A N 1
ATOM 2534 C CA . LYS A 1 337 ? -55.209 80.412 44.182 1.00 26.42 337 LYS A CA 1
ATOM 2535 C C . LYS A 1 337 ? -54.758 79.175 44.941 1.00 22.98 337 LYS A C 1
ATOM 2536 O O . LYS A 1 337 ? -53.852 79.243 45.766 1.00 21.73 337 LYS A O 1
ATOM 2542 N N . THR A 1 338 ? -55.359 78.036 44.632 1.00 19.53 338 THR A N 1
ATOM 2543 C CA . THR A 1 338 ? -55.043 76.822 45.358 1.00 18.74 338 THR A CA 1
ATOM 2544 C C . THR A 1 338 ? -54.639 75.637 44.498 1.00 20.32 338 THR A C 1
ATOM 2545 O O . THR A 1 338 ? -55.145 75.457 43.395 1.00 22.69 338 THR A O 1
ATOM 2549 N N . LEU A 1 339 ? -53.726 74.828 45.027 1.00 18.86 339 LEU A N 1
ATOM 2550 C CA . LEU A 1 339 ? -53.248 73.639 44.332 1.00 15.65 339 LEU A CA 1
ATOM 2551 C C . LEU A 1 339 ? -53.464 72.386 45.171 1.00 15.20 339 LEU A C 1
ATOM 2552 O O . LEU A 1 339 ? -53.115 72.348 46.360 1.00 18.08 339 LEU A O 1
ATOM 2557 N N . PHE A 1 340 ? -54.031 71.353 44.559 1.00 14.21 340 PHE A N 1
ATOM 2558 C CA . PHE A 1 340 ? -54.226 70.089 45.251 1.00 13.84 340 PHE A CA 1
ATOM 2559 C C . PHE A 1 340 ? -53.268 69.067 44.662 1.00 14.99 340 PHE A C 1
ATOM 2560 O O . PHE A 1 340 ? -53.062 69.028 43.439 1.00 17.11 340 PHE A O 1
ATOM 2568 N N . SER A 1 341 ? -52.657 68.273 45.538 1.00 13.45 341 SER A N 1
ATOM 2569 C CA . SER A 1 341 ? -51.721 67.238 45.118 1.00 13.65 341 SER A CA 1
ATOM 2570 C C . SER A 1 341 ? -52.050 65.950 45.851 1.00 14.41 341 SER A C 1
ATOM 2571 O O . SER A 1 341 ? -52.321 65.965 47.055 1.00 17.42 341 SER A O 1
ATOM 2574 N N . ALA A 1 342 ? -52.015 64.838 45.123 1.00 11.37 342 ALA A N 1
ATOM 2575 C CA . ALA A 1 342 ? -52.307 63.521 45.692 1.00 12.43 342 ALA A CA 1
ATOM 2576 C C . ALA A 1 342 ? -51.101 62.604 45.548 1.00 14.12 342 ALA A C 1
ATOM 2577 O O . ALA A 1 342 ? -50.281 62.794 44.645 1.00 16.22 342 ALA A O 1
ATOM 2579 N N . ASP A 1 343 ? -50.976 61.608 46.428 1.00 13.79 343 ASP A N 1
ATOM 2580 C CA . ASP A 1 343 ? -49.855 60.694 46.307 1.00 14.86 343 ASP A CA 1
ATOM 2581 C C . ASP A 1 343 ? -50.222 59.223 46.243 1.00 13.81 343 ASP A C 1
ATOM 2582 O O . ASP A 1 343 ? -51.400 58.842 46.297 1.00 14.24 343 ASP A O 1
ATOM 2587 N N . ALA A 1 344 ? -49.178 58.422 46.129 1.00 11.32 344 ALA A N 1
ATOM 2588 C CA . ALA A 1 344 ? -49.285 56.976 45.990 1.00 11.15 344 ALA A CA 1
ATOM 2589 C C . ALA A 1 344 ? -49.823 56.242 47.201 1.00 10.54 344 ALA A C 1
ATOM 2590 O O . ALA A 1 344 ? -50.094 55.029 47.119 1.00 12.09 344 ALA A O 1
ATOM 2592 N N . GLU A 1 345 ? -49.955 56.935 48.324 1.00 16.43 345 GLU A N 1
ATOM 2593 C CA . GLU A 1 345 ? -50.482 56.287 49.523 1.00 19.46 345 GLU A CA 1
ATOM 2594 C C . GLU A 1 345 ? -51.816 56.877 49.932 1.00 19.56 345 GLU A C 1
ATOM 2595 O O . GLU A 1 345 ? -52.254 56.709 51.070 1.00 20.61 345 GLU A O 1
ATOM 2601 N N . GLY A 1 346 ? -52.450 57.596 49.005 1.00 19.03 346 GLY A N 1
ATOM 2602 C CA . GLY A 1 346 ? -53.762 58.164 49.266 1.00 16.05 346 GLY A CA 1
ATOM 2603 C C . GLY A 1 346 ? -53.849 59.523 49.934 1.00 15.50 346 GLY A C 1
ATOM 2604 O O . GLY A 1 346 ? -54.940 60.038 50.169 1.00 16.41 346 GLY A O 1
ATOM 2605 N N . HIS A 1 347 ? -52.708 60.115 50.250 1.00 14.90 347 HIS A N 1
ATOM 2606 C CA . HIS A 1 347 ? -52.720 61.423 50.898 1.00 14.30 347 HIS A CA 1
ATOM 2607 C C . HIS A 1 347 ? -52.905 62.556 49.929 1.00 14.05 347 HIS A C 1
ATOM 2608 O O . HIS A 1 347 ? -52.452 62.494 48.787 1.00 16.52 347 HIS A O 1
ATOM 2615 N N . ILE A 1 348 ? -53.562 63.607 50.405 1.00 14.05 348 ILE A N 1
ATOM 2616 C CA . ILE A 1 348 ? -53.826 64.788 49.599 1.00 13.89 348 ILE A CA 1
ATOM 2617 C C . ILE A 1 348 ? -53.519 66.061 50.391 1.00 16.09 348 ILE A C 1
ATOM 2618 O O . ILE A 1 348 ? -53.871 66.156 51.565 1.00 18.49 348 ILE A O 1
ATOM 2623 N N . ASN A 1 349 ? -52.867 67.031 49.752 1.00 14.92 349 ASN A N 1
ATOM 2624 C CA . ASN A 1 349 ? -52.562 68.303 50.402 1.00 13.56 349 ASN A CA 1
ATOM 2625 C C . ASN A 1 349 ? -53.069 69.449 49.557 1.00 15.26 349 ASN A C 1
ATOM 2626 O O . ASN A 1 349 ? -53.183 69.352 48.328 1.00 17.19 349 ASN A O 1
ATOM 2631 N N . SER A 1 350 ? -53.363 70.548 50.234 1.00 15.21 350 SER A N 1
ATOM 2632 C CA . SER A 1 350 ? -53.806 71.757 49.587 1.00 17.94 350 SER A CA 1
ATOM 2633 C C . SER A 1 350 ? -52.639 72.720 49.738 1.00 18.58 350 SER A C 1
ATOM 2634 O O . SER A 1 350 ? -51.955 72.707 50.765 1.00 19.65 350 SER A O 1
ATOM 2637 N N . TRP A 1 351 ? -52.400 73.542 48.723 1.00 16.40 351 TRP A N 1
ATOM 2638 C CA . TRP A 1 351 ? -51.315 74.515 48.797 1.00 14.63 351 TRP A CA 1
ATOM 2639 C C . TRP A 1 351 ? -51.824 75.862 48.325 1.00 15.65 351 TRP A C 1
ATOM 2640 O O . TRP A 1 351 ? -52.556 75.937 47.332 1.00 17.31 351 TRP A O 1
ATOM 2651 N N . ASP A 1 352 ? -51.454 76.925 49.034 1.00 16.09 352 ASP A N 1
ATOM 2652 C CA . ASP A 1 352 ? -51.816 78.271 48.598 1.00 17.48 352 ASP A CA 1
ATOM 2653 C C . ASP A 1 352 ? -50.693 78.594 47.621 1.00 20.31 352 ASP A C 1
ATOM 2654 O O . ASP A 1 352 ? -49.534 78.736 48.015 1.00 19.88 352 ASP A O 1
ATOM 2659 N N . ILE A 1 353 ? -51.036 78.706 46.345 1.00 20.23 353 ILE A N 1
ATOM 2660 C CA . ILE A 1 353 ? -50.045 78.949 45.301 1.00 20.51 353 ILE A CA 1
ATOM 2661 C C . ILE A 1 353 ? -49.137 80.172 45.447 1.00 21.79 353 ILE A C 1
ATOM 2662 O O . ILE A 1 353 ? -47.948 80.093 45.151 1.00 23.39 353 ILE A O 1
ATOM 2667 N N . SER A 1 354 ? -49.662 81.296 45.919 1.00 23.62 354 SER A N 1
ATOM 2668 C CA . SER A 1 354 ? -48.827 82.488 46.048 1.00 24.86 354 SER A CA 1
ATOM 2669 C C . SER A 1 354 ? -47.845 82.487 47.226 1.00 23.73 354 SER A C 1
ATOM 2670 O O . SER A 1 354 ? -46.859 83.220 47.207 1.00 24.84 354 SER A O 1
ATOM 2673 N N . THR A 1 355 ? -48.101 81.659 48.235 1.00 22.45 355 THR A N 1
ATOM 2674 C CA . THR A 1 355 ? -47.240 81.622 49.424 1.00 19.38 355 THR A CA 1
ATOM 2675 C C . THR A 1 355 ? -46.507 80.321 49.715 1.00 17.04 355 THR A C 1
ATOM 2676 O O . THR A 1 355 ? -45.480 80.321 50.395 1.00 21.65 355 THR A O 1
ATOM 2680 N N . GLY A 1 356 ? -47.044 79.209 49.236 1.00 15.59 356 GLY A N 1
ATOM 2681 C CA . GLY A 1 356 ? -46.424 77.929 49.527 1.00 15.28 356 GLY A CA 1
ATOM 2682 C C . GLY A 1 356 ? -46.989 77.299 50.792 1.00 14.70 356 GLY A C 1
ATOM 2683 O O . GLY A 1 356 ? -46.599 76.188 51.179 1.00 15.01 356 GLY A O 1
ATOM 2684 N N . ILE A 1 357 ? -47.913 77.997 51.453 1.00 16.71 357 ILE A N 1
ATOM 2685 C CA . ILE A 1 357 ? -48.525 77.477 52.678 1.00 15.76 357 ILE A CA 1
ATOM 2686 C C . ILE A 1 357 ? -49.313 76.209 52.372 1.00 15.53 357 ILE A C 1
ATOM 2687 O O . ILE A 1 357 ? -50.146 76.186 51.457 1.00 17.88 357 ILE A O 1
ATOM 2692 N N . SER A 1 358 ? -49.055 75.166 53.155 1.00 15.71 358 SER A N 1
ATOM 2693 C CA . SER A 1 358 ? -49.694 73.872 52.958 1.00 15.93 358 SER A CA 1
ATOM 2694 C C . SER A 1 358 ? -50.727 73.484 54.006 1.00 18.26 358 SER A C 1
ATOM 2695 O O . SER A 1 358 ? -50.743 74.003 55.129 1.00 16.45 358 SER A O 1
ATOM 2698 N N . ASN A 1 359 ? -51.584 72.547 53.620 1.00 18.50 359 ASN A N 1
ATOM 2699 C CA . ASN A 1 359 ? -52.615 72.009 54.500 1.00 20.07 359 ASN A CA 1
ATOM 2700 C C . ASN A 1 359 ? -52.847 70.559 54.095 1.00 19.09 359 ASN A C 1
ATOM 2701 O O . ASN A 1 359 ? -53.084 70.264 52.919 1.00 20.19 359 ASN A O 1
ATOM 2706 N N . ARG A 1 360 ? -52.760 69.656 55.059 1.00 16.00 360 ARG A N 1
ATOM 2707 C CA . ARG A 1 360 ? -52.976 68.243 54.791 1.00 15.69 360 ARG A CA 1
ATOM 2708 C C . ARG A 1 360 ? -54.448 67.927 54.964 1.00 18.71 360 ARG A C 1
ATOM 2709 O O . ARG A 1 360 ? -55.037 68.217 56.011 1.00 19.00 360 ARG A O 1
ATOM 2717 N N . VAL A 1 361 ? -55.043 67.336 53.935 1.00 19.61 361 VAL A N 1
ATOM 2718 C CA . VAL A 1 361 ? -56.453 66.987 54.006 1.00 21.24 361 VAL A CA 1
ATOM 2719 C C . VAL A 1 361 ? -56.626 65.892 54.998 1.00 21.45 361 VAL A C 1
ATOM 2720 O O . VAL A 1 361 ? -56.005 64.829 54.921 1.00 19.68 361 VAL A O 1
ATOM 2724 N N . PHE A 1 362 ? -57.497 66.145 55.947 1.00 24.73 362 PHE A N 1
ATOM 2725 C CA . PHE A 1 362 ? -57.711 65.150 56.937 1.00 28.89 362 PHE A CA 1
ATOM 2726 C C . PHE A 1 362 ? -59.141 65.252 57.383 1.00 29.71 362 PHE A C 1
ATOM 2727 O O . PHE A 1 362 ? -59.658 66.343 57.623 1.00 31.90 362 PHE A O 1
ATOM 2735 N N . PRO A 1 363 ? -59.809 64.111 57.472 1.00 29.64 363 PRO A N 1
ATOM 2736 C CA . PRO A 1 363 ? -59.275 62.778 57.163 1.00 30.41 363 PRO A CA 1
ATOM 2737 C C . PRO A 1 363 ? -58.831 62.476 55.719 1.00 30.59 363 PRO A C 1
ATOM 2738 O O . PRO A 1 363 ? -59.072 63.260 54.799 1.00 30.74 363 PRO A O 1
ATOM 2742 N N . ASP A 1 364 ? -58.189 61.314 55.566 1.00 29.65 364 ASP A N 1
ATOM 2743 C CA . ASP A 1 364 ? -57.674 60.797 54.289 1.00 30.54 364 ASP A CA 1
ATOM 2744 C C . ASP A 1 364 ? -58.815 60.284 53.409 1.00 30.47 364 ASP A C 1
ATOM 2745 O O . ASP A 1 364 ? -59.604 59.439 53.847 1.00 31.65 364 ASP A O 1
ATOM 2750 N N . VAL A 1 365 ? -58.865 60.751 52.164 1.00 27.09 365 VAL A N 1
ATOM 2751 C CA . VAL A 1 365 ? -59.905 60.328 51.226 1.00 23.15 365 VAL A CA 1
ATOM 2752 C C . VAL A 1 365 ? -59.746 58.860 50.821 1.00 22.50 365 VAL A C 1
ATOM 2753 O O . VAL A 1 365 ? -60.736 58.123 50.716 1.00 24.05 365 VAL A O 1
ATOM 2757 N N . HIS A 1 366 ? -58.509 58.434 50.596 1.00 19.84 366 HIS A N 1
ATOM 2758 C CA . HIS A 1 366 ? -58.232 57.052 50.229 1.00 20.14 366 HIS A CA 1
ATOM 2759 C C . HIS A 1 366 ? -57.106 56.521 51.092 1.00 19.16 366 HIS A C 1
ATOM 2760 O O . HIS A 1 366 ? -56.327 57.290 51.659 1.00 20.91 366 HIS A O 1
ATOM 2767 N N . ALA A 1 367 ? -57.027 55.202 51.195 1.00 20.18 367 ALA A N 1
ATOM 2768 C CA . ALA A 1 367 ? -55.985 54.553 51.973 1.00 21.40 367 ALA A CA 1
ATOM 2769 C C . ALA A 1 367 ? -54.941 53.995 51.025 1.00 21.30 367 ALA A C 1
ATOM 2770 O O . ALA A 1 367 ? -53.946 53.421 51.455 1.00 24.53 367 ALA A O 1
ATOM 2772 N N . THR A 1 368 ? -55.173 54.156 49.725 1.00 21.92 368 THR A N 1
ATOM 2773 C CA . THR A 1 368 ? -54.218 53.644 48.751 1.00 18.85 368 THR A CA 1
ATOM 2774 C C . THR A 1 368 ? -54.075 54.520 47.498 1.00 16.94 368 THR A C 1
ATOM 2775 O O . THR A 1 368 ? -54.539 55.668 47.484 1.00 18.89 368 THR A O 1
ATOM 2779 N N . MET A 1 369 ? -53.407 54.012 46.461 1.00 18.67 369 MET A N 1
ATOM 2780 C CA . MET A 1 369 ? -53.239 54.870 45.328 1.00 18.29 369 MET A CA 1
ATOM 2781 C C . MET A 1 369 ? -54.440 55.506 44.710 1.00 16.81 369 MET A C 1
ATOM 2782 O O . MET A 1 369 ? -55.470 54.906 44.454 1.00 18.97 369 MET A O 1
ATOM 2787 N N . ILE A 1 370 ? -54.177 56.787 44.470 1.00 16.28 370 ILE A N 1
ATOM 2788 C CA . ILE A 1 370 ? -55.018 57.794 43.862 1.00 16.90 370 ILE A CA 1
ATOM 2789 C C . ILE A 1 370 ? -54.432 57.961 42.474 1.00 19.10 370 ILE A C 1
ATOM 2790 O O . ILE A 1 370 ? -53.253 58.297 42.292 1.00 18.75 370 ILE A O 1
ATOM 2795 N N . THR A 1 371 ? -55.272 57.722 41.486 1.00 17.54 371 THR A N 1
ATOM 2796 C CA . THR A 1 371 ? -54.868 57.797 40.095 1.00 16.30 371 THR A CA 1
ATOM 2797 C C . THR A 1 371 ? -55.408 59.051 39.414 1.00 16.55 371 THR A C 1
ATOM 2798 O O . THR A 1 371 ? -55.216 59.237 38.217 1.00 17.22 371 THR A O 1
ATOM 2802 N N . GLY A 1 372 ? -56.079 59.915 40.173 1.00 13.89 372 GLY A N 1
ATOM 2803 C CA . GLY A 1 372 ? -56.575 61.153 39.597 1.00 10.81 372 GLY A CA 1
ATOM 2804 C C . GLY A 1 372 ? -57.361 62.030 40.548 1.00 13.52 372 GLY A C 1
ATOM 2805 O O . GLY A 1 372 ? -58.037 61.539 41.448 1.00 13.99 372 GLY A O 1
ATOM 2806 N N . ILE A 1 373 ? -57.267 63.342 40.358 1.00 14.37 373 ILE A N 1
ATOM 2807 C CA . ILE A 1 373 ? -58.009 64.278 41.183 1.00 17.72 373 ILE A CA 1
ATOM 2808 C C . ILE A 1 373 ? -58.295 65.495 40.314 1.00 19.09 373 ILE A C 1
ATOM 2809 O O . ILE A 1 373 ? -57.481 65.864 39.472 1.00 19.00 373 ILE A O 1
ATOM 2814 N N . LYS A 1 374 ? -59.475 66.082 40.490 1.00 19.96 374 LYS A N 1
ATOM 2815 C CA . LYS A 1 374 ? -59.878 67.255 39.723 1.00 21.18 374 LYS A CA 1
ATOM 2816 C C . LYS A 1 374 ? -60.764 68.177 40.550 1.00 22.18 374 LYS A C 1
ATOM 2817 O O . LYS A 1 374 ? -61.683 67.719 41.227 1.00 23.92 374 LYS A O 1
ATOM 2823 N N . THR A 1 375 ? -60.488 69.473 40.488 1.00 24.55 375 THR A N 1
ATOM 2824 C CA . THR A 1 375 ? -61.302 70.447 41.203 1.00 27.53 375 THR A CA 1
ATOM 2825 C C . THR A 1 375 ? -62.431 70.869 40.258 1.00 29.11 375 THR A C 1
ATOM 2826 O O . THR A 1 375 ? -62.339 70.666 39.042 1.00 30.02 375 THR A O 1
ATOM 2830 N N . THR A 1 376 ? -63.493 71.448 40.811 1.00 28.62 376 THR A N 1
ATOM 2831 C CA . THR A 1 376 ? -64.609 71.928 39.997 1.00 29.01 376 THR A CA 1
ATOM 2832 C C . THR A 1 376 ? -64.811 73.398 40.345 1.00 29.39 376 THR A C 1
ATOM 2833 O O . THR A 1 376 ? -64.417 73.841 41.428 1.00 29.22 376 THR A O 1
ATOM 2837 N N . SER A 1 377 ? -65.414 74.152 39.433 1.00 28.76 377 SER A N 1
ATOM 2838 C CA . SER A 1 377 ? -65.633 75.574 39.651 1.00 30.44 377 SER A CA 1
ATOM 2839 C C . SER A 1 377 ? -66.467 75.868 40.895 1.00 30.87 377 SER A C 1
ATOM 2840 O O . SER A 1 377 ? -66.703 77.041 41.213 1.00 31.58 377 SER A O 1
ATOM 2843 N N . LYS A 1 378 ? -66.907 74.819 41.590 1.00 30.88 378 LYS A N 1
ATOM 2844 C CA . LYS A 1 378 ? -67.717 74.981 42.796 1.00 33.18 378 LYS A CA 1
ATOM 2845 C C . LYS A 1 378 ? -67.000 74.531 44.070 1.00 33.58 378 LYS A C 1
ATOM 2846 O O . LYS A 1 378 ? -67.611 74.443 45.140 1.00 35.33 378 LYS A O 1
ATOM 2852 N N . GLY A 1 379 ? -65.710 74.230 43.953 1.00 33.18 379 GLY A N 1
ATOM 2853 C CA . GLY A 1 379 ? -64.943 73.834 45.123 1.00 28.02 379 GLY A CA 1
ATOM 2854 C C . GLY A 1 379 ? -64.881 72.371 45.515 1.00 26.79 379 GLY A C 1
ATOM 2855 O O . GLY A 1 379 ? -64.253 72.031 46.520 1.00 27.48 379 GLY A O 1
ATOM 2856 N N . ASP A 1 380 ? -65.525 71.493 44.756 1.00 25.44 380 ASP A N 1
ATOM 2857 C CA . ASP A 1 380 ? -65.463 70.078 45.095 1.00 26.24 380 ASP A CA 1
ATOM 2858 C C . ASP A 1 380 ? -64.201 69.490 44.476 1.00 24.41 380 ASP A C 1
ATOM 2859 O O . ASP A 1 380 ? -63.601 70.089 43.586 1.00 25.64 380 ASP A O 1
ATOM 2864 N N . LEU A 1 381 ? -63.799 68.324 44.965 1.00 23.65 381 LEU A N 1
ATOM 2865 C CA . LEU A 1 381 ? -62.631 67.646 44.430 1.00 23.22 381 LEU A CA 1
ATOM 2866 C C . LEU A 1 381 ? -63.025 66.199 44.178 1.00 21.77 381 LEU A C 1
ATOM 2867 O O . LEU A 1 381 ? -63.409 65.483 45.103 1.00 22.36 381 LEU A O 1
ATOM 2872 N N . PHE A 1 382 ? -62.947 65.775 42.920 1.00 19.24 382 PHE A N 1
ATOM 2873 C CA . PHE A 1 382 ? -63.283 64.397 42.561 1.00 18.20 382 PHE A CA 1
ATOM 2874 C C . PHE A 1 382 ? -61.998 63.599 42.643 1.00 14.77 382 PHE A C 1
ATOM 2875 O O . PHE A 1 382 ? -60.936 64.130 42.347 1.00 19.30 382 PHE A O 1
ATOM 2883 N N . THR A 1 383 ? -62.083 62.324 43.020 1.00 15.18 38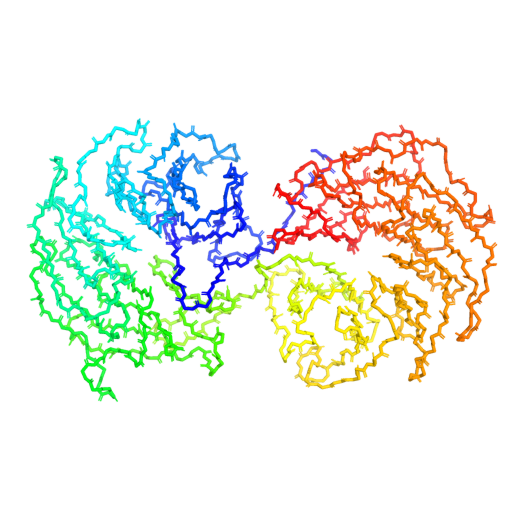3 THR A N 1
ATOM 2884 C CA . THR A 1 383 ? -60.889 61.515 43.121 1.00 15.81 383 THR A CA 1
ATOM 2885 C C . THR A 1 383 ? -61.163 60.054 42.762 1.00 15.56 383 THR A C 1
ATOM 2886 O O . THR A 1 383 ? -62.281 59.571 42.898 1.00 17.58 383 THR A O 1
ATOM 2890 N N . VAL A 1 384 ? -60.144 59.369 42.269 1.00 13.44 384 VAL A N 1
ATOM 2891 C CA . VAL A 1 384 ? -60.257 57.949 41.948 1.00 14.51 384 VAL A CA 1
ATOM 2892 C C . VAL A 1 384 ? -59.031 57.270 42.533 1.00 14.87 384 VAL A C 1
ATOM 2893 O O . VAL A 1 384 ? -57.948 57.867 42.587 1.00 16.59 384 VAL A O 1
ATOM 2897 N N . SER A 1 385 ? -59.195 56.024 42.969 1.00 15.39 385 SER A N 1
ATOM 2898 C CA . SER A 1 385 ? -58.113 55.294 43.613 1.00 17.46 385 SER A CA 1
ATOM 2899 C C . SER A 1 385 ? -58.118 53.802 43.319 1.00 16.73 385 SER A C 1
ATOM 2900 O O . SER A 1 385 ? -59.100 53.271 42.804 1.00 20.30 385 SER A O 1
ATOM 2903 N N . TRP A 1 386 ? -57.015 53.135 43.651 1.00 14.16 386 TRP A N 1
ATOM 2904 C CA . TRP A 1 386 ? -56.873 51.692 43.459 1.00 17.05 386 TRP A CA 1
ATOM 2905 C C . TRP A 1 386 ? -57.764 50.879 44.404 1.00 17.47 386 TRP A C 1
ATOM 2906 O O . TRP A 1 386 ? -57.756 49.634 44.378 1.00 18.70 386 TRP A O 1
ATOM 2917 N N . ASP A 1 387 ? -58.496 51.569 45.264 1.00 20.19 387 ASP A N 1
ATOM 2918 C CA . ASP A 1 387 ? -59.420 50.871 46.149 1.00 23.52 387 ASP A CA 1
ATOM 2919 C C . ASP A 1 387 ? -60.737 50.740 45.383 1.00 23.66 387 ASP A C 1
ATOM 2920 O O . ASP A 1 387 ? -61.795 50.486 45.962 1.00 23.21 387 ASP A O 1
ATOM 2925 N N . ASP A 1 388 ? -60.652 50.938 44.069 1.00 24.71 388 ASP A N 1
ATOM 2926 C CA . ASP A 1 388 ? -61.803 50.838 43.169 1.00 22.89 388 ASP A CA 1
ATOM 2927 C C . ASP A 1 388 ? -62.993 51.701 43.542 1.00 22.16 388 ASP A C 1
ATOM 2928 O O . ASP A 1 388 ? -64.146 51.274 43.435 1.00 26.42 388 ASP A O 1
ATOM 2933 N N . HIS A 1 389 ? -62.711 52.932 43.949 1.00 21.08 389 HIS A N 1
ATOM 2934 C CA . HIS A 1 389 ? -63.743 53.883 44.333 1.00 19.20 389 HIS A CA 1
ATOM 2935 C C . HIS A 1 389 ? -63.553 55.242 43.694 1.00 19.87 389 HIS A C 1
ATOM 2936 O O . HIS A 1 389 ? -62.428 55.697 43.477 1.00 22.90 389 HIS A O 1
ATOM 2943 N N . LEU A 1 390 ? -64.668 55.883 43.386 1.00 19.40 390 LEU A N 1
ATOM 2944 C CA . LEU A 1 390 ? -64.662 57.227 42.842 1.00 19.87 390 LEU A CA 1
ATOM 2945 C C . LEU A 1 390 ? -65.347 58.019 43.945 1.00 22.14 390 LEU A C 1
ATOM 2946 O O . LEU A 1 390 ? -66.523 57.796 44.250 1.00 25.79 390 LEU A O 1
ATOM 2951 N N . LYS A 1 391 ? -64.617 58.929 44.566 1.00 22.49 391 LYS A N 1
ATOM 2952 C CA . LYS A 1 391 ? -65.196 59.702 45.653 1.00 22.29 391 LYS A CA 1
ATOM 2953 C C . LYS A 1 391 ? -65.277 61.169 45.293 1.00 21.22 391 LYS A C 1
ATOM 2954 O O . LYS A 1 391 ? -64.541 61.646 44.445 1.00 23.45 391 LYS A O 1
ATOM 2960 N N . VAL A 1 392 ? -66.200 61.873 45.931 1.00 24.00 392 VAL A N 1
ATOM 2961 C CA . VAL A 1 392 ? -66.380 63.296 45.696 1.00 25.42 392 VAL A CA 1
ATOM 2962 C C . VAL A 1 392 ? -66.282 63.996 47.040 1.00 29.20 392 VAL A C 1
ATOM 2963 O O . VAL A 1 392 ? -67.178 63.865 47.876 1.00 29.67 392 VAL A O 1
ATOM 2967 N N . VAL A 1 393 ? -65.188 64.722 47.252 1.00 30.70 393 VAL A N 1
ATOM 2968 C CA . VAL A 1 393 ? -64.991 65.444 48.502 1.00 31.66 393 VAL A CA 1
ATOM 2969 C C . VAL A 1 393 ? -65.563 66.865 48.366 1.00 33.37 393 VAL A C 1
ATOM 2970 O O . VAL A 1 393 ? -65.229 67.589 47.438 1.00 30.93 393 VAL A O 1
ATOM 2974 N N . PRO A 1 394 ? -66.464 67.254 49.290 1.00 37.11 394 PRO A N 1
ATOM 2975 C CA . PRO A 1 394 ? -67.196 68.525 49.451 1.00 40.56 394 PRO A CA 1
ATOM 2976 C C . PRO A 1 394 ? -66.425 69.598 50.244 1.00 43.04 394 PRO A C 1
ATOM 2977 O O . PRO A 1 394 ? -65.339 69.315 50.725 1.00 44.70 394 PRO A O 1
ATOM 2981 N N . ALA A 1 395 ? -66.997 70.797 50.421 1.00 46.35 395 ALA A N 1
ATOM 2982 C CA . ALA A 1 395 ? -66.303 71.923 51.097 1.00 49.18 395 ALA A CA 1
ATOM 2983 C C . ALA A 1 395 ? -66.471 72.319 52.592 1.00 51.99 395 ALA A C 1
ATOM 2984 O O . ALA A 1 395 ? -65.610 73.019 53.139 1.00 52.33 395 ALA A O 1
ATOM 2986 N N . GLY A 1 396 ? -67.554 71.891 53.237 1.00 54.69 396 GLY A N 1
ATOM 2987 C CA . GLY A 1 396 ? -67.846 72.262 54.625 1.00 57.55 396 GLY A CA 1
ATOM 2988 C C . GLY A 1 396 ? -66.896 72.434 55.827 1.00 58.77 396 GLY A C 1
ATOM 2989 O O . GLY A 1 396 ? -66.880 73.490 56.451 1.00 59.32 396 GLY A O 1
ATOM 2990 N N . GLY A 1 397 ? -66.122 71.407 56.173 1.00 58.67 397 GLY A N 1
ATOM 2991 C CA . GLY A 1 397 ? -65.283 71.454 57.357 1.00 58.97 397 GLY A CA 1
ATOM 2992 C C . GLY A 1 397 ? -64.276 72.570 57.437 1.00 57.52 397 GLY A C 1
ATOM 2993 O O . GLY A 1 397 ? -64.227 73.290 58.437 1.00 58.64 397 GLY A O 1
ATOM 2994 N N . SER A 1 398 ? -63.490 72.741 56.380 1.00 55.09 398 SER A N 1
ATOM 2995 C CA . SER A 1 398 ? -62.439 73.749 56.410 1.00 54.43 398 SER A CA 1
ATOM 2996 C C . SER A 1 398 ? -61.951 74.315 55.069 1.00 53.42 398 SER A C 1
ATOM 2997 O O . SER A 1 398 ? -61.303 75.363 55.035 1.00 53.93 398 SER A O 1
ATOM 3000 N N . GLY A 1 399 ? -62.244 73.621 53.974 1.00 52.31 399 GLY A N 1
ATOM 3001 C CA . GLY A 1 399 ? -61.812 74.067 52.653 1.00 49.01 399 GLY A CA 1
ATOM 3002 C C . GLY A 1 399 ? -62.288 73.025 51.658 1.00 48.16 399 GLY A C 1
ATOM 3003 O O . GLY A 1 399 ? -62.873 73.335 50.618 1.00 48.72 399 GLY A O 1
ATOM 3004 N N . VAL A 1 400 ? -61.987 71.774 51.986 1.00 44.47 400 VAL A N 1
ATOM 3005 C CA . VAL A 1 400 ? -62.432 70.617 51.233 1.00 43.51 400 VAL A CA 1
ATOM 3006 C C . VAL A 1 400 ? -62.776 69.706 52.392 1.00 43.25 400 VAL A C 1
ATOM 3007 O O . VAL A 1 400 ? -61.926 69.377 53.220 1.00 43.57 400 VAL A O 1
ATOM 3011 N N . ASP A 1 401 ? -64.045 69.351 52.486 1.00 43.33 401 ASP A N 1
ATOM 3012 C CA . ASP A 1 401 ? -64.514 68.505 53.560 1.00 43.34 401 ASP A CA 1
ATOM 3013 C C . ASP A 1 401 ? -64.342 67.029 53.283 1.00 44.62 401 ASP A C 1
ATOM 3014 O O . ASP A 1 401 ? -65.204 66.393 52.676 1.00 46.90 401 ASP A O 1
ATOM 3016 N N . SER A 1 402 ? -63.215 66.485 53.722 1.00 44.13 402 SER A N 1
ATOM 3017 C CA . SER A 1 402 ? -62.969 65.067 53.570 1.00 44.38 402 SER A CA 1
ATOM 3018 C C . SER A 1 402 ? -63.672 64.541 54.800 1.00 46.81 402 SER A C 1
ATOM 3019 O O . SER A 1 402 ? -63.646 63.345 55.098 1.00 47.10 402 SER A O 1
ATOM 3021 N N . SER A 1 403 ? -64.283 65.478 55.525 1.00 48.38 403 SER A N 1
ATOM 3022 C CA . SER A 1 403 ? -65.010 65.164 56.738 1.00 50.02 403 SER A CA 1
ATOM 3023 C C . SER A 1 403 ? -65.882 63.971 56.400 1.00 51.76 403 SER A C 1
ATOM 3024 O O . SER A 1 403 ? -65.771 62.910 57.018 1.00 53.31 403 SER A O 1
ATOM 3026 N N . LYS A 1 404 ? -66.726 64.135 55.388 1.00 52.32 404 LYS A N 1
ATOM 3027 C CA . LYS A 1 404 ? -67.605 63.054 54.985 1.00 53.57 404 LYS A CA 1
ATOM 3028 C C . LYS A 1 404 ? -68.269 63.290 53.636 1.00 54.13 404 LYS A C 1
ATOM 3029 O O . LYS A 1 404 ? -68.870 64.345 53.405 1.00 56.35 404 LYS A O 1
ATOM 3031 N N . ALA A 1 405 ? -68.161 62.301 52.750 1.00 51.70 405 ALA A N 1
ATOM 3032 C CA . ALA A 1 405 ? -68.765 62.395 51.431 1.00 48.11 405 ALA A CA 1
ATOM 3033 C C . ALA A 1 405 ? -68.835 61.094 50.637 1.00 48.58 405 ALA A C 1
ATOM 3034 O O . ALA A 1 405 ? -68.209 60.084 50.973 1.00 46.88 405 ALA A O 1
ATOM 3036 N N . VAL A 1 406 ? -69.611 61.178 49.559 1.00 47.97 406 VAL A N 1
ATOM 3037 C CA . VAL A 1 406 ? -69.904 60.111 48.608 1.00 45.78 406 VAL A CA 1
ATOM 3038 C C . VAL A 1 406 ? -68.782 59.241 48.040 1.00 40.46 406 VAL A C 1
ATOM 3039 O O . VAL A 1 406 ? -67.908 59.727 47.329 1.00 39.60 406 VAL A O 1
ATOM 3043 N N . ALA A 1 407 ? -68.848 57.946 48.335 1.00 36.58 407 ALA A N 1
ATOM 3044 C CA . ALA A 1 407 ? -67.902 56.959 47.823 1.00 35.35 407 ALA A CA 1
ATOM 3045 C C . ALA A 1 407 ? -68.724 56.023 46.914 1.00 35.19 407 ALA A C 1
ATOM 3046 O O . ALA A 1 407 ? -69.814 55.594 47.296 1.00 35.15 407 ALA A O 1
ATOM 3048 N N . ASN A 1 408 ? -68.224 55.720 45.717 1.00 32.84 408 ASN A N 1
ATOM 3049 C CA . ASN A 1 408 ? -68.954 54.838 44.794 1.00 28.97 408 ASN A CA 1
ATOM 3050 C C . ASN A 1 408 ? -68.071 53.705 44.305 1.00 26.69 408 ASN A C 1
ATOM 3051 O O . ASN A 1 408 ? -67.017 53.950 43.719 1.00 29.30 408 ASN A O 1
ATOM 3056 N N . LYS A 1 409 ? -68.482 52.462 44.519 1.00 24.66 409 LYS A N 1
ATOM 3057 C CA . LYS A 1 409 ? -67.636 51.383 44.057 1.00 23.41 409 LYS A CA 1
ATOM 3058 C C . LYS A 1 409 ? -67.671 51.306 42.544 1.00 24.68 409 LYS A C 1
ATOM 3059 O O . LYS A 1 409 ? -68.708 51.553 41.910 1.00 26.41 409 LYS A O 1
ATOM 3065 N N . LEU A 1 410 ? -66.517 50.991 41.969 1.00 22.08 410 LEU A N 1
ATOM 3066 C CA . LEU A 1 410 ? -66.384 50.877 40.536 1.00 18.28 410 LEU A CA 1
ATOM 3067 C C . LEU A 1 410 ? -66.275 49.403 40.236 1.00 19.26 410 LEU A C 1
ATOM 3068 O O . LEU A 1 410 ? -65.788 48.632 41.070 1.00 21.96 410 LEU A O 1
ATOM 3073 N N . SER A 1 411 ? -66.694 49.009 39.040 1.00 18.81 411 SER A N 1
ATOM 3074 C CA . SER A 1 411 ? -66.655 47.606 38.667 1.00 18.85 411 SER A CA 1
ATOM 3075 C C . SER A 1 411 ? -65.240 47.124 38.360 1.00 16.66 411 SER A C 1
ATOM 3076 O O . SER A 1 411 ? -64.952 45.921 38.440 1.00 20.86 411 SER A O 1
ATOM 3079 N N . SER A 1 412 ? -64.367 48.054 37.987 1.00 16.55 412 SER A N 1
ATOM 3080 C CA . SER A 1 412 ? -62.969 47.732 37.705 1.00 14.89 412 SER A CA 1
ATOM 3081 C C . SER A 1 412 ? -62.093 48.914 38.138 1.00 14.29 412 SER A C 1
ATOM 3082 O O . SER A 1 412 ? -62.588 50.024 38.331 1.00 15.17 412 SER A O 1
ATOM 3085 N N . GLN A 1 413 ? -60.791 48.678 38.278 1.00 16.70 413 GLN A N 1
ATOM 3086 C CA . GLN A 1 413 ? -59.849 49.704 38.736 1.00 15.52 413 GLN A CA 1
ATOM 3087 C C . GLN A 1 413 ? -59.741 50.969 37.888 1.00 15.23 413 GLN A C 1
ATOM 3088 O O . GLN A 1 413 ? -59.530 50.900 36.674 1.00 17.37 413 GLN A O 1
ATOM 3094 N N . PRO A 1 414 ? -59.863 52.150 38.523 1.00 13.99 414 PRO A N 1
ATOM 3095 C CA . PRO A 1 414 ? -59.766 53.410 37.782 1.00 15.81 414 PRO A CA 1
ATOM 3096 C C . PRO A 1 414 ? -58.308 53.808 37.551 1.00 19.48 414 PRO A C 1
ATOM 3097 O O . PRO A 1 414 ? -57.510 53.855 38.498 1.00 20.59 414 PRO A O 1
ATOM 3101 N N . LEU A 1 415 ? -57.981 54.100 36.294 1.00 17.91 415 LEU A N 1
ATOM 3102 C CA . LEU A 1 415 ? -56.638 54.486 35.888 1.00 15.17 415 LEU A CA 1
ATOM 3103 C C . LEU A 1 415 ? -56.552 55.967 35.560 1.00 14.79 415 LEU A C 1
ATOM 3104 O O . LEU A 1 415 ? -55.471 56.563 35.603 1.00 16.18 415 LEU A O 1
ATOM 3109 N N . GLY A 1 416 ? -57.688 56.561 35.217 1.00 14.24 416 GLY A N 1
ATOM 3110 C CA . GLY A 1 416 ? -57.687 57.974 34.872 1.00 12.80 416 GLY A CA 1
ATOM 3111 C C . GLY A 1 416 ? -59.014 58.617 35.194 1.00 12.86 416 GLY A C 1
ATOM 3112 O O . GLY A 1 416 ? -60.036 57.942 35.304 1.00 16.35 416 GLY A O 1
ATOM 3113 N N . LEU A 1 417 ? -59.007 59.939 35.310 1.00 13.66 417 LEU A N 1
ATOM 3114 C CA . LEU A 1 417 ? -60.221 60.661 35.654 1.00 16.34 417 LEU A CA 1
ATOM 3115 C C . LEU A 1 417 ? -60.306 61.981 34.903 1.00 15.09 417 LEU A C 1
ATOM 3116 O O . LEU A 1 417 ? -59.301 62.657 34.746 1.00 14.65 417 LEU A O 1
ATOM 3121 N N . ALA A 1 418 ? -61.504 62.325 34.426 1.00 13.87 418 ALA A N 1
ATOM 3122 C CA . ALA A 1 418 ? -61.738 63.599 33.751 1.00 13.13 418 ALA A CA 1
ATOM 3123 C C . ALA A 1 418 ? -63.063 64.118 34.299 1.00 13.36 418 ALA A C 1
ATOM 3124 O O . ALA A 1 418 ? -64.000 63.348 34.526 1.00 15.90 418 ALA A O 1
ATOM 3126 N N . VAL A 1 419 ? -63.133 65.423 34.536 1.00 14.93 419 VAL A N 1
ATOM 3127 C CA . VAL A 1 419 ? -64.335 66.030 35.086 1.00 17.21 419 VAL A CA 1
ATOM 3128 C C . VAL A 1 419 ? -64.584 67.364 34.405 1.00 16.62 419 VAL A C 1
ATOM 3129 O O . VAL A 1 419 ? -63.646 68.084 34.097 1.00 18.50 419 VAL A O 1
ATOM 3133 N N . SER A 1 420 ? -65.849 67.690 34.162 1.00 17.22 420 SER A N 1
ATOM 3134 C CA . SER A 1 420 ? -66.168 68.954 33.521 1.00 18.73 420 SER A CA 1
ATOM 3135 C C . SER A 1 420 ? -65.936 70.046 34.551 1.00 20.57 420 SER A C 1
ATOM 3136 O O . SER A 1 420 ? -66.015 69.802 35.761 1.00 23.24 420 SER A O 1
ATOM 3139 N N . ALA A 1 421 ? -65.656 71.245 34.063 1.00 21.73 421 ALA A N 1
ATOM 3140 C CA . ALA A 1 421 ? -65.389 72.382 34.927 1.00 26.14 421 ALA A CA 1
ATOM 3141 C C . ALA A 1 421 ? -66.413 72.521 36.046 1.00 28.34 421 ALA A C 1
ATOM 3142 O O . ALA A 1 421 ? -66.053 72.596 37.226 1.00 31.09 421 ALA A O 1
ATOM 3144 N N . ASP A 1 422 ? -67.686 72.546 35.667 1.00 30.28 422 ASP A N 1
ATOM 3145 C CA . ASP A 1 422 ? -68.776 72.699 36.623 1.00 30.21 422 ASP A CA 1
ATOM 3146 C C . ASP A 1 422 ? -69.057 71.465 37.467 1.00 28.48 422 ASP A C 1
ATOM 3147 O O . ASP A 1 422 ? -69.883 71.507 38.379 1.00 28.54 422 ASP A O 1
ATOM 3152 N N . GLY A 1 423 ? -68.372 70.368 37.168 1.00 25.61 423 GLY A N 1
ATOM 3153 C CA . GLY A 1 423 ? -68.581 69.148 37.919 1.00 23.87 423 GLY A CA 1
ATOM 3154 C C . GLY A 1 423 ? -69.818 68.363 37.518 1.00 21.12 423 GLY A C 1
ATOM 3155 O O . GLY A 1 423 ? -70.138 67.359 38.147 1.00 20.11 423 GLY A O 1
ATOM 3156 N N . ASP A 1 424 ? -70.522 68.804 36.481 1.00 23.46 424 ASP A N 1
ATOM 3157 C CA . ASP A 1 424 ? -71.729 68.095 36.043 1.00 23.72 424 ASP A CA 1
ATOM 3158 C C . ASP A 1 424 ? -71.454 66.683 35.554 1.00 21.43 424 ASP A C 1
ATOM 3159 O O . ASP A 1 424 ? -72.270 65.783 35.739 1.00 20.81 424 ASP A O 1
ATOM 3164 N N . ILE A 1 425 ? -70.302 66.492 34.923 1.00 20.53 425 ILE A N 1
ATOM 3165 C CA . ILE A 1 425 ? -69.956 65.182 34.396 1.00 21.11 425 ILE A CA 1
ATOM 3166 C C . ILE A 1 425 ? -68.539 64.757 34.755 1.00 19.30 425 ILE A C 1
ATOM 3167 O O . ILE A 1 425 ? -67.607 65.544 34.678 1.00 20.88 425 ILE A O 1
ATOM 3172 N N . ALA A 1 426 ? -68.395 63.498 35.149 1.00 20.22 426 ALA A N 1
ATOM 3173 C CA . ALA A 1 426 ? -67.093 62.948 35.486 1.00 20.74 426 ALA A CA 1
ATOM 3174 C C . ALA A 1 426 ? -67.001 61.593 34.789 1.00 19.96 426 ALA A C 1
ATOM 3175 O O . ALA A 1 426 ? -67.987 60.856 34.730 1.00 20.07 426 ALA A O 1
ATOM 3177 N N . VAL A 1 427 ? -65.837 61.289 34.229 1.00 14.59 427 VAL A N 1
ATOM 3178 C CA . VAL A 1 427 ? -65.628 60.006 33.568 1.00 12.91 427 VAL A CA 1
ATOM 3179 C C . VAL A 1 427 ? -64.351 59.398 34.134 1.00 12.13 427 VAL A C 1
ATOM 3180 O O . VAL A 1 427 ? -63.326 60.066 34.257 1.00 15.25 427 VAL A O 1
ATOM 3184 N N . ALA A 1 428 ? -64.414 58.126 34.492 1.00 14.71 428 ALA A N 1
ATOM 3185 C CA . ALA A 1 428 ? -63.238 57.444 35.017 1.00 16.39 428 ALA A CA 1
ATOM 3186 C C . ALA A 1 428 ? -62.898 56.348 34.030 1.00 15.80 428 ALA A C 1
ATOM 3187 O O . ALA A 1 428 ? -63.768 55.561 33.668 1.00 17.38 428 ALA A O 1
ATOM 3189 N N . ALA A 1 429 ? -61.650 56.325 33.565 1.00 14.85 429 ALA A N 1
ATOM 3190 C CA . ALA A 1 429 ? -61.200 55.293 32.638 1.00 12.57 429 ALA A CA 1
ATOM 3191 C C . ALA A 1 429 ? -60.747 54.128 33.501 1.00 12.94 429 ALA A C 1
ATOM 3192 O O . ALA A 1 429 ? -59.744 54.231 34.211 1.00 14.23 429 ALA A O 1
ATOM 3194 N N . CYS A 1 430 ? -61.475 53.018 33.428 1.00 13.46 430 CYS A N 1
ATOM 3195 C CA . CYS A 1 430 ? -61.163 51.846 34.244 1.00 13.65 430 CYS A CA 1
ATOM 3196 C C . CYS A 1 430 ? -60.632 50.663 33.444 1.00 14.82 430 CYS A C 1
ATOM 3197 O O . CYS A 1 430 ? -60.710 50.637 32.213 1.00 17.14 430 CYS A O 1
ATOM 3200 N N . TYR A 1 431 ? -60.089 49.679 34.154 1.00 13.36 431 TYR A N 1
ATOM 3201 C CA . TYR A 1 431 ? -59.515 48.511 33.514 1.00 14.35 431 TYR A CA 1
ATOM 3202 C C . TYR A 1 431 ? -60.453 47.767 32.565 1.00 15.85 431 TYR A C 1
ATOM 3203 O O . TYR A 1 431 ? -60.017 47.299 31.514 1.00 14.65 431 TYR A O 1
ATOM 3212 N N . LYS A 1 432 ? -61.734 47.665 32.918 1.00 15.49 432 LYS A N 1
ATOM 3213 C CA . LYS A 1 432 ? -62.689 46.958 32.070 1.00 14.32 432 LYS A CA 1
ATOM 3214 C C . LYS A 1 432 ? -63.946 47.772 31.765 1.00 14.87 432 LYS A C 1
ATOM 3215 O O . LYS A 1 432 ? -64.856 47.275 31.096 1.00 17.00 432 LYS A O 1
ATOM 3221 N N . HIS A 1 433 ? -64.007 49.019 32.231 1.00 14.29 433 HIS A N 1
ATOM 3222 C CA . HIS A 1 433 ? -65.194 49.831 31.986 1.00 15.69 433 HIS A CA 1
ATOM 3223 C C . HIS A 1 433 ? -64.888 51.311 31.842 1.00 14.42 433 HIS A C 1
ATOM 3224 O O . HIS A 1 433 ? -63.802 51.771 32.169 1.00 17.25 433 HIS A O 1
ATOM 3231 N N . ILE A 1 434 ? -65.879 52.044 31.355 1.00 15.68 434 ILE A N 1
ATOM 3232 C CA . I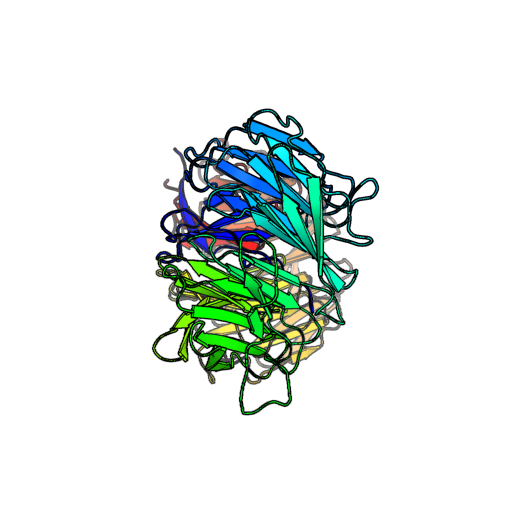LE A 1 434 ? -65.810 53.493 31.257 1.00 16.51 434 ILE A CA 1
ATOM 3233 C C . ILE A 1 434 ? -66.921 53.887 32.229 1.00 21.41 434 ILE A C 1
ATOM 3234 O O . ILE A 1 434 ? -68.090 53.573 31.995 1.00 22.43 434 ILE A O 1
ATOM 3239 N N . ALA A 1 435 ? -66.565 54.531 33.336 1.00 20.79 435 ALA A N 1
ATOM 3240 C CA . ALA A 1 435 ? -67.572 54.920 34.320 1.00 22.49 435 ALA A CA 1
ATOM 3241 C C . ALA A 1 435 ? -67.949 56.384 34.128 1.00 22.67 435 ALA A C 1
ATOM 3242 O O . ALA A 1 435 ? -67.082 57.243 34.046 1.00 20.74 435 ALA A O 1
ATOM 3244 N N . ILE A 1 436 ? -69.247 56.651 34.028 1.00 23.60 436 ILE A N 1
ATOM 3245 C CA . ILE A 1 436 ? -69.745 58.005 33.848 1.00 27.10 436 ILE A CA 1
ATOM 3246 C C . ILE A 1 436 ? -70.486 58.425 35.111 1.00 30.19 436 ILE A C 1
ATOM 3247 O O . ILE A 1 436 ? -71.266 57.650 35.669 1.00 30.82 436 ILE A O 1
ATOM 3252 N N . TYR A 1 437 ? -70.246 59.654 35.550 1.00 32.39 437 TYR A N 1
ATOM 3253 C CA . TYR A 1 437 ? -70.873 60.153 36.760 1.00 37.23 437 TYR A CA 1
ATOM 3254 C C . TYR A 1 437 ? -71.592 61.467 36.530 1.00 38.83 437 TYR A C 1
ATOM 3255 O O . TYR A 1 437 ? -70.961 62.511 36.403 1.00 38.11 437 TYR A O 1
ATOM 3264 N N . SER A 1 438 ? -72.918 61.401 36.476 1.00 42.40 438 SER A N 1
ATOM 3265 C CA . SER A 1 438 ? -73.746 62.581 36.281 1.00 45.08 438 SER A CA 1
ATOM 3266 C C . SER A 1 438 ? -74.865 62.582 37.321 1.00 47.21 438 SER A C 1
ATOM 3267 O O . SER A 1 438 ? -75.829 61.823 37.217 1.00 46.38 438 SER A O 1
ATOM 3269 N N . HIS A 1 439 ? -74.709 63.439 38.326 1.00 49.53 439 HIS A N 1
ATOM 3270 C CA . HIS A 1 439 ? -75.662 63.610 39.423 1.00 50.61 439 HIS A CA 1
ATOM 3271 C C . HIS A 1 439 ? -76.203 62.375 40.141 1.00 52.02 439 HIS A C 1
ATOM 3272 O O . HIS A 1 439 ? -77.413 62.148 40.169 1.00 52.91 439 HIS A O 1
ATOM 3279 N N . GLY A 1 440 ? -75.309 61.593 40.740 1.00 52.68 440 GLY A N 1
ATOM 3280 C CA . GLY A 1 440 ? -75.742 60.425 41.488 1.00 53.02 440 GLY A CA 1
ATOM 3281 C C . GLY A 1 440 ? -75.623 59.095 40.784 1.00 54.21 440 GLY A C 1
ATOM 3282 O O . GLY A 1 440 ? -75.101 58.131 41.344 1.00 56.00 440 GLY A O 1
ATOM 3283 N N . LYS A 1 441 ? -76.114 59.032 39.555 1.00 53.74 441 LYS A N 1
ATOM 3284 C CA . LYS A 1 441 ? -76.054 57.797 38.808 1.00 50.14 441 LYS A CA 1
ATOM 3285 C C . LYS A 1 441 ? -74.637 57.510 38.341 1.00 46.62 441 LYS A C 1
ATOM 3286 O O . LYS A 1 441 ? -74.038 58.297 37.608 1.00 44.39 441 LYS A O 1
ATOM 3288 N N . LEU A 1 442 ? -74.092 56.401 38.820 1.00 43.83 442 LEU A N 1
ATOM 3289 C CA . LEU A 1 442 ? -72.783 55.965 38.382 1.00 40.04 442 LEU A CA 1
ATOM 3290 C C . LEU A 1 442 ? -73.180 54.966 37.307 1.00 37.08 442 LEU A C 1
ATOM 3291 O O . LEU A 1 442 ? -73.693 53.891 37.620 1.00 37.08 442 LEU A O 1
ATOM 3296 N N . THR A 1 443 ? -72.987 55.337 36.048 1.00 35.45 443 THR A N 1
ATOM 3297 C CA . THR A 1 443 ? -73.320 54.450 34.942 1.00 30.84 443 THR A CA 1
ATOM 3298 C C . THR A 1 443 ? -72.017 53.864 34.417 1.00 26.03 443 THR A C 1
ATOM 3299 O O . THR A 1 443 ? -71.096 54.600 34.082 1.00 24.02 443 THR A O 1
ATOM 3303 N N . GLU A 1 444 ? -71.933 52.541 34.357 1.00 22.82 444 GLU A N 1
ATOM 3304 C CA . GLU A 1 444 ? -70.714 51.910 33.872 1.00 20.95 444 GLU A CA 1
ATOM 3305 C C . GLU A 1 444 ? -70.940 51.220 32.538 1.00 20.63 444 GLU A C 1
ATOM 3306 O O . GLU A 1 444 ? -71.919 50.495 32.363 1.00 21.69 444 GLU A O 1
ATOM 3312 N N . VAL A 1 445 ? -70.027 51.476 31.603 1.00 19.93 445 VAL A N 1
ATOM 3313 C CA . VAL A 1 445 ? -70.085 50.930 30.252 1.00 18.92 445 VAL A CA 1
ATOM 3314 C C . VAL A 1 445 ? -68.931 49.958 30.053 1.00 18.39 445 VAL A C 1
ATOM 3315 O O . VAL A 1 445 ? -67.769 50.345 30.123 1.00 20.54 445 VAL A O 1
ATOM 3319 N N . PRO A 1 446 ? -69.228 48.673 29.811 1.00 18.80 446 PRO A N 1
ATOM 3320 C CA . PRO A 1 446 ? -68.074 47.790 29.623 1.00 20.08 446 PRO A CA 1
ATOM 3321 C C . PRO A 1 446 ? -67.348 48.076 28.307 1.00 20.18 446 PRO A C 1
ATOM 3322 O O . PRO A 1 446 ? -67.969 48.499 27.331 1.00 19.64 446 PRO A O 1
ATOM 3326 N N . ILE A 1 447 ? -66.028 47.895 28.307 1.00 17.32 447 ILE A N 1
ATOM 3327 C CA . ILE A 1 447 ? -65.217 48.071 27.105 1.00 15.27 447 ILE A CA 1
ATOM 3328 C C . ILE A 1 447 ? -64.499 46.749 26.847 1.00 14.14 447 ILE A C 1
ATOM 3329 O O . ILE A 1 447 ? -64.345 45.948 27.761 1.00 14.56 447 ILE A O 1
ATOM 3334 N N . SER A 1 448 ? -64.053 46.528 25.614 1.00 13.93 448 SER A N 1
ATOM 3335 C CA . SER A 1 448 ? -63.386 45.270 25.268 1.00 13.57 448 SER A CA 1
ATOM 3336 C C . SER A 1 448 ? -61.881 45.321 25.485 1.00 9.33 448 SER A C 1
ATOM 3337 O O . SER A 1 448 ? -61.234 44.288 25.606 1.00 11.78 448 SER A O 1
ATOM 3340 N N . TYR A 1 449 ? -61.335 46.527 25.528 1.00 12.62 449 TYR A N 1
ATOM 3341 C CA . TYR A 1 449 ? -59.901 46.721 25.738 1.00 13.79 449 TYR A CA 1
ATOM 3342 C C . TYR A 1 449 ? -59.710 47.192 27.178 1.00 15.08 449 TYR A C 1
ATOM 3343 O O . TYR A 1 449 ? -60.682 47.338 27.912 1.00 17.35 449 TYR A O 1
ATOM 3352 N N . ASN A 1 450 ? -58.466 47.382 27.595 1.00 13.84 450 ASN A N 1
ATOM 3353 C CA . ASN A 1 450 ? -58.185 47.887 28.939 1.00 14.29 450 ASN A CA 1
ATOM 3354 C C . ASN A 1 450 ? -57.802 49.353 28.746 1.00 14.17 450 ASN A C 1
ATOM 3355 O O . ASN A 1 450 ? -56.885 49.651 27.982 1.00 14.13 450 ASN A O 1
ATOM 3360 N N . SER A 1 451 ? -58.475 50.264 29.438 1.00 12.31 451 SER A N 1
ATOM 3361 C CA . SER A 1 451 ? -58.153 51.680 29.272 1.00 11.35 451 SER A CA 1
ATOM 3362 C C . SER A 1 451 ? -56.968 52.073 30.143 1.00 13.06 451 SER A C 1
ATOM 3363 O O . SER A 1 451 ? -56.564 51.310 31.023 1.00 14.03 451 SER A O 1
ATOM 3366 N N . SER A 1 452 ? -56.426 53.265 29.905 1.00 12.99 452 SER A N 1
ATOM 3367 C CA . SER A 1 452 ? -55.274 53.738 30.653 1.00 12.43 452 SER A CA 1
ATOM 3368 C C . SER A 1 452 ? -55.414 55.213 31.028 1.00 12.07 452 SER A C 1
ATOM 3369 O O . SER A 1 452 ? -54.748 55.691 31.945 1.00 13.18 452 SER A O 1
ATOM 3372 N N . CYS A 1 453 ? -56.284 55.928 30.324 1.00 11.20 453 CYS A N 1
ATOM 3373 C CA . CYS A 1 453 ? -56.445 57.358 30.590 1.00 11.48 453 CYS A CA 1
ATOM 3374 C C . CYS A 1 453 ? -57.699 57.915 29.924 1.00 11.50 453 CYS A C 1
ATOM 3375 O O . CYS A 1 453 ? -58.307 57.259 29.081 1.00 13.84 453 CYS A O 1
ATOM 3378 N N . VAL A 1 454 ? -58.072 59.142 30.281 1.00 11.94 454 VAL A N 1
ATOM 3379 C CA . VAL A 1 454 ? -59.281 59.724 29.715 1.00 12.03 454 VAL A CA 1
ATOM 3380 C C . VAL A 1 454 ? -59.264 61.245 29.772 1.00 11.65 454 VAL A C 1
ATOM 3381 O O . VAL A 1 454 ? -58.652 61.842 30.655 1.00 13.27 454 VAL A O 1
ATOM 3385 N N . ALA A 1 455 ? -59.933 61.854 28.802 1.00 10.57 455 ALA A N 1
ATOM 3386 C CA . ALA A 1 455 ? -60.058 63.307 28.725 1.00 11.01 455 ALA A CA 1
ATOM 3387 C C . ALA A 1 455 ? -61.478 63.617 28.244 1.00 13.43 455 ALA A C 1
ATOM 3388 O O . ALA A 1 455 ? -62.043 62.886 27.433 1.00 14.42 455 ALA A O 1
ATOM 3390 N N . LEU A 1 456 ? -62.029 64.726 28.729 1.00 15.60 456 LEU A N 1
ATOM 3391 C CA . LEU A 1 456 ? -63.381 65.139 28.373 1.00 16.90 456 LEU A CA 1
ATOM 3392 C C . LEU A 1 456 ? -63.257 66.515 27.750 1.00 15.78 456 LEU A C 1
ATOM 3393 O O . LEU A 1 456 ? -62.640 67.395 28.335 1.00 17.16 456 LEU A O 1
ATOM 3398 N N . SER A 1 457 ? -63.822 66.700 26.563 1.00 15.74 457 SER A N 1
ATOM 3399 C CA . SER A 1 457 ? -63.734 67.993 25.903 1.00 15.07 457 SER A CA 1
ATOM 3400 C C . SER A 1 457 ? -64.456 69.045 26.751 1.00 17.47 457 SER A C 1
ATOM 3401 O O . SER A 1 457 ? -65.395 68.739 27.494 1.00 17.68 457 SER A O 1
ATOM 3404 N N . ASN A 1 458 ? -64.006 70.285 26.623 1.00 18.95 458 ASN A N 1
ATOM 3405 C CA . ASN A 1 458 ? -64.555 71.410 27.368 1.00 21.53 458 ASN A CA 1
ATOM 3406 C C . ASN A 1 458 ? -66.074 71.523 27.213 1.00 23.46 458 ASN A C 1
ATOM 3407 O O . ASN A 1 458 ? -66.776 71.835 28.172 1.00 22.10 458 ASN A O 1
ATOM 3412 N N . ASP A 1 459 ? -66.575 71.268 26.008 1.00 23.23 459 ASP A N 1
ATOM 3413 C CA . ASP A 1 459 ? -68.008 71.362 25.748 1.00 22.01 459 ASP A CA 1
ATOM 3414 C C . ASP A 1 459 ? -68.773 70.088 26.104 1.00 22.79 459 ASP A C 1
ATOM 3415 O O . ASP A 1 459 ? -69.969 69.970 25.811 1.00 24.04 459 ASP A O 1
ATOM 3420 N N . LYS A 1 460 ? -68.077 69.142 26.728 1.00 20.15 460 LYS A N 1
ATOM 3421 C CA . LYS A 1 460 ? -68.674 67.888 27.167 1.00 20.96 460 LYS A CA 1
ATOM 3422 C C . LYS A 1 460 ? -69.191 66.986 26.049 1.00 20.80 460 LYS A C 1
ATOM 3423 O O . LYS A 1 460 ? -69.900 66.021 26.323 1.00 21.26 460 LYS A O 1
ATOM 3429 N N . GLN A 1 461 ? -68.856 67.288 24.799 1.00 20.21 461 GLN A N 1
ATOM 3430 C CA . GLN A 1 461 ? -69.329 66.462 23.690 1.00 19.27 461 GLN A CA 1
ATOM 3431 C C . GLN A 1 461 ? -68.482 65.222 23.431 1.00 17.70 461 GLN A C 1
ATOM 3432 O O . GLN A 1 461 ? -68.998 64.194 22.982 1.00 17.20 461 GLN A O 1
ATOM 3438 N N . PHE A 1 462 ? -67.186 65.311 23.714 1.00 16.39 462 PHE A N 1
ATOM 3439 C CA . PHE A 1 462 ? -66.285 64.188 23.459 1.00 16.60 462 PHE A CA 1
ATOM 3440 C C . PHE A 1 462 ? -65.629 63.619 24.709 1.00 15.13 462 PHE A C 1
ATOM 3441 O O . PHE A 1 462 ? -65.335 64.335 25.660 1.00 15.51 462 PHE A O 1
ATOM 3449 N N . VAL A 1 463 ? -65.380 62.317 24.668 1.00 15.70 463 VAL A N 1
ATOM 3450 C CA . VAL A 1 463 ? -64.688 61.610 25.729 1.00 17.44 463 VAL A CA 1
ATOM 3451 C C . VAL A 1 463 ? -63.615 60.826 24.984 1.00 16.47 463 VAL A C 1
ATOM 3452 O O . VAL A 1 463 ? -63.944 60.006 24.122 1.00 16.50 463 VAL A O 1
ATOM 3456 N N . ALA A 1 464 ? -62.345 61.107 25.273 1.00 15.54 464 ALA A N 1
ATOM 3457 C CA . ALA A 1 464 ? -61.243 60.392 24.624 1.00 12.80 464 ALA A CA 1
ATOM 3458 C C . ALA A 1 464 ? -60.640 59.433 25.635 1.00 11.82 464 ALA A C 1
ATOM 3459 O O . ALA A 1 464 ? -60.183 59.857 26.701 1.00 15.34 464 ALA A O 1
ATOM 3461 N N . VAL A 1 465 ? -60.656 58.141 25.309 1.00 11.12 465 VAL A N 1
ATOM 3462 C CA . VAL A 1 465 ? -60.134 57.122 26.204 1.00 12.85 465 VAL A CA 1
ATOM 3463 C C . VAL A 1 465 ? -58.900 56.460 25.592 1.00 15.35 465 VAL A C 1
ATOM 3464 O O . VAL A 1 465 ? -58.991 55.820 24.541 1.00 15.64 465 VAL A O 1
ATOM 3468 N N . GLY A 1 466 ? -57.752 56.632 26.242 1.00 14.52 466 GLY A N 1
ATOM 3469 C CA . GLY A 1 466 ? -56.535 56.013 25.753 1.00 11.93 466 GLY A CA 1
ATOM 3470 C C . GLY A 1 466 ? -56.570 54.555 26.178 1.00 12.19 466 GLY A C 1
ATOM 3471 O O . GLY A 1 466 ? -57.075 54.232 27.261 1.00 14.71 466 GLY A O 1
ATOM 3472 N N . GLY A 1 467 ? -56.032 53.672 25.345 1.00 10.80 467 GLY A N 1
ATOM 3473 C CA . GLY A 1 467 ? -56.060 52.259 25.682 1.00 10.77 467 GLY A CA 1
ATOM 3474 C C . GLY A 1 467 ? -54.726 51.542 25.715 1.00 13.71 467 GLY A C 1
ATOM 3475 O O . GLY A 1 467 ? -53.742 51.981 25.132 1.00 12.97 467 GLY A O 1
ATOM 3476 N N . GLN A 1 468 ? -54.703 50.405 26.398 1.00 13.90 468 GLN A N 1
ATOM 3477 C CA . GLN A 1 468 ? -53.499 49.606 26.489 1.00 13.90 468 GLN A CA 1
ATOM 3478 C C . GLN A 1 468 ? -53.401 48.794 25.195 1.00 16.19 468 GLN A C 1
ATOM 3479 O O . GLN A 1 468 ? -52.515 47.947 25.033 1.00 16.64 468 GLN A O 1
ATOM 3485 N N . ASP A 1 469 ? -54.332 49.074 24.282 1.00 16.04 469 ASP A N 1
ATOM 3486 C CA . ASP A 1 469 ? -54.409 48.431 22.973 1.00 15.05 469 ASP A CA 1
ATOM 3487 C C . ASP A 1 469 ? -53.772 49.339 21.901 1.00 15.89 469 ASP A C 1
ATOM 3488 O O . ASP A 1 469 ? -53.913 49.103 20.703 1.00 16.63 469 ASP A O 1
ATOM 3493 N N . SER A 1 470 ? -53.074 50.372 22.368 1.00 15.09 470 SER A N 1
ATOM 3494 C CA . SER A 1 470 ? -52.393 51.346 21.521 1.00 16.81 470 SER A CA 1
ATOM 3495 C C . SER A 1 470 ? -53.350 52.194 20.683 1.00 19.16 470 SER A C 1
ATOM 3496 O O . SER A 1 470 ? -52.983 52.702 19.626 1.00 18.56 470 SER A O 1
ATOM 3499 N N . LYS A 1 471 ? -54.584 52.341 21.153 1.00 19.05 471 LYS A N 1
ATOM 3500 C CA . LYS A 1 471 ? -55.568 53.145 20.436 1.00 17.66 471 LYS A CA 1
ATOM 3501 C C . LYS A 1 471 ? -56.218 54.192 21.320 1.00 17.18 471 LYS A C 1
ATOM 3502 O O . LYS A 1 471 ? -56.384 53.987 22.519 1.00 16.90 471 LYS A O 1
ATOM 3508 N N . VAL A 1 472 ? -56.573 55.323 20.718 1.00 16.70 472 VAL A N 1
ATOM 3509 C CA . VAL A 1 472 ? -57.291 56.353 21.446 1.00 16.31 472 VAL A CA 1
ATOM 3510 C C . VAL A 1 472 ? -58.715 56.210 20.935 1.00 18.68 472 VAL A C 1
ATOM 3511 O O . VAL A 1 472 ? -58.977 56.411 19.748 1.00 17.98 472 VAL A O 1
ATOM 3515 N N . HIS A 1 473 ? -59.621 55.821 21.821 1.00 15.85 473 HIS A N 1
ATOM 3516 C CA . HIS A 1 473 ? -61.013 55.649 21.450 1.00 14.10 473 HIS A CA 1
ATOM 3517 C C . HIS A 1 473 ? -61.757 56.939 21.773 1.00 15.70 473 HIS A C 1
ATOM 3518 O O . HIS A 1 473 ? -61.875 57.312 22.940 1.00 16.84 473 HIS A O 1
ATOM 3525 N N . VAL A 1 474 ? -62.247 57.622 20.737 1.00 14.56 474 VAL A N 1
ATOM 3526 C CA . VAL A 1 474 ? -62.962 58.882 20.934 1.00 14.39 474 VAL A CA 1
ATOM 3527 C C . VAL A 1 474 ? -64.465 58.643 20.821 1.00 15.46 474 VAL A C 1
ATOM 3528 O O . VAL A 1 474 ? -64.938 58.089 19.829 1.00 12.37 474 VAL A O 1
ATOM 3532 N N . TYR A 1 475 ? -65.206 59.035 21.855 1.00 14.29 475 TYR A N 1
ATOM 3533 C CA . TYR A 1 475 ? -66.649 58.843 21.872 1.00 13.43 475 TYR A CA 1
ATOM 3534 C C . TYR A 1 475 ? -67.415 60.145 21.955 1.00 15.61 475 TYR A C 1
ATOM 3535 O O . TYR A 1 475 ? -66.927 61.133 22.509 1.00 14.69 475 TYR A O 1
ATOM 3544 N N . LYS A 1 476 ? -68.627 60.140 21.398 1.00 17.12 476 LYS A N 1
ATOM 3545 C CA . LYS A 1 476 ? -69.502 61.296 21.496 1.00 18.50 476 LYS A CA 1
ATOM 3546 C C . LYS A 1 476 ? -70.291 60.934 22.744 1.00 20.45 476 LYS A C 1
ATOM 3547 O O . LYS A 1 476 ? -70.732 59.791 22.890 1.00 19.69 476 LYS A O 1
ATOM 3553 N N . LEU A 1 477 ? -70.463 61.883 23.654 1.00 24.33 477 LEU A N 1
ATOM 3554 C CA . LEU A 1 477 ? -71.183 61.594 24.886 1.00 27.22 477 LEU A CA 1
ATOM 3555 C C . LEU A 1 477 ? -72.602 62.136 24.913 1.00 30.40 477 LEU A C 1
ATOM 3556 O O . LEU A 1 477 ? -72.809 63.345 24.937 1.00 32.75 477 LEU A O 1
ATOM 3561 N N . SER A 1 478 ? -73.573 61.228 24.894 1.00 34.49 478 SER A N 1
ATOM 3562 C CA . SER A 1 478 ? -74.985 61.591 24.964 1.00 38.47 478 SER A CA 1
ATOM 3563 C C . SER A 1 478 ? -75.515 61.063 26.290 1.00 39.30 478 SER A C 1
ATOM 3564 O O . SER A 1 478 ? -75.769 59.865 26.434 1.00 41.34 478 SER A O 1
ATOM 3567 N N . GLY A 1 479 ? -75.657 61.962 27.258 1.00 41.09 479 GLY A N 1
ATOM 3568 C CA . GLY A 1 479 ? -76.157 61.583 28.568 1.00 40.97 479 GLY A CA 1
ATOM 3569 C C . GLY A 1 479 ? -75.234 60.687 29.3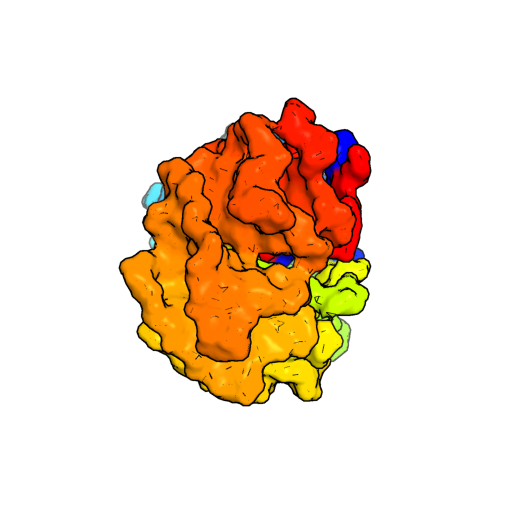73 1.00 39.75 479 GLY A C 1
ATOM 3570 O O . GLY A 1 479 ? -74.161 61.103 29.808 1.00 40.07 479 GLY A O 1
ATOM 3571 N N . ALA A 1 480 ? -75.673 59.451 29.581 1.00 38.97 480 ALA A N 1
ATOM 3572 C CA . ALA A 1 480 ? -74.914 58.459 30.329 1.00 36.12 480 ALA A CA 1
ATOM 3573 C C . ALA A 1 480 ? -74.492 57.371 29.351 1.00 33.22 480 ALA A C 1
ATOM 3574 O O . ALA A 1 480 ? -74.242 56.232 29.736 1.00 33.13 480 ALA A O 1
ATOM 3576 N N . SER A 1 481 ? -74.423 57.736 28.078 1.00 31.12 481 SER A N 1
ATOM 3577 C CA . SER A 1 481 ? -74.050 56.792 27.038 1.00 29.29 481 SER A CA 1
ATOM 3578 C C . SER A 1 481 ? -72.982 57.364 26.117 1.00 25.17 481 SER A C 1
ATOM 3579 O O . SER A 1 481 ? -72.922 58.573 25.888 1.00 22.86 481 SER A O 1
ATOM 3582 N N . VAL A 1 482 ? -72.139 56.480 25.594 1.00 23.36 482 VAL A N 1
ATOM 3583 C CA . VAL A 1 482 ? -71.077 56.876 24.686 1.00 23.15 482 VAL A CA 1
ATOM 3584 C C . VAL A 1 482 ? -71.173 56.080 23.389 1.00 22.95 482 VAL A C 1
ATOM 3585 O O . VAL A 1 482 ? -71.605 54.917 23.382 1.00 24.62 482 VAL A O 1
ATOM 3589 N N . SER A 1 483 ? -70.773 56.719 22.295 1.00 24.40 483 SER A N 1
ATOM 3590 C CA . SER A 1 483 ? -70.780 56.105 20.971 1.00 21.51 483 SER A CA 1
ATOM 3591 C C . SER A 1 483 ? -69.434 56.434 20.340 1.00 17.51 483 SER A C 1
ATOM 3592 O O . SER A 1 483 ? -69.111 57.609 20.163 1.00 14.61 483 SER A O 1
ATOM 3595 N N . GLU A 1 484 ? -68.660 55.411 19.987 1.00 18.34 484 GLU A N 1
ATOM 3596 C CA . GLU A 1 484 ? -67.335 55.630 19.413 1.00 17.57 484 GLU A CA 1
ATOM 3597 C C . GLU A 1 484 ? -67.396 56.207 18.008 1.00 18.58 484 GLU A C 1
ATOM 3598 O O . GLU A 1 484 ? -67.962 55.595 17.102 1.00 20.77 484 GLU A O 1
ATOM 3604 N N . VAL A 1 485 ? -66.808 57.389 17.830 1.00 18.97 485 VAL A N 1
ATOM 3605 C CA . VAL A 1 485 ? -66.814 58.042 16.529 1.00 19.00 485 VAL A CA 1
ATOM 3606 C C . VAL A 1 485 ? -65.464 58.039 15.832 1.00 19.82 485 VAL A C 1
ATOM 3607 O O . VAL A 1 485 ? -65.371 58.379 14.661 1.00 22.40 485 VAL A O 1
ATOM 3611 N N . LYS A 1 486 ? -64.412 57.661 16.545 1.00 17.94 486 LYS A N 1
ATOM 3612 C CA . LYS A 1 486 ? -63.088 57.632 15.940 1.00 16.69 486 LYS A CA 1
ATOM 3613 C C . LYS A 1 486 ? -62.150 56.785 16.777 1.00 17.55 486 LYS A C 1
ATOM 3614 O O . LYS A 1 486 ? -62.182 56.845 18.004 1.00 17.36 486 LYS A O 1
ATOM 3620 N N . THR A 1 487 ? -61.334 55.979 16.107 1.00 16.22 487 THR A N 1
ATOM 3621 C CA . THR A 1 487 ? -60.358 55.140 16.784 1.00 15.91 487 THR A CA 1
ATOM 3622 C C . THR A 1 487 ? -59.025 55.544 16.186 1.00 18.31 487 THR A C 1
ATOM 3623 O O . THR A 1 487 ? -58.795 55.361 14.997 1.00 20.45 487 THR A O 1
ATOM 3627 N N . ILE A 1 488 ? -58.157 56.110 17.013 1.00 18.07 488 ILE A N 1
ATOM 3628 C CA . ILE A 1 488 ? -56.846 56.571 16.566 1.00 18.33 488 ILE A CA 1
ATOM 3629 C C . ILE A 1 488 ? -55.764 55.569 16.944 1.00 19.99 488 ILE A C 1
ATOM 3630 O O . ILE A 1 488 ? -55.687 55.129 18.095 1.00 17.47 488 ILE A O 1
ATOM 3635 N N . VAL A 1 489 ? -54.928 55.214 15.971 1.00 19.25 489 VAL A N 1
ATOM 3636 C CA . VAL A 1 489 ? -53.868 54.239 16.199 1.00 20.59 489 VAL A CA 1
ATOM 3637 C C . VAL A 1 489 ? -52.490 54.841 16.466 1.00 19.67 489 VAL A C 1
ATOM 3638 O O . VAL A 1 489 ? -52.026 55.726 15.739 1.00 20.35 489 VAL A O 1
ATOM 3642 N N . HIS A 1 490 ? -51.860 54.357 17.534 1.00 18.47 490 HIS A N 1
ATOM 3643 C CA . HIS A 1 490 ? -50.519 54.769 17.939 1.00 16.50 490 HIS A CA 1
ATOM 3644 C C . HIS A 1 490 ? -49.615 53.545 17.842 1.00 17.32 490 HIS A C 1
ATOM 3645 O O . HIS A 1 490 ? -50.100 52.412 17.721 1.00 18.35 490 HIS A O 1
ATOM 3652 N N . PRO A 1 491 ? -48.289 53.755 17.903 1.00 19.79 491 PRO A N 1
ATOM 3653 C CA . PRO A 1 491 ? -47.282 52.690 17.824 1.00 21.94 491 PRO A CA 1
ATOM 3654 C C . PRO A 1 491 ? -47.167 51.870 19.111 1.00 22.23 491 PRO A C 1
ATOM 3655 O O . PRO A 1 491 ? -46.581 50.778 19.110 1.00 23.91 491 PRO A O 1
ATOM 3659 N N . ALA A 1 492 ? -47.708 52.404 20.204 1.00 20.90 492 ALA A N 1
ATOM 3660 C CA . ALA A 1 492 ? -47.650 51.745 21.501 1.00 20.10 492 ALA A CA 1
ATOM 3661 C C . ALA A 1 492 ? -48.811 52.176 22.388 1.00 20.06 492 ALA A C 1
ATOM 3662 O O . ALA A 1 492 ? -49.626 53.006 21.990 1.00 16.62 492 ALA A O 1
ATOM 3664 N N . GLU A 1 493 ? -48.875 51.604 23.587 1.00 19.52 493 GLU A N 1
ATOM 3665 C CA . GLU A 1 493 ? -49.945 51.900 24.538 1.00 17.51 493 GLU A CA 1
ATOM 3666 C C . GLU A 1 493 ? -50.072 53.386 24.866 1.00 15.10 493 GLU A C 1
ATOM 3667 O O . GLU A 1 493 ? -49.076 54.068 25.048 1.00 14.72 493 GLU A O 1
ATOM 3673 N N . ILE A 1 494 ? -51.304 53.875 24.954 1.00 12.37 494 ILE A N 1
ATOM 3674 C CA . ILE A 1 494 ? -51.523 55.287 25.267 1.00 12.05 494 ILE A CA 1
ATOM 3675 C C . ILE A 1 494 ? -51.244 55.522 26.753 1.00 11.70 494 ILE A C 1
ATOM 3676 O O . ILE A 1 494 ? -51.615 54.703 27.599 1.00 14.35 494 ILE A O 1
ATOM 3681 N N . THR A 1 495 ? -50.607 56.643 27.083 1.00 12.53 495 THR A N 1
ATOM 3682 C CA . THR A 1 495 ? -50.293 56.940 28.473 1.00 14.10 495 THR A CA 1
ATOM 3683 C C . THR A 1 495 ? -51.036 58.162 29.030 1.00 13.84 495 THR A C 1
ATOM 3684 O O . THR A 1 495 ? -51.295 58.241 30.220 1.00 14.57 495 THR A O 1
ATOM 3688 N N . SER A 1 496 ? -51.372 59.120 28.175 1.00 12.31 496 SER A N 1
ATOM 3689 C CA . SER A 1 496 ? -52.137 60.286 28.625 1.00 14.10 496 SER A CA 1
ATOM 3690 C C . SER A 1 496 ? -52.815 60.964 27.439 1.00 15.60 496 SER A C 1
ATOM 3691 O O . SER A 1 496 ? -52.383 60.812 26.302 1.00 16.44 496 SER A O 1
ATOM 3694 N N . VAL A 1 497 ? -53.890 61.697 27.720 1.00 15.55 497 VAL A N 1
ATOM 3695 C CA . VAL A 1 497 ? -54.648 62.417 26.701 1.00 14.75 497 VAL A CA 1
ATOM 3696 C C . VAL A 1 497 ? -55.177 63.721 27.269 1.00 15.12 497 VAL A C 1
ATOM 3697 O O . VAL A 1 497 ? -55.403 63.844 28.476 1.00 16.24 497 VAL A O 1
ATOM 3701 N N . ALA A 1 498 ? -55.414 64.678 26.385 1.00 13.81 498 ALA A N 1
ATOM 3702 C CA . ALA A 1 498 ? -55.930 65.974 26.802 1.00 13.87 498 ALA A CA 1
ATOM 3703 C C . ALA A 1 498 ? -56.509 66.745 25.616 1.00 15.16 498 ALA A C 1
ATOM 3704 O O . ALA A 1 498 ? -55.959 66.702 24.518 1.00 15.05 498 ALA A O 1
ATOM 3706 N N . PHE A 1 499 ? -57.625 67.435 25.858 1.00 15.34 499 PHE A N 1
ATOM 3707 C CA . PHE A 1 499 ? -58.267 68.276 24.854 1.00 15.93 499 PHE A CA 1
ATOM 3708 C C . PHE A 1 499 ? -57.888 69.710 25.200 1.00 16.81 499 PHE A C 1
ATOM 3709 O O . PHE A 1 499 ? -57.807 70.048 26.382 1.00 17.44 499 PHE A O 1
ATOM 3717 N N . SER A 1 500 ? -57.650 70.548 24.192 1.00 16.51 500 SER A N 1
ATOM 3718 C CA . SER A 1 500 ? -57.356 71.952 24.462 1.00 16.78 500 SER A CA 1
ATOM 3719 C C . SER A 1 500 ? -58.695 72.555 24.906 1.00 18.26 500 SER A C 1
ATOM 3720 O O . SER A 1 500 ? -59.764 72.052 24.537 1.00 18.25 500 SER A O 1
ATOM 3723 N N . ASN A 1 501 ? -58.659 73.618 25.708 1.00 18.10 501 ASN A N 1
ATOM 3724 C CA . ASN A 1 501 ? -59.902 74.216 26.188 1.00 19.14 501 ASN A CA 1
ATOM 3725 C C . ASN A 1 501 ? -60.849 74.677 25.081 1.00 19.33 501 ASN A C 1
ATOM 3726 O O . ASN A 1 501 ? -62.060 74.666 25.268 1.00 20.35 501 ASN A O 1
ATOM 3731 N N . ASN A 1 502 ? -60.317 75.078 23.931 1.00 19.10 502 ASN A N 1
ATOM 3732 C CA . ASN A 1 502 ? -61.188 75.531 22.849 1.00 17.94 502 ASN A CA 1
ATOM 3733 C C . ASN A 1 502 ? -61.677 74.401 21.949 1.00 18.49 502 ASN A C 1
ATOM 3734 O O . ASN A 1 502 ? -62.342 74.640 20.949 1.00 19.17 502 ASN A O 1
ATOM 3739 N N . GLY A 1 503 ? -61.358 73.165 22.318 1.00 16.45 503 GLY A N 1
ATOM 3740 C CA . GLY A 1 503 ? -61.794 72.026 21.526 1.00 17.10 503 GLY A CA 1
ATOM 3741 C C . GLY A 1 503 ? -61.137 71.879 20.166 1.00 19.03 503 GLY A C 1
ATOM 3742 O O . GLY A 1 503 ? -61.529 71.010 19.379 1.00 20.25 503 GLY A O 1
ATOM 3743 N N . ALA A 1 504 ? -60.133 72.699 19.882 1.00 18.65 504 ALA A N 1
ATOM 3744 C CA . ALA A 1 504 ? -59.456 72.617 18.599 1.00 18.42 504 ALA A CA 1
ATOM 3745 C C . ALA A 1 504 ? -58.609 71.346 18.455 1.00 18.47 504 ALA A C 1
ATOM 3746 O O . ALA A 1 504 ? -58.585 70.724 17.383 1.00 16.00 504 ALA A O 1
ATOM 3748 N N . PHE A 1 505 ? -57.928 70.958 19.533 1.00 15.92 505 PHE A N 1
ATOM 3749 C CA . PHE A 1 505 ? -57.041 69.797 19.493 1.00 14.32 505 PHE A CA 1
ATOM 3750 C C . PHE A 1 505 ? -57.230 68.744 20.581 1.00 13.32 505 PHE A C 1
ATOM 3751 O O . PHE A 1 505 ? -57.714 69.017 21.688 1.00 14.58 505 PHE A O 1
ATOM 3759 N N . LEU A 1 506 ? -56.844 67.523 20.224 1.00 11.93 506 LEU A N 1
ATOM 3760 C CA . LEU A 1 506 ? -56.821 66.396 21.151 1.00 12.53 506 LEU A CA 1
ATOM 3761 C C . LEU A 1 506 ? -55.367 65.929 21.057 1.00 15.27 506 LEU A C 1
ATOM 3762 O O . LEU A 1 506 ? -54.830 65.802 19.958 1.00 16.53 506 LEU A O 1
ATOM 3767 N N . VAL A 1 507 ? -54.711 65.699 22.184 1.00 14.19 507 VAL A N 1
ATOM 3768 C CA . VAL A 1 507 ? -53.341 65.216 22.114 1.00 13.05 507 VAL A CA 1
ATOM 3769 C C . VAL A 1 507 ? -53.256 63.916 22.901 1.00 12.86 507 VAL A C 1
ATOM 3770 O O . VAL A 1 507 ? -53.929 63.763 23.918 1.00 13.14 507 VAL A O 1
ATOM 3774 N N . ALA A 1 508 ? -52.453 62.978 22.412 1.00 12.04 508 ALA A N 1
ATOM 3775 C CA . ALA A 1 508 ? -52.256 61.697 23.100 1.00 11.38 508 ALA A CA 1
ATOM 3776 C C . ALA A 1 508 ? -50.758 61.380 23.136 1.00 13.88 508 ALA A C 1
ATOM 3777 O O . ALA A 1 508 ? -50.030 61.676 22.187 1.00 13.65 508 ALA A O 1
ATOM 3779 N N . THR A 1 509 ? -50.295 60.800 24.236 1.00 13.15 509 THR A N 1
ATOM 3780 C CA . THR A 1 509 ? -48.892 60.422 24.348 1.00 14.45 509 THR A CA 1
ATOM 3781 C C . THR A 1 509 ? -48.885 58.895 24.513 1.00 15.39 509 THR A C 1
ATOM 3782 O O . THR A 1 509 ? -49.899 58.316 24.909 1.00 13.78 509 THR A O 1
ATOM 3786 N N . ASP A 1 510 ? -47.760 58.250 24.219 1.00 13.94 510 ASP A N 1
ATOM 3787 C CA . ASP A 1 510 ? -47.697 56.789 24.347 1.00 17.59 510 ASP A CA 1
ATOM 3788 C C . ASP A 1 510 ? -46.367 56.250 24.884 1.00 20.14 510 ASP A C 1
ATOM 3789 O O . ASP A 1 510 ? -45.402 56.996 25.061 1.00 21.19 510 ASP A O 1
ATOM 3794 N N . GLN A 1 511 ? -46.323 54.947 25.147 1.00 21.68 511 GLN A N 1
ATOM 3795 C CA . GLN A 1 511 ? -45.116 54.345 25.696 1.00 26.98 511 GLN A CA 1
ATOM 3796 C C . GLN A 1 511 ? -43.902 54.344 24.781 1.00 27.81 511 GLN A C 1
ATOM 3797 O O . GLN A 1 511 ? -42.796 54.029 25.225 1.00 29.35 511 GLN A O 1
ATOM 3803 N N . SER A 1 512 ? -44.091 54.693 23.513 1.00 28.22 512 SER A N 1
ATOM 3804 C CA . SER A 1 512 ? -42.963 54.735 22.587 1.00 27.05 512 SER A CA 1
ATOM 3805 C C . SER A 1 512 ? -42.307 56.111 22.638 1.00 26.20 512 SER A C 1
ATOM 3806 O O . SER A 1 512 ? -41.463 56.429 21.798 1.00 29.20 512 SER A O 1
ATOM 3809 N N . ARG A 1 513 ? -42.713 56.915 23.622 1.00 23.60 513 ARG A N 1
ATOM 3810 C CA . ARG A 1 513 ? -42.181 58.264 23.849 1.00 22.59 513 ARG A CA 1
ATOM 3811 C C . ARG A 1 513 ? -42.688 59.318 22.876 1.00 21.79 513 ARG A C 1
ATOM 3812 O O . ARG A 1 513 ? -42.111 60.408 22.769 1.00 23.70 513 ARG A O 1
ATOM 3820 N N . LYS A 1 514 ? -43.774 59.014 22.182 1.00 20.73 514 LYS A N 1
ATOM 3821 C CA . LYS A 1 514 ? -44.315 59.950 21.209 1.00 19.86 514 LYS A CA 1
ATOM 3822 C C . LYS A 1 514 ? -45.468 60.806 21.740 1.00 17.05 514 LYS A C 1
ATOM 3823 O O . LYS A 1 514 ? -46.229 60.374 22.609 1.00 17.34 514 LYS A O 1
ATOM 3829 N N . VAL A 1 515 ? -45.563 62.033 21.217 1.00 15.34 515 VAL A N 1
ATOM 3830 C CA . VAL A 1 515 ? -46.609 63.000 21.569 1.00 15.18 515 VAL A CA 1
ATOM 3831 C C . VAL A 1 515 ? -47.278 63.346 20.243 1.00 13.88 515 VAL A C 1
ATOM 3832 O O . VAL A 1 515 ? -46.625 63.854 19.335 1.00 12.79 515 VAL A O 1
ATOM 3836 N N . ILE A 1 516 ? -48.571 63.077 20.128 1.00 12.69 516 ILE A N 1
ATOM 3837 C CA . ILE A 1 516 ? -49.266 63.312 18.873 1.00 12.68 516 ILE A CA 1
ATOM 3838 C C . ILE A 1 516 ? -50.566 64.087 18.989 1.00 11.78 516 ILE A C 1
ATOM 3839 O O . ILE A 1 516 ? -51.512 63.639 19.630 1.00 12.84 516 ILE A O 1
ATOM 3844 N N . PRO A 1 517 ? -50.621 65.279 18.370 1.00 12.48 517 PRO A N 1
ATOM 3845 C CA . PRO A 1 517 ? -51.822 66.107 18.406 1.00 12.00 517 PRO A CA 1
ATOM 3846 C C . PRO A 1 517 ? -52.701 65.868 17.184 1.00 14.35 517 PRO A C 1
ATOM 3847 O O . PRO A 1 517 ? -52.187 65.613 16.095 1.00 12.20 517 PRO A O 1
ATOM 3851 N N . TYR A 1 518 ? -54.009 65.992 17.374 1.00 14.63 518 TYR A N 1
ATOM 3852 C CA . TYR A 1 518 ? -54.992 65.782 16.312 1.00 14.93 518 TYR A CA 1
ATOM 3853 C C . TYR A 1 518 ? -55.958 66.948 16.197 1.00 16.33 518 TYR A C 1
ATOM 3854 O O . TYR A 1 518 ? -56.320 67.566 17.197 1.00 16.64 518 TYR A O 1
ATOM 3863 N N . SER A 1 519 ? -56.383 67.228 14.970 1.00 17.44 519 SER A N 1
ATOM 3864 C CA . SER A 1 519 ? -57.329 68.305 14.709 1.00 18.78 519 SER A CA 1
ATOM 3865 C C . SER A 1 519 ? -58.742 67.749 14.884 1.00 19.78 519 SER A C 1
ATOM 3866 O O . SER A 1 519 ? -59.208 66.905 14.104 1.00 19.71 519 SER A O 1
ATOM 3869 N N . VAL A 1 520 ? -59.416 68.202 15.930 1.00 19.46 520 VAL A N 1
ATOM 3870 C CA . VAL A 1 520 ? -60.766 67.744 16.227 1.00 21.50 520 VAL A CA 1
ATOM 3871 C C . VAL A 1 520 ? -61.755 67.992 15.096 1.00 21.81 520 VAL A C 1
ATOM 3872 O O . VAL A 1 520 ? -62.526 67.107 14.732 1.00 23.42 520 VAL A O 1
ATOM 3876 N N . ALA A 1 521 ? -61.730 69.199 14.551 1.00 22.53 521 ALA A N 1
ATOM 3877 C CA . ALA A 1 521 ? -62.638 69.572 13.481 1.00 24.24 521 ALA A CA 1
ATOM 3878 C C . ALA A 1 521 ? -62.430 68.753 12.225 1.00 27.66 521 ALA A C 1
ATOM 3879 O O . ALA A 1 521 ? -63.352 68.612 11.416 1.00 29.31 521 ALA A O 1
ATOM 3881 N N . ASN A 1 522 ? -61.226 68.213 12.059 1.00 29.32 522 ASN A N 1
ATOM 3882 C CA . ASN A 1 522 ? -60.923 67.421 10.872 1.00 30.31 522 ASN A CA 1
ATOM 3883 C C . ASN A 1 522 ? -60.903 65.921 11.132 1.00 30.04 522 ASN A C 1
ATOM 3884 O O . ASN A 1 522 ? -59.946 65.231 10.801 1.00 29.57 522 ASN A O 1
ATOM 3889 N N . ASN A 1 523 ? -61.958 65.441 11.772 1.00 29.57 523 ASN A N 1
ATOM 3890 C CA . ASN A 1 523 ? -62.112 64.027 12.091 1.00 30.89 523 ASN A CA 1
ATOM 3891 C C . ASN A 1 523 ? -60.875 63.464 12.778 1.00 30.48 523 ASN A C 1
ATOM 3892 O O . ASN A 1 523 ? -60.454 62.331 12.518 1.00 28.22 523 ASN A O 1
ATOM 3897 N N . PHE A 1 524 ? -60.286 64.275 13.648 1.00 27.75 524 PHE A N 1
ATOM 3898 C CA . PHE A 1 524 ? -59.118 63.863 14.406 1.00 26.62 524 PHE A CA 1
ATOM 3899 C C . PHE A 1 524 ? -57.919 63.440 13.566 1.00 26.99 524 PHE A C 1
ATOM 3900 O O . PHE A 1 524 ? -57.196 62.513 13.930 1.00 27.10 524 PHE A O 1
ATOM 3908 N N . GLU A 1 525 ? -57.701 64.115 12.441 1.00 25.93 525 GLU A N 1
ATOM 3909 C CA . GLU A 1 525 ? -56.548 63.802 11.608 1.00 25.41 525 GLU A CA 1
ATOM 3910 C C . GLU A 1 525 ? -55.338 64.405 12.303 1.00 21.69 525 GLU A C 1
ATOM 3911 O O . GLU A 1 525 ? -55.480 65.259 13.184 1.00 20.28 525 GLU A O 1
ATOM 3917 N N . LEU A 1 526 ? -54.150 63.966 11.913 1.00 20.44 526 LEU A N 1
ATOM 3918 C CA . LEU A 1 526 ? -52.920 64.501 12.493 1.00 17.80 526 LEU A CA 1
ATOM 3919 C C . LEU A 1 526 ? -52.933 66.019 12.346 1.00 18.95 526 LEU A C 1
ATOM 3920 O O . LEU A 1 526 ? -53.266 66.538 11.279 1.00 20.43 526 LEU A O 1
ATOM 3925 N N . ALA A 1 527 ? -52.581 66.731 13.411 1.00 17.35 527 ALA A N 1
ATOM 3926 C CA . ALA A 1 527 ? -52.561 68.196 13.365 1.00 17.00 527 ALA A CA 1
ATOM 3927 C C . ALA A 1 527 ? -51.317 68.665 12.619 1.00 14.77 527 ALA A C 1
ATOM 3928 O O . ALA A 1 527 ? -51.280 69.767 12.055 1.00 16.93 527 ALA A O 1
ATOM 3930 N N . HIS A 1 528 ? -50.281 67.840 12.650 1.00 17.66 528 HIS A N 1
ATOM 3931 C CA . HIS A 1 528 ? -49.047 68.130 11.925 1.00 17.91 528 HIS A CA 1
ATOM 3932 C C . HIS A 1 528 ? -48.346 66.801 11.725 1.00 17.31 528 HIS A C 1
ATOM 3933 O O . HIS A 1 528 ? -48.720 65.801 12.352 1.00 18.50 528 HIS A O 1
ATOM 3940 N N . THR A 1 529 ? -47.340 66.775 10.862 1.00 17.86 529 THR A N 1
ATOM 3941 C CA . THR A 1 529 ? -46.649 65.517 10.594 1.00 20.56 529 THR A CA 1
ATOM 3942 C C . THR A 1 529 ? -45.238 65.434 11.148 1.00 19.85 529 THR A C 1
ATOM 3943 O O . THR A 1 529 ? -44.465 64.552 10.768 1.00 21.54 529 THR A O 1
ATOM 3947 N N . ASN A 1 530 ? -44.890 66.343 12.046 1.00 19.21 530 ASN A N 1
ATOM 3948 C CA . ASN A 1 530 ? -43.560 66.311 12.629 1.00 17.49 530 ASN A CA 1
ATOM 3949 C C . ASN A 1 530 ? -43.484 65.229 13.691 1.00 17.60 530 ASN A C 1
ATOM 3950 O O . ASN A 1 530 ? -44.489 64.880 14.299 1.00 16.29 530 ASN A O 1
ATOM 3955 N N . SER 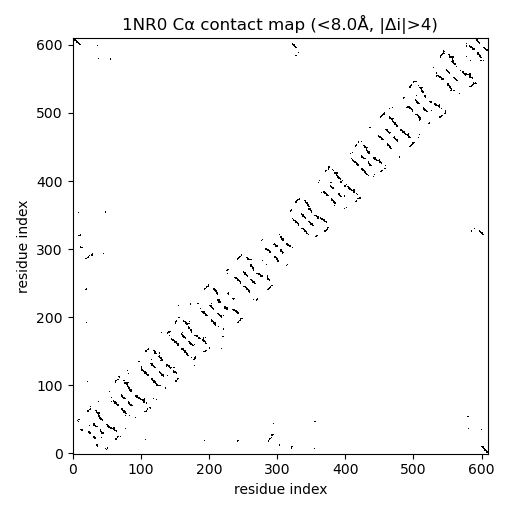A 1 531 ? -42.283 64.714 13.921 1.00 15.50 531 SER A N 1
ATOM 3956 C CA . SER A 1 531 ? -42.100 63.654 14.901 1.00 17.21 531 SER A CA 1
ATOM 3957 C C . SER A 1 531 ? -41.781 64.237 16.271 1.00 17.57 531 SER A C 1
ATOM 3958 O O . SER A 1 531 ? -40.658 64.647 16.528 1.00 16.99 531 SER A O 1
ATOM 3961 N N . TRP A 1 532 ? -42.778 64.281 17.145 1.00 17.29 532 TRP A N 1
ATOM 3962 C CA . TRP A 1 532 ? -42.560 64.821 18.484 1.00 16.34 532 TRP A CA 1
ATOM 3963 C C . TRP A 1 532 ? -42.144 63.696 19.418 1.00 16.07 532 TRP A C 1
ATOM 3964 O O . TRP A 1 532 ? -42.882 63.300 20.325 1.00 17.23 532 TRP A O 1
ATOM 3975 N N . THR A 1 533 ? -40.927 63.223 19.168 1.00 15.57 533 THR A N 1
ATOM 3976 C CA . THR A 1 533 ? -40.291 62.129 19.890 1.00 14.78 533 THR A CA 1
ATOM 3977 C C . THR A 1 533 ? -38.984 62.623 20.522 1.00 14.85 533 THR A C 1
ATOM 3978 O O . THR A 1 533 ? -37.900 62.175 20.155 1.00 15.76 533 THR A O 1
ATOM 3982 N N . PHE A 1 534 ? -39.083 63.562 21.458 1.00 14.47 534 PHE A N 1
ATOM 3983 C CA . PHE A 1 534 ? -37.898 64.097 22.117 1.00 14.67 534 PHE A CA 1
ATOM 3984 C C . PHE A 1 534 ? -37.663 63.489 23.500 1.00 17.68 534 PHE A C 1
ATOM 3985 O O . PHE A 1 534 ? -36.538 63.501 24.011 1.00 16.64 534 PHE A O 1
ATOM 3993 N N . HIS A 1 535 ? -38.719 62.966 24.115 1.00 16.27 535 HIS A N 1
ATOM 3994 C CA . HIS A 1 535 ? -38.570 62.298 25.405 1.00 16.97 535 HIS A CA 1
ATOM 3995 C C . HIS A 1 535 ? -37.770 61.023 25.161 1.00 16.04 535 HIS A C 1
ATOM 3996 O O . HIS A 1 535 ? -37.881 60.422 24.094 1.00 15.37 535 HIS A O 1
ATOM 4003 N N . THR A 1 536 ? -36.975 60.615 26.145 1.00 15.51 536 THR A N 1
ATOM 4004 C CA . THR A 1 536 ? -36.157 59.406 26.018 1.00 16.71 536 THR A CA 1
ATOM 4005 C C . THR A 1 536 ? -36.688 58.248 26.847 1.00 17.58 536 THR A C 1
ATOM 4006 O O . THR A 1 536 ? -36.026 57.206 26.985 1.00 18.57 536 THR A O 1
ATOM 4010 N N . ALA A 1 537 ? -37.885 58.429 27.397 1.00 18.67 537 ALA A N 1
ATOM 4011 C CA . ALA A 1 537 ? -38.535 57.396 28.201 1.00 18.02 537 ALA A CA 1
ATOM 4012 C C . ALA A 1 537 ? -40.033 57.670 28.175 1.00 16.85 537 ALA A C 1
ATOM 4013 O O . ALA A 1 537 ? -40.463 58.744 27.744 1.00 16.06 537 ALA A O 1
ATOM 4015 N N . LYS A 1 538 ? -40.814 56.696 28.637 1.00 17.75 538 LYS A N 1
ATOM 4016 C CA . LYS A 1 538 ? -42.268 56.787 28.681 1.00 16.15 538 LYS A CA 1
ATOM 4017 C C . LYS A 1 538 ? -42.780 58.164 29.102 1.00 14.75 538 LYS A C 1
ATOM 4018 O O . LYS A 1 538 ? -42.313 58.742 30.079 1.00 15.75 538 LYS A O 1
ATOM 4024 N N . VAL A 1 539 ? -43.742 58.674 28.350 1.00 13.53 539 VAL A N 1
ATOM 4025 C CA . VAL A 1 539 ? -44.355 59.963 28.665 1.00 14.46 539 VAL A CA 1
ATOM 4026 C C . VAL A 1 539 ? -45.441 59.619 29.683 1.00 12.66 539 VAL A C 1
ATOM 4027 O O . VAL A 1 539 ? -46.253 58.709 29.462 1.00 12.27 539 VAL A O 1
ATOM 4031 N N . ALA A 1 540 ? -45.462 60.347 30.792 1.00 14.79 540 ALA A N 1
ATOM 4032 C CA . ALA A 1 540 ? -46.414 60.073 31.861 1.00 13.39 540 ALA A CA 1
ATOM 4033 C C . ALA A 1 540 ? -47.642 60.967 31.915 1.00 13.73 540 ALA A C 1
ATOM 4034 O O . ALA A 1 540 ? -48.683 60.555 32.413 1.00 16.00 540 ALA A O 1
ATOM 4036 N N . CYS A 1 541 ? -47.529 62.195 31.419 1.00 13.20 541 CYS A N 1
ATOM 4037 C CA . CYS A 1 541 ? -48.652 63.117 31.506 1.00 13.48 541 CYS A CA 1
ATOM 4038 C C . CYS A 1 541 ? -48.591 64.203 30.443 1.00 12.57 541 CYS A C 1
ATOM 4039 O O . CYS A 1 541 ? -47.543 64.438 29.832 1.00 11.38 541 CYS A O 1
ATOM 4042 N N . VAL A 1 542 ? -49.726 64.857 30.233 1.00 13.41 542 VAL A N 1
ATOM 4043 C CA . VAL A 1 542 ? -49.798 65.948 29.261 1.00 14.61 542 VAL A CA 1
ATOM 4044 C C . VAL A 1 542 ? -50.834 66.971 29.701 1.00 13.62 542 VAL A C 1
ATOM 4045 O O . VAL A 1 542 ? -51.803 66.642 30.385 1.00 14.97 542 VAL A O 1
ATOM 4049 N N . SER A 1 543 ? -50.627 68.225 29.314 1.00 12.05 543 SER A N 1
ATOM 4050 C CA . SER A 1 543 ? -51.562 69.273 29.680 1.00 15.35 543 SER A CA 1
ATOM 4051 C C . SER A 1 543 ? -51.445 70.452 28.728 1.00 13.41 543 SER A C 1
ATOM 4052 O O . SER A 1 543 ? -50.343 70.796 28.286 1.00 13.42 543 SER A O 1
ATOM 4055 N N . TRP A 1 544 ? -52.586 71.060 28.414 1.00 12.56 544 TRP A N 1
ATOM 4056 C CA . TRP A 1 544 ? -52.614 72.203 27.510 1.00 12.04 544 TRP A CA 1
ATOM 4057 C C . TRP A 1 544 ? -52.546 73.552 28.208 1.00 11.95 544 TRP A C 1
ATOM 4058 O O . TRP A 1 544 ? -53.114 73.737 29.283 1.00 13.18 544 TRP A O 1
ATOM 4069 N N . SER A 1 545 ? -51.844 74.483 27.577 1.00 11.57 545 SER A N 1
ATOM 4070 C CA . SER A 1 545 ? -51.783 75.855 28.081 1.00 12.54 545 SER A CA 1
ATOM 4071 C C . SER A 1 545 ? -53.160 76.456 27.810 1.00 17.53 545 SER A C 1
ATOM 4072 O O . SER A 1 545 ? -53.860 76.034 26.895 1.00 16.17 545 SER A O 1
ATOM 4075 N N . PRO A 1 546 ? -53.557 77.478 28.585 1.00 19.56 546 PRO A N 1
ATOM 4076 C CA . PRO A 1 546 ? -54.870 78.085 28.360 1.00 19.15 546 PRO A CA 1
ATOM 4077 C C . PRO A 1 546 ? -54.956 78.740 26.979 1.00 18.54 546 PRO A C 1
ATOM 4078 O O . PRO A 1 546 ? -56.055 79.020 26.500 1.00 17.87 546 PRO A O 1
ATOM 4082 N N . ASP A 1 547 ? -53.809 78.993 26.345 1.00 16.50 547 ASP A N 1
ATOM 4083 C CA . ASP A 1 547 ? -53.836 79.625 25.030 1.00 15.58 547 ASP A CA 1
ATOM 4084 C C . ASP A 1 547 ? -54.172 78.683 23.882 1.00 14.86 547 ASP A C 1
ATOM 4085 O O . ASP A 1 547 ? -54.203 79.096 22.734 1.00 17.58 547 ASP A O 1
ATOM 4090 N N . ASN A 1 548 ? -54.435 77.422 24.206 1.00 15.51 548 ASN A N 1
ATOM 4091 C CA . ASN A 1 548 ? -54.815 76.429 23.197 1.00 17.44 548 ASN A CA 1
ATOM 4092 C C . ASN A 1 548 ? -53.771 76.208 22.111 1.00 18.44 548 ASN A C 1
ATOM 4093 O O . ASN A 1 548 ? -54.090 75.661 21.048 1.00 20.08 548 ASN A O 1
ATOM 4098 N N . VAL A 1 549 ? -52.523 76.592 22.384 1.00 16.85 549 VAL A N 1
ATOM 4099 C CA . VAL A 1 549 ? -51.444 76.447 21.408 1.00 15.57 549 VAL A CA 1
ATOM 4100 C C . VAL A 1 549 ? -50.216 75.708 21.942 1.00 15.34 549 VAL A C 1
ATOM 4101 O O . VAL A 1 549 ? -49.569 74.934 21.223 1.00 14.36 549 VAL A O 1
ATOM 4105 N N . ARG A 1 550 ? -49.869 75.960 23.192 1.00 15.80 550 ARG A N 1
ATOM 4106 C CA . ARG A 1 550 ? -48.719 75.284 23.767 1.00 14.04 550 ARG A CA 1
ATOM 4107 C C . ARG A 1 550 ? -49.223 74.174 24.666 1.00 13.91 550 ARG A C 1
ATOM 4108 O O . ARG A 1 550 ? -50.374 74.192 25.120 1.00 13.96 550 ARG A O 1
ATOM 4116 N N . LEU A 1 551 ? -48.367 73.191 24.893 1.00 11.89 551 LEU A N 1
ATOM 4117 C CA . LEU A 1 551 ? -48.722 72.078 25.759 1.00 10.82 551 LEU A CA 1
ATOM 4118 C C . LEU A 1 551 ? -47.436 71.588 26.390 1.00 14.11 551 LEU A C 1
ATOM 4119 O O . LEU A 1 551 ? -46.336 71.894 25.910 1.00 14.34 551 LEU A O 1
ATOM 4124 N N . ALA A 1 552 ? -47.576 70.815 27.460 1.00 13.32 552 ALA A N 1
ATOM 4125 C CA . ALA A 1 552 ? -46.416 70.309 28.163 1.00 10.70 552 ALA A CA 1
ATOM 4126 C C . ALA A 1 552 ? -46.607 68.839 28.494 1.00 9.53 552 ALA A C 1
ATOM 4127 O O . ALA A 1 552 ? -47.736 68.369 28.690 1.00 11.59 552 ALA A O 1
ATOM 4129 N N . THR A 1 553 ? -45.487 68.136 28.541 1.00 8.82 553 THR A N 1
ATOM 4130 C CA . THR A 1 553 ? -45.492 66.722 28.894 1.00 8.88 553 THR A CA 1
ATOM 4131 C C . THR A 1 553 ? -44.453 66.456 29.967 1.00 10.90 553 THR A C 1
ATOM 4132 O O . THR A 1 553 ? -43.442 67.141 30.042 1.00 12.42 553 THR A O 1
ATOM 4136 N N . GLY A 1 554 ? -44.727 65.452 30.798 1.00 12.10 554 GLY A N 1
ATOM 4137 C CA . GLY A 1 554 ? -43.817 65.061 31.855 1.00 11.05 554 GLY A CA 1
ATOM 4138 C C . GLY A 1 554 ? -43.497 63.619 31.542 1.00 9.38 554 GLY A C 1
ATOM 4139 O O . GLY A 1 554 ? -44.363 62.884 31.064 1.00 11.69 554 GLY A O 1
ATOM 4140 N N . SER A 1 555 ? -42.266 63.214 31.816 1.00 10.17 555 SER A N 1
ATOM 4141 C CA . SER A 1 555 ? -41.825 61.858 31.481 1.00 9.75 555 SER A CA 1
ATOM 4142 C C . SER A 1 555 ? -40.986 61.167 32.547 1.00 9.85 555 SER A C 1
ATOM 4143 O O . SER A 1 555 ? -40.449 61.791 33.446 1.00 13.93 555 SER A O 1
ATOM 4146 N N . LEU A 1 556 ? -40.871 59.848 32.411 1.00 9.73 556 LEU A N 1
ATOM 4147 C CA . LEU A 1 556 ? -40.042 59.073 33.286 1.00 11.51 556 LEU A CA 1
ATOM 4148 C C . LEU A 1 556 ? -38.592 59.452 33.030 1.00 13.50 556 LEU A C 1
ATOM 4149 O O . LEU A 1 556 ? -37.715 59.050 33.788 1.00 13.54 556 LEU A O 1
ATOM 4154 N N . ASP A 1 557 ? -38.327 60.219 31.965 1.00 13.96 557 ASP A N 1
ATOM 4155 C CA . ASP A 1 557 ? -36.944 60.608 31.682 1.00 13.60 557 ASP A CA 1
ATOM 4156 C C . ASP A 1 557 ? -36.478 61.808 32.531 1.00 13.76 557 ASP A C 1
ATOM 4157 O O . ASP A 1 557 ? -35.372 62.326 32.361 1.00 14.23 557 ASP A O 1
ATOM 4162 N N . ASN A 1 558 ? -37.341 62.196 33.468 1.00 13.72 558 ASN A N 1
ATOM 4163 C CA . ASN A 1 558 ? -37.086 63.271 34.430 1.00 11.94 558 ASN A CA 1
ATOM 4164 C C . ASN A 1 558 ? -37.348 64.655 33.879 1.00 11.86 558 ASN A C 1
ATOM 4165 O O . ASN A 1 558 ? -37.185 65.644 34.602 1.00 12.04 558 ASN A O 1
ATOM 4170 N N . SER A 1 559 ? -37.756 64.749 32.623 1.00 12.18 559 SER A N 1
ATOM 4171 C CA . SER A 1 559 ? -37.960 66.082 32.052 1.00 10.62 559 SER A CA 1
ATOM 4172 C C . SER A 1 559 ? -39.392 66.516 31.836 1.00 9.77 559 SER A C 1
ATOM 4173 O O . SER A 1 559 ? -40.331 65.720 31.887 1.00 10.86 559 SER A O 1
ATOM 4176 N N . VAL A 1 560 ? -39.536 67.819 31.597 1.00 11.38 560 VAL A N 1
ATOM 4177 C CA . VAL A 1 560 ? -40.806 68.435 31.268 1.00 13.87 560 VAL A CA 1
ATOM 4178 C C . VAL A 1 560 ? -40.425 69.028 29.908 1.00 13.66 560 VAL A C 1
ATOM 4179 O O . VAL A 1 560 ? -39.315 69.534 29.750 1.00 12.54 560 VAL A O 1
ATOM 4183 N N . ILE A 1 561 ? -41.307 68.920 28.925 1.00 14.35 561 ILE A N 1
ATOM 4184 C CA . ILE A 1 561 ? -41.034 69.473 27.593 1.00 13.02 561 ILE A CA 1
ATOM 4185 C C . ILE A 1 561 ? -42.230 70.327 27.195 1.00 12.42 561 ILE A C 1
ATOM 4186 O O . ILE A 1 561 ? -43.373 69.936 27.393 1.00 13.72 561 ILE A O 1
ATOM 4191 N N . VAL A 1 562 ? -41.964 71.530 26.688 1.00 12.70 562 VAL A N 1
ATOM 4192 C CA . VAL A 1 562 ? -43.034 72.425 26.283 1.00 11.80 562 VAL A CA 1
ATOM 4193 C C . VAL A 1 562 ? -43.054 72.422 24.763 1.00 13.35 562 VAL A C 1
ATOM 4194 O O . VAL A 1 562 ? -42.031 72.669 24.129 1.00 15.39 562 VAL A O 1
ATOM 4198 N N . TRP A 1 563 ? -44.219 72.127 24.192 1.00 14.54 563 TRP A N 1
ATOM 4199 C CA . TRP A 1 563 ? -44.385 72.047 22.742 1.00 13.57 563 TRP A CA 1
ATOM 4200 C C . TRP A 1 563 ? -45.209 73.214 22.217 1.00 14.07 563 TRP A C 1
ATOM 4201 O O . TRP A 1 563 ? -46.037 73.775 22.940 1.00 14.26 563 TRP A O 1
ATOM 4212 N N . ASN A 1 564 ? -45.012 73.542 20.941 1.00 14.55 564 ASN A N 1
ATOM 4213 C CA . ASN A 1 564 ? -45.708 74.669 20.315 1.00 14.79 564 ASN A CA 1
ATOM 4214 C C . ASN A 1 564 ? -46.417 74.270 19.018 1.00 16.57 564 ASN A C 1
ATOM 4215 O O . ASN A 1 564 ? -45.768 74.018 18.000 1.00 15.47 564 ASN A O 1
ATOM 4220 N N . MET A 1 565 ? -47.748 74.210 19.070 1.00 16.34 565 MET A N 1
ATOM 4221 C CA . MET A 1 565 ? -48.557 73.815 17.918 1.00 16.29 565 MET A CA 1
ATOM 4222 C C . MET A 1 565 ? -48.380 74.722 16.701 1.00 17.11 565 MET A C 1
ATOM 4223 O O . MET A 1 565 ? -48.593 74.288 15.573 1.00 17.16 565 MET A O 1
ATOM 4228 N N . ASN A 1 566 ? -47.995 75.979 16.921 1.00 15.83 566 ASN A N 1
ATOM 4229 C CA . ASN A 1 566 ? -47.825 76.899 15.797 1.00 16.26 566 ASN A CA 1
ATOM 4230 C C . ASN A 1 566 ? -46.499 76.738 15.020 1.00 17.93 566 ASN A C 1
ATOM 4231 O O . ASN A 1 566 ? -46.340 77.322 13.938 1.00 19.17 566 ASN A O 1
ATOM 4236 N N . LYS A 1 567 ? -45.550 75.963 15.563 1.00 19.28 567 LYS A N 1
ATOM 4237 C CA . LYS A 1 567 ? -44.231 75.696 14.930 1.00 18.42 567 LYS A CA 1
ATOM 4238 C C . LYS A 1 567 ? -43.875 74.240 15.251 1.00 16.72 567 LYS A C 1
ATOM 4239 O O . LYS A 1 567 ? -43.003 73.983 16.080 1.00 19.97 567 LYS A O 1
ATOM 4245 N N . PRO A 1 568 ? -44.578 73.286 14.640 1.00 15.14 568 PRO A N 1
ATOM 4246 C CA . PRO A 1 568 ? -44.325 71.865 14.893 1.00 14.14 568 PRO A CA 1
ATOM 4247 C C . PRO A 1 568 ? -42.934 71.355 14.528 1.00 14.93 568 PRO A C 1
ATOM 4248 O O . PRO A 1 568 ? -42.514 70.297 15.010 1.00 16.52 568 PRO A O 1
ATOM 4252 N N . SER A 1 569 ? -42.223 72.087 13.671 1.00 15.36 569 SER A N 1
ATOM 4253 C CA . SER A 1 569 ? -40.881 71.685 13.243 1.00 15.88 569 SER A CA 1
ATOM 4254 C C . SER A 1 569 ? -39.809 72.298 14.142 1.00 15.17 569 SER A C 1
ATOM 4255 O O . SER A 1 569 ? -38.643 71.947 14.040 1.00 17.42 569 SER A O 1
ATOM 4258 N N . ASP A 1 570 ? -40.204 73.217 15.023 1.00 16.52 570 ASP A N 1
ATOM 4259 C CA . ASP A 1 570 ? -39.252 73.822 15.950 1.00 15.72 570 ASP A CA 1
ATOM 4260 C C . ASP A 1 570 ? -38.857 72.812 17.015 1.00 14.10 570 ASP A C 1
ATOM 4261 O O . ASP A 1 570 ? -39.601 71.877 17.311 1.00 17.24 570 ASP A O 1
ATOM 4266 N N . HIS A 1 571 ? -37.678 73.000 17.578 1.00 14.49 571 HIS A N 1
ATOM 4267 C CA . HIS A 1 571 ? -37.216 72.148 18.666 1.00 14.41 571 HIS A CA 1
ATOM 4268 C C . HIS A 1 571 ? -38.054 72.630 19.862 1.00 12.14 571 HIS A C 1
ATOM 4269 O O . HIS A 1 571 ? -38.230 73.837 20.055 1.00 14.34 571 HIS A O 1
ATOM 4276 N N . PRO A 1 572 ? -38.606 71.704 20.660 1.00 12.83 572 PRO A N 1
ATOM 4277 C CA . PRO A 1 572 ? -39.419 72.078 21.825 1.00 13.42 572 PRO A CA 1
ATOM 4278 C C . PRO A 1 572 ? -38.506 72.587 22.945 1.00 15.25 572 PRO A C 1
ATOM 4279 O O . PRO A 1 572 ? -37.278 72.527 22.835 1.00 14.99 572 PRO A O 1
ATOM 4283 N N . ILE A 1 573 ? -39.098 73.094 24.016 1.00 15.88 573 ILE A N 1
ATOM 4284 C CA . ILE A 1 573 ? -38.298 73.567 25.136 1.00 15.37 573 ILE A CA 1
ATOM 4285 C C . ILE A 1 573 ? -38.178 72.376 26.070 1.00 14.23 573 ILE A C 1
ATOM 4286 O O . ILE A 1 573 ? -39.176 71.885 26.576 1.00 16.63 573 ILE A O 1
ATOM 4291 N N . ILE A 1 574 ? -36.956 71.915 26.295 1.00 13.44 574 ILE A N 1
ATOM 4292 C CA . ILE A 1 574 ? -36.756 70.759 27.155 1.00 14.42 574 ILE A CA 1
ATOM 4293 C C . ILE A 1 574 ? -36.161 71.150 28.503 1.00 16.10 574 ILE A C 1
ATOM 4294 O O . ILE A 1 574 ? -35.037 71.631 28.590 1.00 14.77 574 ILE A O 1
ATOM 4299 N N . ILE A 1 575 ? -36.943 70.984 29.558 1.00 15.87 575 ILE A N 1
ATOM 4300 C CA . ILE A 1 575 ? -36.452 71.276 30.897 1.00 15.41 575 ILE A CA 1
ATOM 4301 C C . ILE A 1 575 ? -35.843 69.953 31.368 1.00 14.71 575 ILE A C 1
ATOM 4302 O O . ILE A 1 575 ? -36.516 69.111 31.964 1.00 13.89 575 ILE A O 1
ATOM 4307 N N . LYS A 1 576 ? -34.564 69.761 31.071 1.00 13.78 576 LYS A N 1
ATOM 4308 C CA . LYS A 1 576 ? -33.871 68.530 31.434 1.00 13.02 576 LYS A CA 1
ATOM 4309 C C . LYS A 1 576 ? -33.684 68.406 32.938 1.00 11.60 576 LYS A C 1
ATOM 4310 O O . LYS A 1 576 ? -33.389 69.376 33.614 1.00 14.19 576 LYS A O 1
ATOM 4312 N N . GLY A 1 577 ? -33.852 67.197 33.458 1.00 13.15 577 GLY A N 1
ATOM 4313 C CA . GLY A 1 577 ? -33.682 67.000 34.886 1.00 16.23 577 GLY A CA 1
ATOM 4314 C C . GLY A 1 577 ? -34.631 67.833 35.730 1.00 14.32 577 GLY A C 1
ATOM 4315 O O . GLY A 1 577 ? -34.287 68.222 36.842 1.00 15.35 577 GLY A O 1
ATOM 4316 N N . ALA A 1 578 ? -35.825 68.097 35.203 1.00 13.03 578 ALA A N 1
ATOM 4317 C CA . ALA A 1 578 ? -36.838 68.879 35.903 1.00 12.06 578 ALA A CA 1
ATOM 4318 C C . ALA A 1 578 ? -36.987 68.337 37.313 1.00 9.77 578 ALA A C 1
ATOM 4319 O O . ALA A 1 578 ? -37.058 69.092 38.272 1.00 12.03 578 ALA A O 1
ATOM 4321 N N . HIS A 1 579 ? -37.072 67.009 37.420 1.00 9.53 579 HIS A N 1
ATOM 4322 C CA . HIS A 1 579 ? -37.140 66.336 38.712 1.00 11.14 579 HIS A CA 1
ATOM 4323 C C . HIS A 1 579 ? -36.005 65.316 38.661 1.00 11.05 579 HIS A C 1
ATOM 4324 O O . HIS A 1 579 ? -36.121 64.270 38.027 1.00 12.21 579 HIS A O 1
ATOM 4331 N N . ALA A 1 580 ? -34.895 65.635 39.316 1.00 12.61 580 ALA A N 1
ATOM 4332 C CA . ALA A 1 580 ? -33.714 64.779 39.282 1.00 10.83 580 ALA A CA 1
ATOM 4333 C C . ALA A 1 580 ? -33.939 63.335 39.712 1.00 11.02 580 ALA A C 1
ATOM 4334 O O . ALA A 1 580 ? -34.502 63.069 40.779 1.00 13.62 580 ALA A O 1
ATOM 4336 N N . MET A 1 581 ? -33.500 62.414 38.859 1.00 8.84 581 MET A N 1
ATOM 4337 C CA . MET A 1 581 ? -33.620 60.984 39.149 1.00 10.54 581 MET A CA 1
ATOM 4338 C C . MET A 1 581 ? -35.073 60.604 39.468 1.00 12.81 581 MET A C 1
ATOM 4339 O O . MET A 1 581 ? -35.328 59.623 40.189 1.00 13.52 581 MET A O 1
ATOM 4344 N N . SER A 1 582 ? -36.022 61.347 38.903 1.00 13.35 582 SER A N 1
ATOM 4345 C CA . SER A 1 582 ? -37.425 61.097 39.185 1.00 14.28 582 SER A CA 1
ATOM 4346 C C . SER A 1 582 ? -38.353 61.295 38.003 1.00 15.50 582 SER A C 1
ATOM 4347 O O . SER A 1 582 ? -38.145 62.199 37.184 1.00 17.43 582 SER A O 1
ATOM 4350 N N . SER A 1 583 ? -39.387 60.461 37.921 1.00 16.25 583 SER A N 1
ATOM 4351 C CA . SER A 1 583 ? -40.371 60.601 36.852 1.00 17.32 583 SER A CA 1
ATOM 4352 C C . SER A 1 583 ? -41.222 61.843 37.149 1.00 17.88 583 SER A C 1
ATOM 4353 O O . SER A 1 583 ? -41.431 62.187 38.312 1.00 18.37 583 SER A O 1
ATOM 4356 N N . VAL A 1 584 ? -41.690 62.524 36.104 1.00 13.92 584 VAL A N 1
ATOM 4357 C CA . VAL A 1 584 ? -42.538 63.700 36.286 1.00 12.96 584 VAL A CA 1
ATOM 4358 C C . VAL A 1 584 ? -43.916 63.111 36.016 1.00 14.13 584 VAL A C 1
ATOM 4359 O O . VAL A 1 584 ? -44.242 62.780 34.880 1.00 14.85 584 VAL A O 1
ATOM 4363 N N . ASN A 1 585 ? -44.710 62.957 37.071 1.00 10.94 585 ASN A N 1
ATOM 4364 C CA . ASN A 1 585 ? -46.012 62.322 36.947 1.00 11.86 585 ASN A CA 1
ATOM 4365 C C . ASN A 1 585 ? -47.198 63.198 36.620 1.00 11.74 585 ASN A C 1
ATOM 4366 O O . ASN A 1 585 ? -48.226 62.695 36.159 1.00 11.01 585 ASN A O 1
ATOM 4371 N N . SER A 1 586 ? -47.075 64.503 36.856 1.00 12.35 586 SER A N 1
ATOM 4372 C CA . SER A 1 586 ? -48.178 65.405 36.583 1.00 13.68 586 SER A CA 1
ATOM 4373 C C . SER A 1 586 ? -47.656 66.787 36.208 1.00 12.42 586 SER A C 1
ATOM 4374 O O . SER A 1 586 ? -46.635 67.251 36.727 1.00 12.62 586 SER A O 1
ATOM 4377 N N . VAL A 1 587 ? -48.318 67.409 35.246 1.00 11.89 587 VAL A N 1
ATOM 4378 C CA . VAL A 1 587 ? -47.963 68.767 34.826 1.00 12.60 587 VAL A CA 1
ATOM 4379 C C . VAL A 1 587 ? -49.263 69.479 34.515 1.00 12.77 587 VAL A C 1
ATOM 4380 O O . VAL A 1 587 ? -50.176 68.889 33.937 1.00 15.12 587 VAL A O 1
ATOM 4384 N N . ILE A 1 588 ? -49.364 70.744 34.911 1.00 12.43 588 ILE A N 1
ATOM 4385 C CA . ILE A 1 588 ? -50.566 71.512 34.627 1.00 13.99 588 ILE A CA 1
ATOM 4386 C C . ILE A 1 588 ? -50.094 72.942 34.380 1.00 14.14 588 ILE A C 1
ATOM 4387 O O . ILE A 1 588 ? -48.992 73.292 34.798 1.00 15.55 588 ILE A O 1
ATOM 4392 N N . TRP A 1 589 ? -50.903 73.742 33.684 1.00 12.86 589 TRP A N 1
ATOM 4393 C CA . TRP A 1 589 ? -50.558 75.145 33.421 1.00 14.01 589 TRP A CA 1
ATOM 4394 C C . TRP A 1 589 ? -51.426 76.039 34.297 1.00 15.83 589 TRP A C 1
ATOM 4395 O O . TRP A 1 589 ? -52.642 75.845 34.376 1.00 15.56 589 TRP A O 1
ATOM 4406 N N . LEU A 1 590 ? -50.800 77.027 34.935 1.00 16.63 590 LEU A N 1
ATOM 4407 C CA . LEU A 1 590 ? -51.511 77.973 35.788 1.00 17.95 590 LEU A CA 1
ATOM 4408 C C . LEU A 1 590 ? -51.952 79.171 34.954 1.00 18.43 590 LEU A C 1
ATOM 4409 O O . LEU A 1 590 ? -52.940 79.828 35.264 1.00 18.89 590 LEU A O 1
ATOM 4414 N N . ASN A 1 591 ? -51.197 79.438 33.898 1.00 18.54 591 ASN A N 1
ATOM 4415 C CA . ASN A 1 591 ? -51.488 80.503 32.960 1.00 17.76 591 ASN A CA 1
ATOM 4416 C C . ASN A 1 591 ? -50.626 80.216 31.734 1.00 16.47 591 ASN A C 1
ATOM 4417 O O . ASN A 1 591 ? -49.903 79.208 31.701 1.00 16.64 591 ASN A O 1
ATOM 4422 N N . GLU A 1 592 ? -50.691 81.071 30.725 1.00 18.22 592 GLU A N 1
ATOM 4423 C CA . GLU A 1 592 ? -49.944 80.797 29.507 1.00 19.28 592 GLU A CA 1
ATOM 4424 C C . GLU A 1 592 ? -48.431 80.760 29.580 1.00 18.80 592 GLU A C 1
ATOM 4425 O O . GLU A 1 592 ? -47.792 80.391 28.602 1.00 18.95 592 GLU A O 1
ATOM 4431 N N . THR A 1 593 ? -47.847 81.120 30.717 1.00 17.99 593 THR A N 1
ATOM 4432 C CA . THR A 1 593 ? -46.391 81.075 30.823 1.00 17.75 593 THR A CA 1
ATOM 4433 C C . THR A 1 593 ? -45.927 80.427 32.117 1.00 16.52 593 THR A C 1
ATOM 4434 O O . THR A 1 593 ? -44.760 80.523 32.473 1.00 18.09 593 THR A O 1
ATOM 4438 N N . THR A 1 594 ? -46.834 79.754 32.807 1.00 16.55 594 THR A N 1
ATOM 4439 C CA . THR A 1 594 ? -46.487 79.121 34.071 1.00 12.16 594 THR A CA 1
ATOM 4440 C C . THR A 1 594 ? -46.931 77.667 34.150 1.00 12.03 594 THR A C 1
ATOM 4441 O O . THR A 1 594 ? -48.125 77.358 34.001 1.00 14.52 594 THR A O 1
ATOM 4445 N N . ILE A 1 595 ? -45.970 76.786 34.399 1.00 11.61 595 ILE A N 1
ATOM 4446 C CA . ILE A 1 595 ? -46.237 75.357 34.514 1.00 12.69 595 ILE A CA 1
ATOM 4447 C C . ILE A 1 595 ? -45.901 74.858 35.923 1.00 12.96 595 ILE A C 1
ATOM 4448 O O . ILE A 1 595 ? -44.972 75.347 36.566 1.00 15.33 595 ILE A O 1
ATOM 4453 N N . VAL A 1 596 ? -46.674 73.896 36.412 1.00 15.16 596 VAL A N 1
ATOM 4454 C CA . VAL A 1 596 ? -46.395 73.316 37.713 1.00 13.26 596 VAL A CA 1
ATOM 4455 C C . VAL A 1 596 ? -46.229 71.840 37.429 1.00 12.31 596 VAL A C 1
ATOM 4456 O O . VAL A 1 596 ? -47.040 71.270 36.699 1.00 13.62 596 VAL A O 1
ATOM 4460 N N . SER A 1 597 ? -45.185 71.239 37.988 1.00 9.61 597 SER A N 1
ATOM 4461 C CA . SER A 1 597 ? -44.939 69.809 37.782 1.00 9.10 597 SER A CA 1
ATOM 4462 C C . SER A 1 597 ? -44.778 69.115 39.119 1.00 8.22 597 SER A C 1
ATOM 4463 O O . SER A 1 597 ? -44.390 69.731 40.109 1.00 12.05 597 SER A O 1
ATOM 4466 N N . ALA A 1 598 ? -45.050 67.808 39.154 1.00 8.47 598 ALA A N 1
ATOM 4467 C CA . ALA A 1 598 ? -44.935 67.068 40.403 1.00 11.60 598 ALA A CA 1
ATOM 4468 C C . ALA A 1 598 ? -44.301 65.743 40.042 1.00 13.91 598 ALA A C 1
ATOM 4469 O O . ALA A 1 598 ? -44.588 65.196 38.975 1.00 12.24 598 ALA A O 1
ATOM 4471 N N . GLY A 1 599 ? -43.440 65.238 40.919 1.00 12.11 599 GLY A N 1
ATOM 4472 C CA . GLY A 1 599 ? -42.767 63.993 40.609 1.00 11.88 599 GLY A CA 1
ATOM 4473 C C . GLY A 1 599 ? -42.821 62.838 41.584 1.00 12.35 599 GLY A C 1
ATOM 4474 O O . GLY A 1 599 ? -43.390 62.906 42.672 1.00 11.95 599 GLY A O 1
ATOM 4475 N N . GLN A 1 600 ? -42.235 61.739 41.136 1.00 10.95 600 GLN A N 1
ATOM 4476 C CA . GLN A 1 600 ? -42.126 60.538 41.940 1.00 13.80 600 GLN A CA 1
ATOM 4477 C C . GLN A 1 600 ? -41.327 60.916 43.197 1.00 14.22 600 GLN A C 1
ATOM 4478 O O . GLN A 1 600 ? -41.404 60.226 44.219 1.00 13.96 600 GLN A O 1
ATOM 4484 N N . ASP A 1 601 ? -40.583 62.027 43.105 1.00 13.25 601 ASP A N 1
ATOM 4485 C CA . ASP A 1 601 ? -39.731 62.511 44.189 1.00 14.35 601 ASP A CA 1
ATOM 4486 C C . ASP A 1 601 ? -40.417 63.323 45.293 1.00 13.51 601 ASP A C 1
ATOM 4487 O O . ASP A 1 601 ? -39.756 63.790 46.212 1.00 13.33 601 ASP A O 1
ATOM 4492 N N . SER A 1 602 ? -41.731 63.492 45.189 1.00 11.26 602 SER A N 1
ATOM 4493 C CA . SER A 1 602 ? -42.520 64.226 46.182 1.00 10.61 602 SER A CA 1
ATOM 4494 C C . SER A 1 602 ? -42.370 65.728 46.079 1.00 10.19 602 SER A C 1
ATOM 4495 O O . SER A 1 602 ? -42.846 66.446 46.954 1.00 12.31 602 SER A O 1
ATOM 4498 N N . ASN A 1 603 ? -41.696 66.195 45.033 1.00 9.35 603 ASN A N 1
ATOM 4499 C CA . ASN A 1 603 ? -41.505 67.646 44.851 1.00 7.13 603 ASN A CA 1
ATOM 4500 C C . ASN A 1 603 ? -42.525 68.247 43.893 1.00 8.62 603 ASN A C 1
ATOM 4501 O O . ASN A 1 603 ? -42.968 67.591 42.959 1.00 11.63 603 ASN A O 1
ATOM 4506 N N . ILE A 1 604 ? -42.885 69.509 44.130 1.00 10.66 604 ILE A N 1
ATOM 4507 C CA . ILE A 1 604 ? -43.799 70.215 43.255 1.00 12.19 604 ILE A CA 1
ATOM 4508 C C . ILE A 1 604 ? -42.996 71.440 42.846 1.00 12.34 604 ILE A C 1
ATOM 4509 O O . ILE A 1 604 ? -42.534 72.199 43.693 1.00 11.64 604 ILE A O 1
ATOM 4514 N N . LYS A 1 605 ? -42.786 71.592 41.542 1.00 12.56 605 LYS A N 1
ATOM 4515 C CA . LYS A 1 605 ? -42.010 72.705 41.030 1.00 12.44 605 LYS A CA 1
ATOM 4516 C C . LYS A 1 605 ? -42.774 73.625 40.099 1.00 12.07 605 LYS A C 1
ATOM 4517 O O . LYS A 1 605 ? -43.616 73.197 39.316 1.00 16.54 605 LYS A O 1
ATOM 4523 N N . PHE A 1 606 ? -42.484 74.918 40.203 1.00 11.70 606 PHE A N 1
ATOM 4524 C CA . PHE A 1 606 ? -43.150 75.898 39.362 1.00 13.77 606 PHE A CA 1
ATOM 4525 C C . PHE A 1 606 ? -42.147 76.415 38.351 1.00 16.05 606 PHE A C 1
ATOM 4526 O O . PHE A 1 606 ? -41.011 76.734 38.704 1.00 16.39 606 PHE A O 1
ATOM 4534 N N . TRP A 1 607 ? -42.575 76.501 37.096 1.00 15.80 607 TRP A N 1
ATOM 4535 C CA . TRP A 1 607 ? -41.693 76.925 36.014 1.00 14.08 607 TRP A CA 1
ATOM 4536 C C . TRP A 1 607 ? -42.227 78.091 35.220 1.00 12.65 607 TRP A C 1
ATOM 4537 O O . TRP A 1 607 ? -43.392 78.096 34.801 1.00 13.57 607 TRP A O 1
ATOM 4548 N N . ASN A 1 608 ? -41.366 79.076 35.019 1.00 13.05 608 ASN A N 1
ATOM 4549 C CA . ASN A 1 608 ? -41.733 80.227 34.220 1.00 12.99 608 ASN A CA 1
ATOM 4550 C C . ASN A 1 608 ? -41.205 79.910 32.831 1.00 14.12 608 ASN A C 1
ATOM 4551 O O . ASN A 1 608 ? -40.010 79.688 32.654 1.00 12.71 608 ASN A O 1
ATOM 4556 N N . VAL A 1 609 ? -42.098 79.855 31.853 1.00 14.87 609 VAL A N 1
ATOM 4557 C CA . VAL A 1 609 ? -41.678 79.567 30.492 1.00 15.82 609 VAL A CA 1
ATOM 4558 C C . VAL A 1 609 ? -42.212 80.639 29.560 1.00 15.55 609 VAL A C 1
ATOM 4559 O O . VAL A 1 609 ? -43.365 80.607 29.145 1.00 16.93 609 VAL A O 1
ATOM 4563 N N . PRO A 1 610 ? -41.382 81.636 29.255 1.00 17.37 610 PRO A N 1
ATOM 4564 C CA . PRO A 1 610 ? -41.840 82.696 28.360 1.00 18.58 610 PRO A CA 1
ATOM 4565 C C . PRO A 1 610 ? -42.046 82.193 26.938 1.00 18.56 610 PRO A C 1
ATOM 4566 O O . PRO A 1 610 ? -41.669 81.061 26.604 1.00 17.83 610 PRO A O 1
ATOM 4570 N N . PHE A 1 611 ? -42.675 83.019 26.108 1.00 20.78 611 PHE A N 1
ATOM 4571 C CA . PHE A 1 611 ? -42.891 82.646 24.720 1.00 22.64 611 PHE A CA 1
ATOM 4572 C C . PHE A 1 611 ? -41.581 82.790 23.959 1.00 23.68 611 PHE A C 1
ATOM 4573 O O . PHE A 1 611 ? -41.443 82.171 22.884 1.00 25.20 611 PHE A O 1
#

Nearest PDB structures (foldseek):
  1pev-assembly1_A  TM=9.953E-01  e=0.000E+00  Caenorhabditis elegans
  1pi6-assembly1_A  TM=8.933E-01  e=2.055E-46  Saccharomyces cerevisiae
  5wlc-assembly1_LR  TM=5.117E-01  e=2.625E-26  Saccharomyces cerevisiae BY4741
  6nd4-assembly1_R  TM=5.023E-01  e=3.592E-20  Saccharomyces cerevisiae BY4741
  3uvk-assembly1_A  TM=3.531E-01  e=1.190E-15  Homo sapiens

GO terms:
  GO:0051015 actin filament binding (F, IDA)
  GO:0016528 sarcoplasm (C, IDA)
  GO:0030016 myofibril (C, IDA)
  GO:0030836 positive regulation of actin filament depolymerization (P, IDA)
  GO:0030837 negative regulation of actin filament polymerization (P, IDA)
  GO:0040011 locomotion (P, IGI)
  GO:0040012 regulation of locomotion (P, IGI)
  GO:0071689 muscle thin filament assembly (P, IGI)
  GO:0040011 locomotion (P, IMP)
  GO:0040012 regulation of locomotion (P, IMP)
  GO:0030240 skeletal muscle thin filament assembly (P, IMP)
  GO:0071689 muscle thin filament assembly (P, IMP)

Foldseek 3Di:
DQWDFPFWQDAFADFDFPAFFEKEAALQRQWIWGFFAQKIWTGGPPARTDIDIDHDGPAGWGYKYAANVRQWIWTWHQQQKTWIFGPPDPVGDTQDIDRFAGGGWQEKEAELVNFKIKTAFFHDVAGIFMAGRRPRHGFADDPDDDGGWREKYWQNDPPIKMWTWAQSQKIWIWGDGSTDTDDIDRPGDGGWQEKYAAVNQQKIWTFWFVQWIWIAGRPRGHTPDTADEVVDDRGNAPGTWNYKEAANVRQWMWTFFQNQWIWIAGVVVSYTDAIEHQDDDSQSGWRYWYHRNVFTWTATSQSWIFTADVVVRYTDAIRDFHSFWWFEKEAAPVLQKIWIAHAQQWIKIAGVVGSGIDTDPPGLDRGAWQYWYAANQQKIWTFGQVQWIWIFPQPPDRTPSVDTDIDHHPFHFQEKEAARHRQWIWTQGQFWIWIDGPPDTQTGGDPFGWHYWYAANVRQWIWTWTQVQWIFIWGDDPRDTDTDDIHHHPGGWAEWYAQNVRQWIWIFHQQQWIFIFGRVVSRHTLDDATRRPQPGGWHYKEDANVSFKIWTWAQQQWIWIDGSVCNPDDIRIPHNVPPNWTFNYWYASHNFKIWTGTSRRMIIIMGRDD